Protein AF-A0A502ETG0-F1 (afdb_monomer_lite)

Foldseek 3Di:
DDDDDDDDDDDDDDDDDDDDDDDDDDDDDDDDDDDDDDPDDPDPVVVVVVVVVVVVVVVVVVVVVVVVVDPPPDPDPPPPVPPDQLLVVPVPCVVVVPPDDDVLLVVLVVLSCVLPVPVPPDDLLQSLLSLLVSLLSLQVVQQVVFFLDLVLDPSSVVSLSSNLSSLVNLLVSQVVCLVVVPQQHSANCLVVDDPVLNVLLSVLLVCLSVVVFLEAEAQKDWAQQPPVRDIDIDGRPSLSSSVSSLLSHLSNAPLSSVLSSLLRHHPVNFAGEYEYAADCDPVVRGDPVRNDFAWDDDDLQQAWAWDPDQLVCQCPPHVPSVVVSVVLPVLAAEDELVVVPALLVSLVCLQVVCVVPVRRQFYDYPRTTIGFGNAHHIYGYFHRVDGQSDPGQQQWFAAPVSTTGGRGRSLSVQLRSLQNSSRRSRHQQPDPVSQVPCCVSSVHDDPLSVLAPGSNQSNSQSPTNQSSCVRSVHGGGRGSDGSLNVLLVLLVLLLVLCVLVLVLFDPVLSVQLVVLSVVLNVCSVVSVNVSSLVSSLSSLVSCLVCVCVRCVQADPVLSVLLNVLSVLLSVQSSDRHPVSSVSNSVSSVVNSVSSVVRVVVVVPPPDPDPPPPPPPPDDDDDD

Sequence (623 aa):
MYASVNISGNFNASADATAPVQRASYSKSSSPLQDNRPKSIGKKNQIEDLRNHNVRQLISKNLQEKSKSLNVTDPNPIQAKSNQPVVQRWLDPALLSNKGGDKRIKDLLHKALNYNSHRKGKTRTMRLNELNILQVSIMKWLDEYSVPDQNVSQNALWVKELMNDVQAEHQNLVKTSIQNNDDLPPVANFNTLKAEEQKQVTTIWHQLVKGTGNVHITEEENYTNTETKLAGSRIHEGFRFEVLAQFARLLETETGRNIVSHVNKDTKGEKPVTIKPGFAHPSQGAPAAVFAAGPTISNNSEKLTPLPVPLNQMFKGQKDANKKRENYKKQFIELDLKEIADNKLKATAIYNARKNNPKAKGLKIGDKYFLFGSGIGVNVTITRDIRDAEDHHTSRSVDENRNEIPAPNFITLGHELGHATHMLDGVSLNNSKVSDHLFPQVGVHGAEELKWSNMEEYGNIHSVENSIRKEYGMKERFGHINQSTVQWELLNKIINAFLPLCDLQPEDDRTAVNDLLGQAGNLSNEMKIPEARVAIKGAATSFTTHIHTVFPQFLASERGAIKTQLDDFKTHVNSAHADVLAKAEANIAQSIILINQANARIQAIPQPAPQQQGGFFSRLWPF

pLDDT: mean 80.87, std 20.52, range [26.8, 98.69]

Structure (mmCIF, N/CA/C/O backbone):
data_AF-A0A502ETG0-F1
#
_entry.id   AF-A0A502ETG0-F1
#
loop_
_atom_site.group_PDB
_atom_site.id
_atom_site.type_symbol
_atom_site.label_atom_id
_atom_site.label_alt_id
_atom_site.label_comp_id
_atom_site.label_asym_id
_atom_site.label_entity_id
_atom_site.label_seq_id
_atom_site.pdbx_PDB_ins_code
_atom_site.Cartn_x
_atom_site.Cartn_y
_atom_site.Cartn_z
_atom_site.occupancy
_atom_site.B_iso_or_equiv
_atom_site.auth_seq_id
_atom_site.auth_comp_id
_atom_site.auth_asym_id
_atom_site.auth_atom_id
_atom_site.pdbx_PDB_model_num
ATOM 1 N N . MET A 1 1 ? -47.274 -11.195 41.004 1.00 36.16 1 MET A N 1
ATOM 2 C CA . MET A 1 1 ? -46.232 -11.178 42.058 1.00 36.16 1 MET A CA 1
ATOM 3 C C . MET A 1 1 ? -44.896 -11.097 41.329 1.00 36.16 1 MET A C 1
ATOM 5 O O . MET A 1 1 ? -44.607 -12.035 40.614 1.00 36.16 1 MET A O 1
ATOM 9 N N . TYR A 1 2 ? -44.102 -10.030 41.298 1.00 32.97 2 TYR A N 1
ATOM 10 C CA . TYR A 1 2 ? -43.956 -8.829 42.122 1.00 32.97 2 TYR A CA 1
ATOM 11 C C . TYR A 1 2 ? -44.032 -7.546 41.274 1.00 32.97 2 TYR A C 1
ATOM 13 O O . TYR A 1 2 ? -43.893 -7.584 40.056 1.00 32.97 2 TYR A O 1
ATOM 21 N N . ALA A 1 3 ? -44.319 -6.441 41.957 1.00 26.91 3 ALA A N 1
ATOM 22 C CA . ALA A 1 3 ? -44.722 -5.149 41.424 1.00 26.91 3 ALA A CA 1
ATOM 23 C C . ALA A 1 3 ? -43.568 -4.254 40.931 1.00 26.91 3 ALA A C 1
ATOM 25 O O . ALA A 1 3 ? -42.427 -4.346 41.373 1.00 26.91 3 ALA A O 1
ATOM 26 N N . SER A 1 4 ? -43.961 -3.350 40.038 1.00 26.86 4 SER A N 1
ATOM 27 C CA . SER A 1 4 ? -43.280 -2.174 39.496 1.00 26.86 4 SER A CA 1
ATOM 28 C C . SER A 1 4 ? -42.898 -1.116 40.538 1.00 26.86 4 SER A C 1
ATOM 30 O O . SER A 1 4 ? -43.701 -0.829 41.424 1.00 26.86 4 SER A O 1
ATOM 32 N N . VAL A 1 5 ? -41.779 -0.413 40.320 1.00 26.88 5 VAL A N 1
ATOM 33 C CA . VAL A 1 5 ? -41.571 0.965 40.805 1.00 26.88 5 VAL A CA 1
ATOM 34 C C . VAL A 1 5 ? -40.919 1.798 39.696 1.00 26.88 5 VAL A C 1
ATOM 36 O O . VAL A 1 5 ? -39.762 1.590 39.341 1.00 26.88 5 VAL A O 1
ATOM 39 N N . ASN A 1 6 ? -41.699 2.735 39.152 1.00 27.55 6 ASN A N 1
ATOM 40 C CA . ASN A 1 6 ? -41.258 3.861 38.330 1.00 27.55 6 ASN A CA 1
ATOM 41 C C . ASN A 1 6 ? -40.868 5.014 39.263 1.00 27.55 6 ASN A C 1
ATOM 43 O O . ASN A 1 6 ? -41.637 5.343 40.165 1.00 27.55 6 ASN A O 1
ATOM 47 N N . ILE A 1 7 ? -39.734 5.673 39.013 1.00 30.31 7 ILE A N 1
ATOM 48 C CA . ILE A 1 7 ? -39.422 6.981 39.606 1.00 30.31 7 ILE A CA 1
ATOM 49 C C . ILE A 1 7 ? -39.090 7.947 38.471 1.00 30.31 7 ILE A C 1
ATOM 51 O O . ILE A 1 7 ? -38.008 7.918 37.890 1.00 30.31 7 ILE A O 1
ATOM 55 N N . SER A 1 8 ? -40.065 8.796 38.161 1.00 27.70 8 SER A N 1
ATOM 56 C CA . SER A 1 8 ? -39.929 10.016 37.372 1.00 27.70 8 SER A CA 1
ATOM 57 C C . SER A 1 8 ? -39.504 11.165 38.289 1.00 27.70 8 SER A C 1
ATOM 59 O O . SER A 1 8 ? -40.192 11.441 39.272 1.00 27.70 8 SER A O 1
ATOM 61 N N . GLY A 1 9 ? -38.413 11.856 37.959 1.00 28.84 9 GLY A N 1
ATOM 62 C CA . GLY A 1 9 ? -37.976 13.075 38.641 1.00 28.84 9 GLY A CA 1
ATOM 63 C C . GLY A 1 9 ? -37.842 14.235 37.659 1.00 28.84 9 GLY A C 1
ATOM 64 O O . GLY A 1 9 ? -36.833 14.342 36.971 1.00 28.84 9 GLY A O 1
ATOM 65 N N . ASN A 1 10 ? -38.866 15.089 37.609 1.00 28.28 10 ASN A N 1
ATOM 66 C CA . ASN A 1 10 ? -38.819 16.427 37.020 1.00 28.28 10 ASN A CA 1
ATOM 67 C C . ASN A 1 10 ? -38.067 17.368 37.973 1.00 28.28 10 ASN A C 1
ATOM 69 O O . ASN A 1 10 ? -38.420 17.438 39.148 1.00 28.28 10 ASN A O 1
ATOM 73 N N . PHE A 1 11 ? -37.121 18.156 37.461 1.00 30.89 11 PHE A N 1
ATOM 74 C CA . PHE A 1 11 ? -36.654 19.375 38.125 1.00 30.89 11 PHE A CA 1
ATOM 75 C C . PHE A 1 11 ? -36.566 20.511 37.104 1.00 30.89 11 PHE A C 1
ATOM 77 O O . PHE A 1 11 ? -35.708 20.512 36.227 1.00 30.89 11 PHE A O 1
ATOM 84 N N . ASN A 1 12 ? -37.473 21.477 37.250 1.00 31.41 12 ASN A N 1
ATOM 85 C CA . ASN A 1 12 ? -37.362 22.830 36.718 1.00 31.41 12 ASN A CA 1
ATOM 86 C C . ASN A 1 12 ? -36.944 23.742 37.877 1.00 31.41 12 ASN A C 1
ATOM 88 O O . ASN A 1 12 ? -37.612 23.733 38.909 1.00 31.41 12 ASN A O 1
ATOM 92 N N . ALA A 1 13 ? -35.909 24.560 37.689 1.00 32.00 13 ALA A N 1
ATOM 93 C CA . ALA A 1 13 ? -35.757 25.839 38.384 1.00 32.00 13 ALA A CA 1
ATOM 94 C C . ALA A 1 13 ? -34.777 26.740 37.615 1.00 32.00 13 ALA A C 1
ATOM 96 O O . ALA A 1 13 ? -33.601 26.421 37.462 1.00 32.00 13 ALA A O 1
ATOM 97 N N . SER A 1 14 ? -35.297 27.868 37.138 1.00 31.47 14 SER A N 1
ATOM 98 C CA . SER A 1 14 ? -34.554 29.048 36.697 1.00 31.47 14 SER A CA 1
ATOM 99 C C . SER A 1 14 ? -34.015 29.835 37.897 1.00 31.47 14 SER A C 1
ATOM 101 O O . SER A 1 14 ? -34.727 29.918 38.896 1.00 31.47 14 SER A O 1
ATOM 103 N N . ALA A 1 15 ? -32.875 30.518 37.759 1.00 31.09 15 ALA A N 1
ATOM 104 C CA . ALA A 1 15 ? -32.732 31.936 38.130 1.00 31.09 15 ALA A CA 1
ATOM 105 C C . ALA A 1 15 ? -31.347 32.504 37.762 1.00 31.09 15 ALA A C 1
ATOM 107 O O . ALA A 1 15 ? -30.350 31.792 37.681 1.00 31.09 15 ALA A O 1
ATOM 108 N N . ASP A 1 16 ? -31.374 33.813 37.541 1.00 29.89 16 ASP A N 1
ATOM 109 C CA . ASP A 1 16 ? -30.406 34.736 36.963 1.00 29.89 16 ASP A CA 1
ATOM 110 C C . ASP A 1 16 ? -29.063 34.985 37.684 1.00 29.89 16 ASP A C 1
ATOM 112 O O . ASP A 1 16 ? -28.942 34.921 38.903 1.00 29.89 16 ASP A O 1
ATOM 116 N N . ALA A 1 17 ? -28.110 35.406 36.838 1.00 32.28 17 ALA A N 1
ATOM 117 C CA . ALA A 1 17 ? -27.132 36.502 36.954 1.00 32.28 17 ALA A CA 1
ATOM 118 C C . ALA A 1 17 ? -26.223 36.657 38.193 1.00 32.28 17 ALA A C 1
ATOM 120 O O . ALA A 1 17 ? -26.676 36.906 39.304 1.00 32.28 17 ALA A O 1
ATOM 121 N N . THR A 1 18 ? -24.904 36.758 37.946 1.00 31.00 18 THR A N 1
ATOM 122 C CA . THR A 1 18 ? -24.084 37.944 38.307 1.00 31.00 18 THR A CA 1
ATOM 123 C C . THR A 1 18 ? -22.635 37.884 37.775 1.00 31.00 18 THR A C 1
ATOM 125 O O . THR A 1 18 ? -21.890 36.954 38.047 1.00 31.00 18 THR A O 1
ATOM 128 N N . ALA A 1 19 ? -22.272 38.962 37.067 1.00 32.25 19 ALA A N 1
ATOM 129 C CA . ALA A 1 19 ? -20.988 39.683 36.978 1.00 32.25 19 ALA A CA 1
ATOM 130 C C . ALA A 1 19 ? -19.670 39.032 36.448 1.00 32.25 19 ALA A C 1
ATOM 132 O O . ALA A 1 19 ? -19.302 37.917 36.813 1.00 32.25 19 ALA A O 1
ATOM 133 N N . PRO A 1 20 ? -18.884 39.786 35.637 1.00 33.47 20 PRO A N 1
ATOM 134 C CA . PRO A 1 20 ? -17.637 39.330 35.019 1.00 33.47 20 PRO A CA 1
ATOM 135 C C . PRO A 1 20 ? -16.392 39.607 35.883 1.00 33.47 20 PRO A C 1
ATOM 137 O O . PRO A 1 20 ? -16.204 40.703 36.410 1.00 33.47 20 PRO A O 1
ATOM 140 N N . VAL A 1 21 ? -15.479 38.634 35.957 1.00 31.72 21 VAL A N 1
ATOM 141 C CA . VAL A 1 21 ? -14.156 38.799 36.582 1.00 31.72 21 VAL A CA 1
ATOM 142 C C . VAL A 1 21 ? -13.154 39.313 35.545 1.00 31.72 21 VAL A C 1
ATOM 144 O O . VAL A 1 21 ? -12.803 38.616 34.592 1.00 31.72 21 VAL A O 1
ATOM 147 N N . GLN A 1 22 ? -12.669 40.536 35.764 1.00 31.09 22 GLN A N 1
ATOM 148 C CA . GLN A 1 22 ? -11.510 41.117 35.088 1.00 31.09 22 GLN A CA 1
ATOM 149 C C . GLN A 1 22 ? -10.262 40.250 35.332 1.00 31.09 22 GLN A C 1
ATOM 151 O O . GLN A 1 22 ? -9.839 40.055 36.472 1.00 31.09 22 GLN A O 1
ATOM 156 N N . ARG A 1 23 ? -9.636 39.749 34.260 1.00 30.06 23 ARG A N 1
ATOM 157 C CA . ARG A 1 23 ? -8.290 39.162 34.320 1.00 30.06 23 ARG A CA 1
ATOM 158 C C . ARG A 1 23 ? -7.245 40.254 34.122 1.00 30.06 23 ARG A C 1
ATOM 160 O O . ARG A 1 23 ? -7.130 40.820 33.040 1.00 30.06 23 ARG A O 1
ATOM 167 N N . ALA A 1 24 ? -6.462 40.488 35.169 1.00 28.80 24 ALA A N 1
ATOM 168 C CA . ALA A 1 24 ? -5.245 41.280 35.130 1.00 28.80 24 ALA A CA 1
ATOM 169 C C . ALA A 1 24 ? -4.198 40.625 34.211 1.00 28.80 24 ALA A C 1
ATOM 171 O O . ALA A 1 24 ? -3.821 39.463 34.380 1.00 28.80 24 ALA A O 1
ATOM 172 N N . SER A 1 25 ? -3.726 41.392 33.235 1.00 28.89 25 SER A N 1
ATOM 173 C CA . SER A 1 25 ? -2.593 41.078 32.371 1.00 28.89 25 SER A CA 1
ATOM 174 C C . SER A 1 25 ? -1.279 41.249 33.139 1.00 28.89 25 SER A C 1
ATOM 176 O O . SER A 1 25 ? -0.878 42.370 33.445 1.00 28.89 25 SER A O 1
ATOM 178 N N . TYR A 1 26 ? -0.589 40.144 33.421 1.00 26.80 26 TYR A N 1
ATOM 179 C CA . TYR A 1 26 ? 0.812 40.160 33.845 1.00 26.80 26 TYR A CA 1
ATOM 180 C C . TYR A 1 26 ? 1.714 40.243 32.608 1.00 26.80 26 TYR A C 1
ATOM 182 O O . TYR A 1 26 ? 1.880 39.258 31.887 1.00 26.80 26 TYR A O 1
ATOM 190 N N . SER A 1 27 ? 2.315 41.409 32.373 1.00 28.02 27 SER A N 1
ATOM 191 C CA . SER A 1 27 ? 3.453 41.556 31.468 1.00 28.02 27 SER A CA 1
ATOM 192 C C . SER A 1 27 ? 4.722 41.085 32.188 1.00 28.02 27 SER A C 1
ATOM 194 O O . SER A 1 27 ? 5.083 41.584 33.253 1.00 28.02 27 SER A O 1
ATOM 196 N N . LYS A 1 28 ? 5.405 40.082 31.628 1.00 30.91 28 LYS A N 1
ATOM 197 C CA . LYS A 1 28 ? 6.785 39.751 31.998 1.00 30.91 28 LYS A CA 1
ATOM 198 C C . LYS A 1 28 ? 7.702 40.228 30.886 1.00 30.91 28 LYS A C 1
ATOM 200 O O . LYS A 1 28 ? 7.618 39.756 29.757 1.00 30.91 28 LYS A O 1
ATOM 205 N N . SER A 1 29 ? 8.560 41.173 31.246 1.00 29.28 29 SER A N 1
ATOM 206 C CA . SER A 1 29 ? 9.724 41.592 30.486 1.00 29.28 29 SER A CA 1
ATOM 207 C C . SER A 1 29 ? 10.708 40.427 30.358 1.00 29.28 29 SER A C 1
ATOM 209 O O . SER A 1 29 ? 11.094 39.800 31.345 1.00 29.28 29 SER A O 1
ATOM 211 N N . SER A 1 30 ? 11.121 40.133 29.130 1.00 29.66 30 SER A N 1
ATOM 212 C CA . SER A 1 30 ? 12.256 39.261 28.841 1.00 29.66 30 SER A CA 1
ATOM 213 C C . SER A 1 30 ? 13.344 40.093 28.175 1.00 29.66 30 SER A C 1
ATOM 215 O O . SER A 1 30 ? 13.161 40.581 27.060 1.00 29.66 30 SER A O 1
ATOM 217 N N . SER A 1 31 ? 14.463 40.263 28.876 1.00 28.84 31 SER A N 1
ATOM 218 C CA . SER A 1 31 ? 15.704 40.824 28.343 1.00 28.84 31 SER A CA 1
ATOM 219 C C . SER A 1 31 ? 16.272 39.933 27.224 1.00 28.84 31 SER A C 1
ATOM 221 O O . SER A 1 31 ? 16.176 38.707 27.330 1.00 28.84 31 SER A O 1
ATOM 223 N N . PRO A 1 32 ? 16.887 40.502 26.173 1.00 31.91 32 PRO A N 1
ATOM 224 C CA . PRO A 1 32 ? 17.461 39.722 25.084 1.00 31.91 32 PRO A CA 1
ATOM 225 C C . PRO A 1 32 ? 18.856 39.199 25.454 1.00 31.91 32 PRO A C 1
ATOM 227 O O . PRO A 1 32 ? 19.753 39.963 25.807 1.00 31.91 32 PRO A O 1
ATOM 230 N N . LEU A 1 33 ? 19.045 37.884 25.337 1.00 30.23 33 LEU A N 1
ATOM 231 C CA . LEU A 1 33 ? 20.363 37.252 25.294 1.00 30.23 33 LEU A CA 1
ATOM 232 C C . LEU A 1 33 ? 20.964 37.463 23.897 1.00 30.23 33 LEU A C 1
ATOM 234 O O . LEU A 1 33 ? 20.362 37.086 22.893 1.00 30.23 33 LEU A O 1
ATOM 238 N N . GLN A 1 34 ? 22.143 38.084 23.848 1.00 30.45 34 GLN A N 1
ATOM 239 C CA . GLN A 1 34 ? 22.963 38.239 22.646 1.00 30.45 34 GLN A CA 1
ATOM 240 C C . GLN A 1 34 ? 23.496 36.872 22.183 1.00 30.45 34 GLN A C 1
ATOM 242 O O . GLN A 1 34 ? 24.220 36.202 22.916 1.00 30.45 34 GLN A O 1
ATOM 247 N N . ASP A 1 35 ? 23.151 36.478 20.955 1.00 32.59 35 ASP A N 1
ATOM 248 C CA . ASP A 1 35 ? 23.700 35.308 20.263 1.00 32.59 35 ASP A CA 1
ATOM 249 C C . ASP A 1 35 ? 24.948 35.734 19.470 1.00 32.59 35 ASP A C 1
ATOM 251 O O . ASP A 1 35 ? 24.859 36.380 18.423 1.00 32.59 35 ASP A O 1
ATOM 255 N N . ASN A 1 36 ? 26.129 35.410 20.000 1.00 34.03 36 ASN A N 1
ATOM 256 C CA . ASN A 1 36 ? 27.419 35.626 19.344 1.00 34.03 36 ASN A CA 1
ATOM 257 C C . ASN A 1 36 ? 27.787 34.399 18.496 1.00 34.03 36 ASN A C 1
ATOM 259 O O . ASN A 1 36 ? 28.592 33.565 18.913 1.00 34.03 36 ASN A O 1
ATOM 263 N N . ARG A 1 37 ? 27.231 34.298 17.282 1.00 35.88 37 ARG A N 1
ATOM 264 C CA . ARG A 1 37 ? 27.718 33.368 16.246 1.00 35.88 37 ARG A CA 1
ATOM 265 C C . ARG A 1 37 ? 28.151 34.105 14.974 1.00 35.88 37 ARG A C 1
ATOM 267 O O . ARG A 1 37 ? 27.484 35.057 14.564 1.00 35.88 37 ARG A O 1
ATOM 274 N N . PRO A 1 38 ? 29.247 33.676 14.321 1.00 30.89 38 PRO A N 1
ATOM 275 C CA . PRO A 1 38 ? 29.798 34.371 13.163 1.00 30.89 38 PRO A CA 1
ATOM 276 C C . PRO A 1 38 ? 28.913 34.201 11.917 1.00 30.89 38 PRO A C 1
ATOM 278 O O . PRO A 1 38 ? 28.636 33.091 11.464 1.00 30.89 38 PRO A O 1
ATOM 281 N N . LYS A 1 39 ? 28.483 35.332 11.344 1.00 43.25 39 LYS A N 1
ATOM 282 C CA . LYS A 1 39 ? 27.780 35.430 10.056 1.00 43.25 39 LYS A CA 1
ATOM 283 C C . LYS A 1 39 ? 28.793 35.432 8.906 1.00 43.25 39 LYS A C 1
ATOM 285 O O . LYS A 1 39 ? 29.290 36.498 8.552 1.00 43.25 39 LYS A O 1
ATOM 290 N N . SER A 1 40 ? 29.069 34.290 8.274 1.00 40.84 40 SER A N 1
ATOM 291 C CA . SER A 1 40 ? 29.831 34.301 7.009 1.00 40.84 40 SER A CA 1
ATOM 292 C C . SER A 1 40 ? 29.614 33.110 6.064 1.00 40.84 40 SER A C 1
ATOM 294 O O . SER A 1 40 ? 30.532 32.747 5.343 1.00 40.84 40 SER A O 1
ATOM 296 N N . ILE A 1 41 ? 28.408 32.530 5.969 1.00 41.38 41 ILE A N 1
ATOM 297 C CA . ILE A 1 41 ? 28.057 31.585 4.878 1.00 41.38 41 ILE A CA 1
ATOM 298 C C . ILE A 1 41 ? 26.582 31.771 4.468 1.00 41.38 41 ILE A C 1
ATOM 300 O O . ILE A 1 41 ? 25.745 30.912 4.708 1.00 41.38 41 ILE A 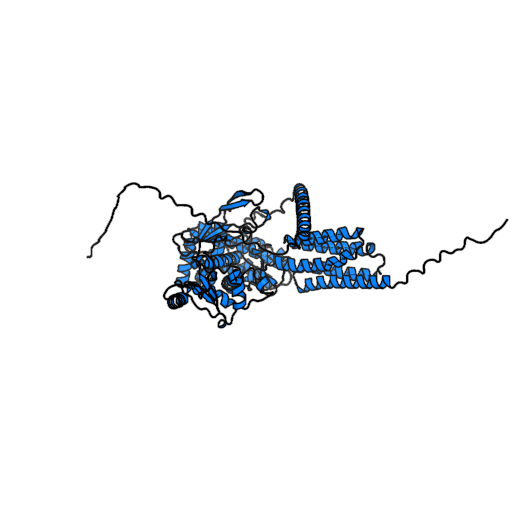O 1
ATOM 304 N N . GLY A 1 42 ? 26.220 32.938 3.919 1.00 38.56 42 GLY A N 1
ATOM 305 C CA . GLY A 1 42 ? 24.807 33.257 3.619 1.00 38.56 42 GLY A CA 1
ATOM 306 C C . GLY A 1 42 ? 24.505 33.894 2.261 1.00 38.56 42 GLY A C 1
ATOM 307 O O . GLY A 1 42 ? 23.338 34.006 1.908 1.00 38.56 42 GLY A O 1
ATOM 308 N N . LYS A 1 43 ? 25.512 34.312 1.480 1.00 41.84 43 LYS A N 1
ATOM 309 C CA . LYS A 1 43 ? 25.268 35.058 0.226 1.00 41.84 43 LYS A CA 1
ATOM 310 C C . LYS A 1 43 ? 25.309 34.219 -1.056 1.00 41.84 43 LYS A C 1
ATOM 312 O O . LYS A 1 43 ? 24.692 34.627 -2.030 1.00 41.84 43 LYS A O 1
ATOM 317 N N . LYS A 1 44 ? 25.977 33.057 -1.077 1.00 41.56 44 LYS A N 1
ATOM 318 C CA . LYS A 1 44 ? 26.010 32.191 -2.276 1.00 41.56 44 LYS A CA 1
ATOM 319 C C . LYS A 1 44 ? 24.694 31.429 -2.486 1.00 41.56 44 LYS A C 1
ATOM 321 O O . LYS A 1 44 ? 24.160 31.469 -3.586 1.00 41.56 44 LYS A O 1
ATOM 326 N N . ASN A 1 45 ? 24.108 30.874 -1.422 1.00 41.38 45 ASN A N 1
ATOM 327 C CA . ASN A 1 45 ? 22.874 30.082 -1.534 1.00 41.38 45 ASN A CA 1
ATOM 328 C C . ASN A 1 45 ? 21.647 30.932 -1.916 1.00 41.38 45 ASN A C 1
ATOM 330 O O . ASN A 1 45 ? 20.821 30.486 -2.697 1.00 41.38 45 ASN A O 1
ATOM 334 N N . GLN A 1 46 ? 21.567 32.195 -1.474 1.00 43.38 46 GLN A N 1
ATOM 335 C CA . GLN A 1 46 ? 20.453 33.082 -1.849 1.00 43.38 46 GLN A CA 1
ATOM 336 C C . GLN A 1 46 ? 20.428 33.437 -3.343 1.00 43.38 46 GLN A C 1
ATOM 338 O O . GLN A 1 46 ? 19.354 33.614 -3.913 1.00 43.38 46 GLN A O 1
ATOM 343 N N . ILE A 1 47 ? 21.595 33.543 -3.986 1.00 49.56 47 ILE A N 1
ATOM 344 C CA . ILE A 1 47 ? 21.684 33.850 -5.422 1.00 49.56 47 ILE A CA 1
ATOM 345 C C . ILE A 1 47 ? 21.289 32.623 -6.252 1.00 49.56 47 ILE A C 1
ATOM 347 O O . ILE A 1 47 ? 20.621 32.764 -7.274 1.00 49.56 47 ILE A O 1
ATOM 351 N N . GLU A 1 48 ? 21.647 31.425 -5.794 1.00 43.16 48 GLU A N 1
ATOM 352 C CA . GLU A 1 48 ? 21.293 30.163 -6.448 1.00 43.16 48 GLU A CA 1
ATOM 353 C C . GLU A 1 48 ? 19.796 29.843 -6.298 1.00 43.16 48 GLU A C 1
ATOM 355 O O . GLU A 1 48 ? 19.141 29.483 -7.277 1.00 43.16 48 GLU A O 1
ATOM 360 N N . ASP A 1 49 ? 19.210 30.128 -5.131 1.00 47.78 49 ASP A N 1
ATOM 361 C CA . ASP A 1 49 ? 17.767 30.010 -4.892 1.00 47.78 49 ASP A CA 1
ATOM 362 C C . ASP A 1 49 ? 16.946 30.997 -5.742 1.00 47.78 49 ASP A C 1
ATOM 364 O O . ASP A 1 49 ? 15.918 30.621 -6.311 1.00 47.78 49 ASP A O 1
ATOM 368 N N . LEU A 1 50 ? 17.414 32.241 -5.911 1.00 45.84 50 LEU A N 1
ATOM 369 C CA . LEU A 1 50 ? 16.772 33.234 -6.788 1.00 45.84 50 LEU A CA 1
ATOM 370 C C . LEU A 1 50 ? 16.866 32.848 -8.272 1.00 45.84 50 LEU A C 1
ATOM 372 O O . LEU A 1 50 ? 15.909 33.043 -9.026 1.00 45.84 50 LEU A O 1
ATOM 376 N N . ARG A 1 51 ? 17.992 32.264 -8.700 1.00 48.44 51 ARG A N 1
ATOM 377 C CA . ARG A 1 51 ? 18.179 31.791 -10.080 1.00 48.44 51 ARG A CA 1
ATOM 378 C C . ARG A 1 51 ? 17.269 30.596 -10.375 1.00 48.44 51 ARG A C 1
ATOM 380 O O . ARG A 1 51 ? 16.586 30.592 -11.397 1.00 48.44 51 ARG A O 1
ATOM 387 N N . ASN A 1 52 ? 17.170 29.655 -9.438 1.00 45.94 52 ASN A N 1
ATOM 388 C CA . ASN A 1 52 ? 16.278 28.499 -9.533 1.00 45.94 52 ASN A CA 1
ATOM 389 C C . ASN A 1 52 ? 14.794 28.896 -9.482 1.00 45.94 52 ASN A C 1
ATOM 391 O O . ASN A 1 52 ? 13.977 28.306 -10.190 1.00 45.94 52 ASN A O 1
ATOM 395 N N . HIS A 1 53 ? 14.430 29.923 -8.708 1.00 54.62 53 HIS A N 1
ATOM 396 C CA . HIS A 1 53 ? 13.062 30.446 -8.671 1.00 54.62 53 HIS A CA 1
ATOM 397 C C . HIS A 1 53 ? 12.642 31.074 -10.010 1.00 54.62 53 HIS A C 1
ATOM 399 O O . HIS A 1 53 ? 11.565 30.772 -10.525 1.00 54.62 53 HIS A O 1
ATOM 405 N N . ASN A 1 54 ? 13.512 31.886 -10.617 1.00 48.84 54 ASN A N 1
ATOM 406 C CA . ASN A 1 54 ? 13.220 32.551 -11.889 1.00 48.84 54 ASN A CA 1
ATOM 407 C C . ASN A 1 54 ? 13.165 31.568 -13.069 1.00 48.84 54 ASN A C 1
ATOM 409 O O . ASN A 1 54 ? 12.304 31.706 -13.936 1.00 48.84 54 ASN A O 1
ATOM 413 N N . VAL A 1 55 ? 14.015 30.535 -13.074 1.00 52.38 55 VAL A N 1
ATOM 414 C CA . VAL A 1 55 ? 13.957 29.455 -14.077 1.00 52.38 55 VAL A CA 1
ATOM 415 C C . VAL A 1 55 ? 12.651 28.661 -13.949 1.00 52.38 55 VAL A C 1
ATOM 417 O O . VAL A 1 55 ? 11.991 28.409 -14.955 1.00 52.38 55 VAL A O 1
ATOM 420 N N . ARG A 1 56 ? 12.203 28.349 -12.723 1.00 48.41 56 ARG A N 1
ATOM 421 C CA . ARG A 1 56 ? 10.908 27.678 -12.489 1.00 48.41 56 ARG A CA 1
ATOM 422 C C . ARG A 1 56 ? 9.714 28.520 -12.948 1.00 48.41 56 ARG A C 1
ATOM 424 O O . ARG A 1 56 ? 8.788 27.972 -13.541 1.00 48.41 56 ARG A O 1
ATOM 431 N N . GLN A 1 57 ? 9.737 29.836 -12.725 1.00 55.59 57 GLN A N 1
ATOM 432 C CA . GLN A 1 57 ? 8.683 30.744 -13.200 1.00 55.59 57 GLN A CA 1
ATOM 433 C C . GLN A 1 57 ? 8.631 30.820 -14.732 1.00 55.59 57 GLN A C 1
ATOM 435 O O . GLN A 1 57 ? 7.547 30.770 -15.313 1.00 55.59 57 GLN A O 1
ATOM 440 N N . LEU A 1 58 ? 9.791 30.882 -15.393 1.00 48.72 58 LEU A N 1
ATOM 441 C CA . LEU A 1 58 ? 9.874 30.949 -16.853 1.00 48.72 58 LEU A CA 1
ATOM 442 C C . LEU A 1 58 ? 9.401 29.643 -17.515 1.00 48.72 58 LEU A C 1
ATOM 444 O O . LEU A 1 58 ? 8.657 29.679 -18.493 1.00 48.72 58 LEU A O 1
ATOM 448 N N . ILE A 1 59 ? 9.767 28.492 -16.940 1.00 47.62 59 ILE A N 1
ATOM 449 C CA . ILE A 1 59 ? 9.311 27.171 -17.399 1.00 47.62 59 ILE A CA 1
ATOM 450 C C . ILE A 1 59 ? 7.798 27.019 -17.193 1.00 47.62 59 ILE A C 1
ATOM 452 O O . ILE A 1 59 ? 7.102 26.593 -18.112 1.00 47.62 59 ILE A O 1
ATOM 456 N N . SER A 1 60 ? 7.269 27.430 -16.035 1.00 47.19 60 SER A N 1
ATOM 457 C CA . SER A 1 60 ? 5.827 27.384 -15.746 1.00 47.19 60 SER A CA 1
ATOM 458 C C . SER A 1 60 ? 5.012 28.234 -16.730 1.00 47.19 60 SER A C 1
ATOM 460 O O . SER A 1 60 ? 4.004 27.775 -17.271 1.00 47.19 60 SER A O 1
ATOM 462 N N . LYS A 1 61 ? 5.494 29.440 -17.058 1.00 53.44 61 LYS A N 1
ATOM 463 C CA . LYS A 1 61 ? 4.841 30.327 -18.028 1.00 53.44 61 LYS A CA 1
ATOM 464 C C . LYS A 1 61 ? 4.857 29.749 -19.450 1.00 53.44 61 LYS A C 1
ATOM 466 O O . LYS A 1 61 ? 3.820 29.734 -20.109 1.00 53.44 61 LYS A O 1
ATOM 471 N N . ASN A 1 62 ? 5.986 29.181 -19.884 1.00 46.78 62 ASN A N 1
ATOM 472 C CA . ASN A 1 62 ? 6.086 28.518 -21.190 1.00 46.78 62 ASN A CA 1
ATOM 473 C C . ASN A 1 62 ? 5.206 27.258 -21.279 1.00 46.78 62 ASN A C 1
ATOM 475 O O . ASN A 1 62 ? 4.639 26.980 -22.333 1.00 46.78 62 ASN A O 1
ATOM 479 N N . LEU A 1 63 ? 5.033 26.510 -20.184 1.00 43.69 63 LEU A N 1
ATOM 480 C CA . LEU A 1 63 ? 4.126 25.357 -20.126 1.00 43.69 63 LEU A CA 1
ATOM 481 C C . LEU A 1 63 ? 2.645 25.772 -20.120 1.00 43.69 63 LEU A C 1
ATOM 483 O O . LEU A 1 63 ? 1.822 25.096 -20.739 1.00 43.69 63 LEU A O 1
ATOM 487 N N . GLN A 1 64 ? 2.288 26.898 -19.495 1.00 44.41 64 GLN A N 1
ATOM 488 C CA . GLN A 1 64 ? 0.934 27.464 -19.576 1.00 44.41 64 GLN A CA 1
ATOM 489 C C . GLN A 1 64 ? 0.589 27.972 -20.983 1.00 44.41 64 GLN A C 1
ATOM 491 O O . GLN A 1 64 ? -0.540 27.813 -21.443 1.00 44.41 64 GLN A O 1
ATOM 496 N N . GLU A 1 65 ? 1.552 28.548 -21.700 1.00 49.66 65 GLU A N 1
ATOM 497 C CA . GLU A 1 65 ? 1.345 28.982 -23.086 1.00 49.66 65 GLU A CA 1
ATOM 498 C C . GLU A 1 65 ? 1.275 27.787 -24.057 1.00 49.66 65 GLU A C 1
ATOM 500 O O . GLU A 1 65 ? 0.478 27.805 -24.995 1.00 49.66 65 GLU A O 1
ATOM 505 N N . LYS A 1 66 ? 2.010 26.697 -23.783 1.00 41.19 66 LYS A N 1
ATOM 506 C CA . LYS A 1 66 ? 1.981 25.456 -24.583 1.00 41.19 66 LYS A CA 1
ATOM 507 C C . LYS A 1 66 ? 0.769 24.557 -24.289 1.00 41.19 66 LYS A C 1
ATOM 509 O O . LYS A 1 66 ? 0.294 23.862 -25.178 1.00 41.19 66 LYS A O 1
ATOM 514 N N . SER A 1 67 ? 0.223 24.594 -23.072 1.00 38.00 67 SER A N 1
ATOM 515 C CA . SER A 1 67 ? -1.029 23.894 -22.722 1.00 38.00 67 SER A CA 1
ATOM 516 C C . SER A 1 67 ? -2.275 24.593 -23.270 1.00 38.00 67 SER A C 1
ATOM 518 O O . SER A 1 67 ? -3.257 23.925 -23.567 1.00 38.00 67 SER A O 1
ATOM 520 N N . LYS A 1 68 ? -2.225 25.910 -23.513 1.00 38.66 68 LYS A N 1
ATOM 521 C CA . LYS A 1 68 ? -3.288 26.628 -24.241 1.00 38.66 68 LYS A CA 1
ATOM 522 C C . LYS A 1 68 ? -3.334 26.308 -25.740 1.00 38.66 68 LYS A C 1
ATOM 524 O O . LYS A 1 68 ? -4.375 26.520 -26.355 1.00 38.66 68 LYS A O 1
ATOM 529 N N . SER A 1 69 ? -2.243 25.814 -26.332 1.00 33.25 69 SER A N 1
ATOM 530 C CA . SER A 1 69 ? -2.191 25.408 -27.748 1.00 33.25 69 SER A CA 1
ATOM 531 C C . SER A 1 69 ? -2.328 23.899 -27.969 1.00 33.25 69 SER A C 1
ATOM 533 O O . SER A 1 69 ? -2.591 23.464 -29.089 1.00 33.25 69 SER A O 1
ATOM 535 N N . LEU A 1 70 ? -2.228 23.100 -26.907 1.00 32.22 70 LEU A N 1
ATOM 536 C CA . LEU A 1 70 ? -2.535 21.677 -26.907 1.00 32.22 70 LEU A CA 1
ATOM 537 C C . LEU A 1 70 ? -3.952 21.471 -26.360 1.00 32.22 70 LEU A C 1
ATOM 539 O O . LEU A 1 70 ? -4.137 21.117 -25.199 1.00 32.22 70 LEU A O 1
ATOM 543 N N . ASN A 1 71 ? -4.956 21.629 -27.228 1.00 30.69 71 ASN A N 1
ATOM 544 C CA . ASN A 1 71 ? -6.209 20.885 -27.081 1.00 30.69 71 ASN A CA 1
ATOM 545 C C . ASN A 1 71 ? -5.870 19.396 -27.241 1.00 30.69 71 ASN A C 1
ATOM 547 O O . ASN A 1 71 ? -6.058 18.806 -28.305 1.00 30.69 71 ASN A O 1
ATOM 551 N N . VAL A 1 72 ? -5.300 18.805 -26.190 1.00 33.16 72 VAL A N 1
ATOM 552 C CA . VAL A 1 72 ? -5.264 17.361 -26.012 1.00 33.16 72 VAL A CA 1
ATOM 553 C C . VAL A 1 72 ? -6.721 16.969 -25.856 1.00 33.16 72 VAL A C 1
ATOM 555 O O . VAL A 1 72 ? -7.325 17.165 -24.806 1.00 33.16 72 VAL A O 1
ATOM 558 N N . THR A 1 73 ? -7.313 16.479 -26.941 1.00 30.27 73 THR A N 1
ATOM 559 C CA . THR A 1 73 ? -8.434 15.556 -26.838 1.00 30.27 73 THR A CA 1
ATOM 560 C C . THR A 1 73 ? -8.013 14.498 -25.835 1.00 30.27 73 THR A C 1
ATOM 562 O O . THR A 1 73 ? -7.084 13.736 -26.115 1.00 30.27 73 THR A O 1
ATOM 565 N N . ASP A 1 74 ? -8.642 14.537 -24.664 1.00 32.28 74 ASP A N 1
ATOM 566 C CA . ASP A 1 74 ? -8.612 13.495 -23.645 1.00 32.28 74 ASP A CA 1
ATOM 567 C C . ASP A 1 74 ? -8.509 12.140 -24.363 1.00 32.28 74 ASP A C 1
ATOM 569 O O . ASP A 1 74 ? -9.332 11.887 -25.257 1.00 32.28 74 ASP A O 1
ATOM 573 N N . PRO A 1 75 ? -7.487 11.301 -24.108 1.00 33.16 75 PRO A N 1
ATOM 574 C CA . PRO A 1 75 ? -7.457 9.977 -24.697 1.00 33.16 75 PRO A CA 1
ATOM 575 C C . PRO A 1 75 ? -8.708 9.274 -24.189 1.00 33.16 75 PRO A C 1
ATOM 577 O O . PRO A 1 75 ? -8.785 8.937 -23.013 1.00 33.16 75 PRO A O 1
ATOM 580 N N . ASN A 1 76 ? -9.703 9.171 -25.080 1.00 29.53 76 ASN A N 1
ATOM 581 C CA . ASN A 1 76 ? -11.023 8.590 -24.869 1.00 29.53 76 ASN A CA 1
ATOM 582 C C . ASN A 1 76 ? -11.029 7.671 -23.645 1.00 29.53 76 ASN A C 1
ATOM 584 O O . ASN A 1 76 ? -10.391 6.611 -23.714 1.00 29.53 76 ASN A O 1
ATOM 588 N N . PRO A 1 77 ? -11.756 7.985 -22.556 1.00 35.59 77 PRO A N 1
ATOM 589 C CA . PRO A 1 77 ? -12.050 6.935 -21.611 1.00 35.59 77 PRO A CA 1
ATOM 590 C C . PRO A 1 77 ? -12.759 5.871 -22.441 1.00 35.59 77 PRO A C 1
ATOM 592 O O . PRO A 1 77 ? -13.736 6.163 -23.137 1.00 35.59 77 PRO A O 1
ATOM 595 N N . ILE A 1 78 ? -12.240 4.645 -22.437 1.00 37.09 78 ILE A N 1
ATOM 596 C CA . ILE A 1 78 ? -12.932 3.485 -22.992 1.00 37.09 78 ILE A CA 1
ATOM 597 C C . ILE A 1 78 ? -14.153 3.241 -22.086 1.00 37.09 78 ILE A C 1
ATOM 599 O O . ILE A 1 78 ? -14.250 2.264 -21.351 1.00 37.09 78 ILE A O 1
ATOM 603 N N . GLN A 1 79 ? -15.114 4.161 -22.111 1.00 38.56 79 GLN A N 1
ATOM 604 C CA . GLN A 1 79 ? -16.490 3.958 -21.715 1.00 38.56 79 GLN A CA 1
ATOM 605 C C . GLN A 1 79 ? -17.177 3.289 -22.901 1.00 38.56 79 GLN A C 1
ATOM 607 O O . GLN A 1 79 ? -18.074 3.833 -23.546 1.00 38.56 79 GLN A O 1
ATOM 612 N N . ALA A 1 80 ? -16.736 2.071 -23.212 1.00 36.31 80 ALA A N 1
ATOM 613 C CA . ALA A 1 80 ? -17.562 1.186 -24.001 1.00 36.31 80 ALA A CA 1
ATOM 614 C C . ALA A 1 80 ? -18.813 0.899 -23.161 1.00 36.31 80 ALA A C 1
ATOM 616 O O . ALA A 1 80 ? -18.740 0.207 -22.144 1.00 36.31 80 ALA A O 1
ATOM 617 N N . LYS A 1 81 ? -19.952 1.453 -23.595 1.00 34.94 81 LYS A N 1
ATOM 618 C CA . LYS A 1 81 ? -21.322 1.155 -23.142 1.00 34.94 81 LYS A CA 1
ATOM 619 C C . LYS A 1 81 ? -21.706 -0.297 -23.464 1.00 34.94 81 LYS A C 1
ATOM 621 O O . LYS A 1 81 ? -22.692 -0.570 -24.142 1.00 34.94 81 LYS A O 1
ATOM 626 N N . SER A 1 82 ? -20.888 -1.247 -23.039 1.00 39.91 82 SER A N 1
ATOM 627 C CA . SER A 1 82 ? -21.196 -2.659 -23.132 1.00 39.91 82 SER A CA 1
ATOM 628 C C . SER A 1 82 ? -22.131 -2.996 -21.978 1.00 39.91 82 SER A C 1
ATOM 630 O O . SER A 1 82 ? -21.700 -3.076 -20.833 1.00 39.91 82 SER A O 1
ATOM 632 N N . ASN A 1 83 ? -23.404 -3.251 -22.286 1.00 46.19 83 ASN A N 1
ATOM 633 C CA . ASN A 1 83 ? -24.347 -3.888 -21.357 1.00 46.19 83 ASN A CA 1
ATOM 634 C C . ASN A 1 83 ? -23.929 -5.326 -20.982 1.00 46.19 83 ASN A C 1
ATOM 636 O O . ASN A 1 83 ? -24.646 -5.997 -20.238 1.00 46.19 83 ASN A O 1
ATOM 640 N N . GLN A 1 84 ? -22.810 -5.839 -21.510 1.00 50.19 84 GLN A N 1
ATOM 641 C CA . GLN A 1 84 ? -22.286 -7.126 -21.081 1.00 50.19 84 GLN A CA 1
ATOM 642 C C . GLN A 1 84 ? -21.595 -7.000 -19.716 1.00 50.19 84 GLN A C 1
ATOM 644 O O . GLN A 1 84 ? -20.839 -6.048 -19.507 1.00 50.19 84 GLN A O 1
ATOM 649 N N . PRO A 1 85 ? -21.820 -7.962 -18.803 1.00 58.94 85 PRO A N 1
ATOM 650 C CA . PRO A 1 85 ? -20.995 -8.188 -17.628 1.00 58.94 85 PRO A CA 1
ATOM 651 C C . PRO A 1 85 ? -19.515 -7.919 -17.869 1.00 58.94 85 PRO A C 1
ATOM 653 O O . PRO A 1 85 ? -18.956 -8.353 -18.873 1.00 58.94 85 PRO A O 1
ATOM 656 N N . VAL A 1 86 ? -18.876 -7.243 -16.920 1.00 61.97 86 VAL A N 1
ATOM 657 C CA . VAL A 1 86 ? -17.507 -6.739 -17.051 1.00 61.97 86 VAL A CA 1
ATOM 658 C C . VAL A 1 86 ? -16.516 -7.856 -17.440 1.00 61.97 86 VAL A C 1
ATOM 660 O O . VAL A 1 86 ? -15.768 -7.699 -18.400 1.00 61.97 86 VAL A O 1
ATOM 663 N N . VAL A 1 87 ? -16.638 -9.045 -16.835 1.00 61.47 87 VAL A N 1
ATOM 664 C CA . VAL A 1 87 ? -15.793 -10.225 -17.121 1.00 61.47 87 VAL A CA 1
ATOM 665 C C . VAL A 1 87 ? -16.060 -10.854 -18.506 1.00 61.47 87 VAL A C 1
ATOM 667 O O . VAL A 1 87 ? -15.261 -11.644 -19.003 1.00 61.47 87 VAL A O 1
ATOM 670 N N . GLN A 1 88 ? -17.174 -10.532 -19.167 1.00 60.66 88 GLN A N 1
ATOM 671 C CA . GLN A 1 88 ? -17.557 -11.135 -20.449 1.00 60.66 88 GLN A CA 1
ATOM 672 C C . GLN A 1 88 ? -16.706 -10.625 -21.622 1.00 60.66 88 GLN A C 1
ATOM 674 O O . GLN A 1 88 ? -16.541 -11.347 -22.605 1.00 60.66 88 GLN A O 1
ATOM 679 N N . ARG A 1 89 ? -16.083 -9.443 -21.485 1.00 65.50 89 ARG A N 1
ATOM 680 C CA . ARG A 1 89 ? -15.125 -8.895 -22.464 1.00 65.50 89 ARG A CA 1
ATOM 681 C C . ARG A 1 89 ? -13.921 -9.813 -22.710 1.00 65.50 89 ARG A C 1
ATOM 683 O O . ARG A 1 89 ? -13.360 -9.801 -23.798 1.00 65.50 89 ARG A O 1
ATOM 690 N N . TRP A 1 90 ? -13.569 -10.654 -21.739 1.00 64.19 90 TRP A N 1
ATOM 691 C CA . TRP A 1 90 ? -12.409 -11.553 -21.807 1.00 64.19 90 TRP A CA 1
ATOM 692 C C . TRP A 1 90 ? -12.695 -12.914 -22.431 1.00 64.19 90 TRP A C 1
ATOM 694 O O . TRP A 1 90 ? -11.794 -13.746 -22.521 1.00 64.19 90 TRP A O 1
ATOM 704 N N . LEU A 1 91 ? -13.938 -13.156 -22.851 1.00 60.78 91 LEU A N 1
ATOM 705 C CA . LEU A 1 91 ? -14.324 -14.393 -23.521 1.00 60.78 91 LEU A CA 1
ATOM 706 C C . LEU A 1 91 ? -13.971 -14.410 -25.012 1.00 60.78 91 LEU A C 1
ATOM 708 O O . LEU A 1 91 ? -14.291 -15.398 -25.666 1.00 60.78 91 LEU A O 1
ATOM 712 N N . ASP A 1 92 ? -13.339 -13.360 -25.549 1.00 65.75 92 ASP A N 1
ATOM 713 C CA . ASP A 1 92 ? -12.906 -13.324 -26.946 1.00 65.75 92 ASP A CA 1
ATOM 714 C C . ASP A 1 92 ? -11.768 -14.338 -27.188 1.00 65.75 92 ASP A C 1
ATOM 716 O O . ASP A 1 92 ? -10.639 -14.124 -26.729 1.00 65.75 92 ASP A O 1
ATOM 720 N N . PRO A 1 93 ? -12.015 -15.433 -27.934 1.00 57.97 93 PRO A N 1
ATOM 721 C CA . PRO A 1 93 ? -10.997 -16.434 -28.229 1.00 57.97 93 PRO A CA 1
ATOM 722 C C . PRO A 1 93 ? -9.805 -15.880 -29.019 1.00 57.97 93 PRO A C 1
ATOM 724 O O . PRO A 1 93 ? -8.720 -16.459 -28.957 1.00 57.97 93 PRO A O 1
ATOM 727 N N . ALA A 1 94 ? -9.957 -14.746 -29.714 1.00 62.91 94 ALA A N 1
ATOM 728 C CA . ALA A 1 94 ? -8.866 -14.087 -30.429 1.00 62.91 94 ALA A CA 1
ATOM 729 C C . ALA A 1 94 ? -7.826 -13.469 -29.476 1.00 62.91 94 ALA A C 1
ATOM 731 O O . ALA A 1 94 ? -6.631 -13.449 -29.785 1.00 62.91 94 ALA A O 1
ATOM 732 N N . LEU A 1 95 ? -8.243 -13.041 -28.275 1.00 57.88 95 LEU A N 1
ATOM 733 C CA . LEU A 1 95 ? -7.320 -12.620 -27.213 1.00 57.88 95 LEU A CA 1
ATOM 734 C C . LEU A 1 95 ? -6.536 -13.807 -26.627 1.00 57.88 95 LEU A C 1
ATOM 736 O O . LEU A 1 95 ? -5.519 -13.596 -25.967 1.00 57.88 95 LEU A O 1
ATOM 740 N N . LEU A 1 96 ? -6.985 -15.043 -26.883 1.00 56.44 96 LEU A N 1
ATOM 741 C CA . LEU A 1 96 ? -6.426 -16.286 -26.345 1.00 56.44 96 LEU A CA 1
ATOM 742 C C . LEU A 1 96 ? -5.479 -16.997 -27.311 1.00 56.44 96 LEU A C 1
ATOM 744 O O . LEU A 1 96 ? -4.519 -17.626 -26.869 1.00 56.44 96 LEU A O 1
ATOM 748 N N . SER A 1 97 ? -5.719 -16.898 -28.619 1.00 60.84 97 SER A N 1
ATOM 749 C CA . SER A 1 97 ? -4.888 -17.554 -29.635 1.00 60.84 97 SER A CA 1
ATOM 750 C C . SER A 1 97 ? -3.501 -16.917 -29.790 1.00 60.84 97 SER A C 1
ATOM 752 O O . SER A 1 97 ? -2.579 -17.592 -30.237 1.00 60.84 97 SER A O 1
ATOM 754 N N . ASN A 1 98 ? -3.334 -15.652 -29.381 1.00 58.38 98 ASN A N 1
ATOM 755 C CA . ASN A 1 98 ? -2.098 -14.878 -29.568 1.00 58.38 98 ASN A CA 1
ATOM 756 C C . ASN A 1 98 ? -1.251 -14.669 -28.296 1.00 58.38 98 ASN A C 1
ATOM 758 O O . ASN A 1 98 ? -0.131 -14.168 -28.392 1.00 58.38 98 ASN A O 1
ATOM 762 N N . LYS A 1 99 ? -1.733 -15.043 -27.102 1.00 60.28 99 LYS A N 1
ATOM 763 C CA . LYS A 1 99 ? -1.010 -14.811 -25.835 1.00 60.28 99 LYS A CA 1
ATOM 764 C C . LYS A 1 99 ? -0.206 -16.045 -25.434 1.00 60.28 99 LYS A C 1
ATOM 766 O O . LYS A 1 99 ? -0.666 -16.927 -24.714 1.00 60.28 99 LYS A O 1
ATOM 771 N N . GLY A 1 100 ? 0.997 -16.123 -25.998 1.00 54.53 100 GLY A N 1
ATOM 772 C CA . GLY A 1 100 ? 1.902 -17.262 -25.922 1.00 54.53 100 GLY A CA 1
ATOM 773 C C . GLY A 1 100 ? 2.227 -17.783 -24.514 1.00 54.53 100 GLY A C 1
ATOM 774 O O . GLY A 1 100 ? 2.424 -17.036 -23.558 1.00 54.53 100 GLY A O 1
ATOM 775 N N . GLY A 1 101 ? 2.366 -19.108 -24.438 1.00 65.19 101 GLY A N 1
ATOM 776 C CA . GLY A 1 101 ? 3.302 -19.814 -23.555 1.00 65.19 101 GLY A CA 1
ATOM 777 C C . GLY A 1 101 ? 2.955 -19.973 -22.071 1.00 65.19 101 GLY A C 1
ATOM 778 O O . GLY A 1 101 ? 3.191 -21.057 -21.535 1.00 65.19 101 GLY A O 1
ATOM 779 N N . ASP A 1 102 ? 2.412 -18.960 -21.389 1.00 82.06 102 ASP A N 1
ATOM 780 C CA . ASP A 1 102 ? 2.235 -19.037 -19.930 1.00 82.06 102 ASP A CA 1
ATOM 781 C C . ASP A 1 102 ? 1.012 -19.892 -19.562 1.00 82.06 102 ASP A C 1
ATOM 783 O O . ASP A 1 102 ? -0.143 -19.468 -19.643 1.00 82.06 102 ASP A O 1
ATOM 787 N N . LYS A 1 103 ? 1.269 -21.132 -19.130 1.00 84.38 103 LYS A N 1
ATOM 788 C CA . LYS A 1 103 ? 0.232 -22.079 -18.695 1.00 84.38 103 LYS A CA 1
ATOM 789 C C . LYS A 1 103 ? -0.637 -21.522 -17.562 1.00 84.38 103 LYS A C 1
ATOM 791 O O . LYS A 1 103 ? -1.791 -21.928 -17.457 1.00 84.38 103 LYS A O 1
ATOM 796 N N . ARG A 1 104 ? -0.128 -20.594 -16.747 1.00 88.62 104 ARG A N 1
ATOM 797 C CA . ARG A 1 104 ? -0.875 -20.010 -15.626 1.00 88.62 104 ARG A CA 1
ATOM 798 C C . ARG A 1 104 ? -1.973 -19.054 -16.101 1.00 88.62 104 ARG A C 1
ATOM 800 O O . ARG A 1 104 ? -3.037 -19.014 -15.495 1.00 88.62 104 ARG A O 1
ATOM 807 N N . ILE A 1 105 ? -1.779 -18.372 -17.237 1.00 88.31 105 ILE A N 1
ATOM 808 C CA . ILE A 1 105 ? -2.826 -17.542 -17.866 1.00 88.31 105 ILE A CA 1
ATOM 809 C C . ILE A 1 105 ? -4.027 -18.406 -18.270 1.00 88.31 105 ILE A C 1
ATOM 811 O O . ILE A 1 105 ? -5.173 -17.990 -18.110 1.00 88.31 105 ILE A O 1
ATOM 815 N N . LYS A 1 106 ? -3.784 -19.641 -18.733 1.00 85.25 106 LYS A N 1
ATOM 816 C CA . LYS A 1 106 ? -4.862 -20.583 -19.073 1.00 85.25 106 LYS A CA 1
ATOM 817 C C . LYS A 1 106 ? -5.708 -20.966 -17.857 1.00 85.25 106 LYS A C 1
ATOM 819 O O . LYS A 1 106 ? -6.916 -21.120 -18.002 1.00 85.25 106 LYS A O 1
ATOM 824 N N . ASP A 1 107 ? -5.102 -21.101 -16.676 1.00 89.88 107 ASP A N 1
ATOM 825 C CA . ASP A 1 107 ? -5.845 -21.368 -15.437 1.00 89.88 107 ASP A CA 1
ATOM 826 C C . ASP A 1 107 ? -6.709 -20.164 -15.029 1.00 89.88 107 ASP A C 1
ATOM 828 O O . ASP A 1 107 ? -7.898 -20.337 -14.762 1.00 89.88 107 ASP A O 1
ATOM 832 N N . LEU A 1 108 ? -6.168 -18.938 -15.076 1.00 91.44 108 LEU A N 1
ATOM 833 C CA . LEU A 1 108 ? -6.951 -17.716 -14.823 1.00 91.44 108 LEU A CA 1
ATOM 834 C C . LEU A 1 108 ? -8.145 -17.601 -15.769 1.00 91.44 108 LEU A C 1
ATOM 836 O O . LEU A 1 108 ? -9.270 -17.341 -15.339 1.00 91.44 108 LEU A O 1
ATOM 840 N N . LEU A 1 109 ? -7.911 -17.864 -17.052 1.00 85.94 109 LEU A N 1
ATOM 841 C CA . LEU A 1 109 ? -8.963 -17.893 -18.051 1.00 85.94 109 LEU A CA 1
ATOM 842 C C . LEU A 1 109 ? -10.025 -18.944 -17.721 1.00 85.94 109 LEU A C 1
ATOM 844 O O . LEU A 1 109 ? -11.214 -18.648 -17.791 1.00 85.94 109 LEU A O 1
ATOM 848 N N . HIS A 1 110 ? -9.620 -20.168 -17.380 1.00 86.88 110 HIS A N 1
ATOM 849 C CA . HIS A 1 110 ? -10.564 -21.228 -17.045 1.00 86.88 110 HIS A CA 1
ATOM 850 C C . HIS A 1 110 ? -11.440 -20.830 -15.850 1.00 86.88 110 HIS A C 1
ATOM 852 O O . HIS A 1 110 ? -12.654 -21.017 -15.886 1.00 86.88 110 HIS A O 1
ATOM 858 N N . LYS A 1 111 ? -10.860 -20.194 -14.826 1.00 91.06 111 LYS A N 1
ATOM 859 C CA . LYS A 1 111 ? -11.620 -19.654 -13.690 1.00 91.06 111 LYS A CA 1
ATOM 860 C C . LYS A 1 111 ? -12.583 -18.538 -14.111 1.00 91.06 111 LYS A C 1
ATOM 862 O O . LYS A 1 111 ? -13.737 -18.562 -13.691 1.00 91.06 111 LYS A O 1
ATOM 867 N N . ALA A 1 112 ? -12.165 -17.617 -14.983 1.00 89.31 112 ALA A N 1
ATOM 868 C CA . ALA A 1 112 ? -13.034 -16.563 -15.520 1.00 89.31 112 ALA A CA 1
ATOM 869 C C . ALA A 1 112 ? -14.188 -17.123 -16.379 1.00 89.31 112 ALA A C 1
ATOM 871 O O . ALA A 1 112 ? -15.339 -16.698 -16.247 1.00 89.31 112 ALA A O 1
ATOM 872 N N . LEU A 1 113 ? -13.913 -18.132 -17.211 1.00 84.56 113 LEU A N 1
ATOM 873 C CA . LEU A 1 113 ? -14.914 -18.878 -17.981 1.00 84.56 113 LEU A CA 1
ATOM 874 C C . LEU A 1 113 ? -15.906 -19.604 -17.067 1.00 84.56 113 LEU A C 1
ATOM 876 O O . LEU A 1 113 ? -17.116 -19.554 -17.298 1.00 84.56 113 LEU A O 1
ATOM 880 N N . ASN A 1 114 ? -15.414 -20.255 -16.013 1.00 85.06 114 ASN A N 1
ATOM 881 C CA . ASN A 1 114 ? -16.250 -20.953 -15.039 1.00 85.06 114 ASN A CA 1
ATOM 882 C C . ASN A 1 114 ? -17.142 -19.979 -14.265 1.00 85.06 114 ASN A C 1
ATOM 884 O O . ASN A 1 114 ? -18.325 -20.260 -14.079 1.00 85.06 114 ASN A O 1
ATOM 888 N N . TYR A 1 115 ? -16.620 -18.817 -13.875 1.00 88.81 115 TYR A N 1
ATOM 889 C CA . TYR A 1 115 ? -17.420 -17.760 -13.261 1.00 88.81 115 TYR A CA 1
ATOM 890 C C . TYR A 1 115 ? -18.568 -17.310 -14.186 1.00 88.81 115 TYR A C 1
ATOM 892 O O . TYR A 1 115 ? -19.729 -17.241 -13.776 1.00 88.81 115 TYR A O 1
ATOM 900 N N . ASN A 1 116 ? -18.265 -17.067 -15.467 1.00 83.50 116 ASN A N 1
ATOM 901 C CA . ASN A 1 116 ? -19.237 -16.567 -16.442 1.00 83.50 116 ASN A CA 1
ATOM 902 C C . ASN A 1 116 ? -20.298 -17.604 -16.846 1.00 83.50 116 ASN A C 1
ATOM 904 O O . ASN A 1 116 ? -21.493 -17.299 -16.833 1.00 83.50 116 ASN A O 1
ATOM 908 N N . SER A 1 117 ? -19.878 -18.821 -17.206 1.00 79.00 117 SER A N 1
ATOM 909 C CA . SER A 1 117 ? -20.757 -19.890 -17.723 1.00 79.00 117 SER A CA 1
ATOM 910 C C . SER A 1 117 ? -21.884 -20.257 -16.761 1.00 79.00 117 SER A C 1
ATOM 912 O O . SER A 1 117 ? -22.985 -20.603 -17.183 1.00 79.00 117 SER A O 1
ATOM 914 N N . HIS A 1 118 ? -21.642 -20.099 -15.467 1.00 69.81 118 HIS A N 1
ATOM 915 C CA . HIS A 1 118 ? -22.586 -20.472 -14.430 1.00 69.81 118 HIS A CA 1
ATOM 916 C C . HIS A 1 118 ? -23.267 -19.276 -13.754 1.00 69.81 118 HIS A C 1
ATOM 918 O O . HIS A 1 118 ? -23.920 -19.433 -12.724 1.00 69.81 118 HIS A O 1
ATOM 924 N N . ARG A 1 119 ? -23.124 -18.060 -14.292 1.00 80.31 119 ARG A N 1
ATOM 925 C CA . ARG A 1 119 ? -23.726 -16.865 -13.684 1.00 80.31 119 ARG A CA 1
ATOM 926 C C . ARG A 1 119 ? -25.251 -16.979 -13.580 1.00 80.31 119 ARG A C 1
ATOM 928 O O . ARG A 1 119 ? -25.839 -16.499 -12.612 1.00 80.31 119 ARG A O 1
ATOM 935 N N . LYS A 1 120 ? -25.898 -17.611 -14.566 1.00 80.44 120 LYS A N 1
ATOM 936 C CA . LYS A 1 120 ? -27.341 -17.895 -14.543 1.00 80.44 120 LYS A CA 1
ATOM 937 C C . LYS A 1 120 ? -27.621 -19.053 -13.579 1.00 80.44 120 LYS A C 1
ATOM 939 O O . LYS A 1 120 ? -27.079 -20.135 -13.750 1.00 80.44 120 LYS A O 1
ATOM 944 N N . GLY A 1 121 ? -28.479 -18.818 -12.586 1.00 83.06 121 GLY A N 1
ATOM 945 C CA . GLY A 1 121 ? -28.901 -19.831 -11.608 1.00 83.06 121 GLY A CA 1
ATOM 946 C C . GLY A 1 121 ? -28.058 -19.905 -10.330 1.00 83.06 121 GLY A C 1
ATOM 947 O O . GLY A 1 121 ? -28.481 -20.551 -9.376 1.00 83.06 121 GLY A O 1
ATOM 948 N N . LYS A 1 122 ? -26.910 -19.216 -10.256 1.00 86.62 122 LYS A N 1
ATOM 949 C CA . LYS A 1 122 ? -26.133 -19.102 -9.013 1.00 86.62 122 LYS A CA 1
ATOM 950 C C . LYS A 1 122 ? -26.694 -18.028 -8.091 1.00 86.62 122 LYS A C 1
ATOM 952 O O . LYS A 1 122 ? -27.070 -16.939 -8.530 1.00 86.62 122 LYS A O 1
ATOM 957 N N . THR A 1 123 ? -26.672 -18.312 -6.791 1.00 91.69 123 THR A N 1
ATOM 958 C CA . THR A 1 123 ? -26.935 -17.294 -5.772 1.00 91.69 123 THR A CA 1
ATOM 959 C C . THR A 1 123 ? -25.821 -16.245 -5.780 1.00 91.69 123 THR A C 1
ATOM 961 O O . THR A 1 123 ? -24.698 -16.494 -6.231 1.00 91.69 123 THR A O 1
ATOM 964 N N . ARG A 1 124 ? -26.106 -15.050 -5.258 1.00 91.75 124 ARG A N 1
ATOM 965 C CA . ARG A 1 124 ? -25.094 -13.992 -5.112 1.00 91.75 124 ARG A CA 1
ATOM 966 C C . ARG A 1 124 ? -23.907 -14.444 -4.259 1.00 91.75 124 ARG A C 1
ATOM 968 O O . ARG A 1 124 ? -22.779 -14.158 -4.636 1.00 91.75 124 ARG A O 1
ATOM 975 N N . THR A 1 125 ? -24.145 -15.204 -3.191 1.00 92.31 125 THR A N 1
ATOM 976 C CA . THR A 1 125 ? -23.079 -15.789 -2.363 1.00 92.31 125 THR A CA 1
ATOM 977 C C . THR A 1 125 ? -22.168 -16.702 -3.181 1.00 92.31 125 THR A C 1
ATOM 979 O O . THR A 1 125 ? -20.961 -16.515 -3.164 1.00 92.31 125 THR A O 1
ATOM 982 N N . MET A 1 126 ? -22.717 -17.627 -3.979 1.00 92.69 126 MET A N 1
ATOM 983 C CA . MET A 1 126 ? -21.889 -18.484 -4.844 1.00 92.69 126 MET A CA 1
ATOM 984 C C . MET A 1 126 ? -21.049 -17.663 -5.828 1.00 92.69 126 MET A C 1
ATOM 986 O O . MET A 1 126 ? -19.877 -17.964 -6.041 1.00 92.69 126 MET A O 1
ATOM 990 N N . ARG A 1 127 ? -21.631 -16.599 -6.399 1.00 93.44 127 ARG A N 1
ATOM 991 C CA . ARG A 1 127 ? -20.908 -15.691 -7.298 1.00 93.44 127 ARG A CA 1
ATOM 992 C C . ARG A 1 127 ? -19.778 -14.956 -6.579 1.00 93.44 127 ARG A C 1
ATOM 994 O O . ARG A 1 127 ? -18.693 -14.879 -7.134 1.00 93.44 127 ARG A O 1
ATOM 1001 N N . LEU A 1 128 ? -19.998 -14.443 -5.370 1.00 94.94 128 LEU A N 1
ATOM 1002 C CA . LEU A 1 128 ? -18.944 -13.794 -4.581 1.00 94.94 128 LEU A CA 1
ATOM 1003 C C . LEU A 1 128 ? -17.794 -14.762 -4.279 1.00 94.94 128 LEU A C 1
ATOM 1005 O O . LEU A 1 128 ? -16.640 -14.416 -4.512 1.00 94.94 128 LEU A O 1
ATOM 1009 N N . ASN A 1 129 ? -18.105 -15.992 -3.862 1.00 95.50 129 ASN A N 1
ATOM 1010 C CA . ASN A 1 129 ? -17.102 -17.019 -3.566 1.00 95.50 129 ASN A CA 1
ATOM 1011 C C . ASN A 1 129 ? -16.224 -17.331 -4.789 1.00 95.50 129 ASN A C 1
ATOM 1013 O O . ASN A 1 129 ? -15.001 -17.384 -4.690 1.00 95.50 129 ASN A O 1
ATOM 1017 N N . GLU A 1 130 ? -16.829 -17.501 -5.964 1.00 94.31 130 GLU A N 1
ATOM 1018 C CA . GLU A 1 130 ? -16.089 -17.783 -7.201 1.00 94.31 130 GLU A CA 1
ATOM 1019 C C . GLU A 1 130 ? -15.298 -16.587 -7.717 1.00 94.31 130 GLU A C 1
ATOM 1021 O O . GLU A 1 130 ? -14.181 -16.752 -8.211 1.00 94.31 130 GLU A O 1
ATOM 1026 N N . LEU A 1 131 ? -15.860 -15.385 -7.579 1.00 94.81 131 LEU A N 1
ATOM 1027 C CA . LEU A 1 131 ? -15.171 -14.153 -7.929 1.00 94.81 131 LEU A CA 1
ATOM 1028 C C . LEU A 1 131 ? -13.933 -13.951 -7.047 1.00 94.81 131 LEU A C 1
ATOM 1030 O O . LEU A 1 131 ? -12.886 -13.567 -7.559 1.00 94.81 131 LEU A O 1
ATOM 1034 N N . ASN A 1 132 ? -14.019 -14.285 -5.756 1.00 96.25 132 ASN A N 1
ATOM 1035 C CA . ASN A 1 132 ? -12.876 -14.245 -4.850 1.00 96.25 132 ASN A CA 1
ATOM 1036 C C . ASN A 1 132 ? -11.802 -15.280 -5.215 1.00 96.25 132 ASN A C 1
ATOM 1038 O O . ASN A 1 132 ? -10.622 -14.948 -5.267 1.00 96.25 132 ASN A O 1
ATOM 1042 N N . ILE A 1 133 ? -12.187 -16.514 -5.565 1.00 95.88 133 ILE A N 1
ATOM 1043 C CA . ILE A 1 133 ? -11.234 -17.528 -6.056 1.00 95.88 133 ILE A CA 1
ATOM 1044 C C . ILE A 1 133 ? -10.462 -17.002 -7.278 1.00 95.88 133 ILE A C 1
ATOM 1046 O O . ILE A 1 133 ? -9.242 -17.181 -7.374 1.00 95.88 133 ILE A O 1
ATOM 1050 N N . LEU A 1 134 ? -11.156 -16.340 -8.208 1.00 95.50 134 LEU A N 1
ATOM 1051 C CA . LEU A 1 134 ? -10.528 -15.699 -9.360 1.00 95.50 134 LEU A CA 1
ATOM 1052 C C . LEU A 1 134 ? -9.615 -14.535 -8.933 1.00 95.50 134 LEU A C 1
ATOM 1054 O O . LEU A 1 134 ? -8.472 -14.489 -9.381 1.00 95.50 134 LEU A O 1
ATOM 1058 N N . GLN A 1 135 ? -10.070 -13.655 -8.034 1.00 96.69 135 GLN A N 1
ATOM 1059 C CA . GLN A 1 135 ? -9.288 -12.533 -7.495 1.00 96.69 135 GLN A CA 1
ATOM 1060 C C . GLN A 1 135 ? -7.974 -13.005 -6.852 1.00 96.69 135 GLN A C 1
ATOM 1062 O O . GLN A 1 135 ? -6.906 -12.514 -7.208 1.00 96.69 135 GLN A O 1
ATOM 1067 N N . VAL A 1 136 ? -8.034 -13.992 -5.953 1.00 97.06 136 VAL A N 1
ATOM 1068 C CA . VAL A 1 136 ? -6.860 -14.596 -5.297 1.00 97.06 136 VAL A CA 1
ATOM 1069 C C . VAL A 1 136 ? -5.896 -15.174 -6.328 1.00 97.06 136 VAL A C 1
ATOM 1071 O O . VAL A 1 136 ? -4.687 -14.968 -6.241 1.00 97.06 136 VAL A O 1
ATOM 1074 N N . SER A 1 137 ? -6.421 -15.861 -7.345 1.00 96.81 137 SER A N 1
ATOM 1075 C CA . SER A 1 137 ? -5.593 -16.451 -8.402 1.00 96.81 137 SER A CA 1
ATOM 1076 C C . SER A 1 137 ? -4.882 -15.381 -9.236 1.00 96.81 137 SER A C 1
ATOM 1078 O O . SER A 1 137 ? -3.710 -15.546 -9.568 1.00 96.81 137 SER A O 1
ATOM 1080 N N . ILE A 1 138 ? -5.568 -14.276 -9.545 1.00 96.38 138 ILE A N 1
ATOM 1081 C CA . ILE A 1 138 ? -5.001 -13.122 -10.254 1.00 96.38 138 ILE A CA 1
ATOM 1082 C C . ILE A 1 138 ? -3.878 -12.481 -9.434 1.00 96.38 138 ILE A C 1
ATOM 1084 O O . ILE A 1 138 ? -2.784 -12.283 -9.959 1.00 96.38 138 ILE A O 1
ATOM 1088 N N . MET A 1 139 ? -4.119 -12.204 -8.147 1.00 96.81 139 MET A N 1
ATOM 1089 C CA . MET A 1 139 ? -3.112 -11.608 -7.260 1.00 96.81 139 MET A CA 1
ATOM 1090 C C . MET A 1 139 ? -1.876 -12.499 -7.143 1.00 96.81 139 MET A C 1
ATOM 1092 O O . MET A 1 139 ? -0.761 -12.022 -7.331 1.00 96.81 139 MET A O 1
ATOM 1096 N N . LYS A 1 140 ? -2.075 -13.809 -6.949 1.00 96.44 140 LYS A N 1
ATOM 1097 C CA . LYS A 1 140 ? -0.984 -14.786 -6.925 1.00 96.44 140 LYS A CA 1
ATOM 1098 C C . LYS A 1 140 ? -0.186 -14.793 -8.231 1.00 96.44 140 LYS A C 1
ATOM 1100 O O . LYS A 1 140 ? 1.040 -14.833 -8.195 1.00 96.44 140 LYS A O 1
ATOM 1105 N N . TRP A 1 141 ? -0.857 -14.738 -9.383 1.00 96.31 141 TRP A N 1
ATOM 1106 C CA . TRP A 1 141 ? -0.166 -14.671 -10.672 1.00 96.31 141 TRP A CA 1
ATOM 1107 C C . TRP A 1 141 ? 0.699 -13.411 -10.784 1.00 96.31 141 TRP A C 1
ATOM 1109 O O . TRP A 1 141 ? 1.853 -13.511 -11.199 1.00 96.31 141 TRP A O 1
ATOM 1119 N N . LEU A 1 142 ? 0.160 -12.247 -10.397 1.00 96.25 142 LEU A N 1
ATOM 1120 C CA . LEU A 1 142 ? 0.883 -10.972 -10.436 1.00 96.25 142 LEU A CA 1
ATOM 1121 C C . LEU A 1 142 ? 2.083 -10.986 -9.484 1.00 96.25 142 LEU A C 1
ATOM 1123 O O . LEU A 1 142 ? 3.162 -10.563 -9.877 1.00 96.25 142 LEU A O 1
ATOM 1127 N N . ASP A 1 143 ? 1.940 -11.538 -8.280 1.00 95.19 143 ASP A N 1
ATOM 1128 C CA . ASP A 1 143 ? 3.050 -11.687 -7.334 1.00 95.19 143 ASP A CA 1
ATOM 1129 C C . ASP A 1 143 ? 4.158 -12.609 -7.859 1.00 95.19 143 ASP A C 1
ATOM 1131 O O . ASP A 1 143 ? 5.350 -12.325 -7.709 1.00 95.19 143 ASP A O 1
ATOM 1135 N N . GLU A 1 144 ? 3.786 -13.728 -8.483 1.00 94.25 144 GLU A N 1
ATOM 1136 C CA . GLU A 1 144 ? 4.744 -14.647 -9.096 1.00 94.25 144 GLU A CA 1
ATOM 1137 C C . GLU A 1 144 ? 5.407 -14.045 -10.346 1.00 94.25 144 GLU A C 1
ATOM 1139 O O . GLU A 1 144 ? 6.529 -14.431 -10.687 1.00 94.25 144 GLU A O 1
ATOM 1144 N N . TYR A 1 145 ? 4.754 -13.096 -11.026 1.00 93.88 145 TYR A N 1
ATOM 1145 C CA . TYR A 1 145 ? 5.317 -12.335 -12.142 1.00 93.88 145 TYR A CA 1
ATOM 1146 C C . TYR A 1 145 ? 6.323 -11.286 -11.634 1.00 93.88 145 TYR A C 1
ATOM 1148 O O . TYR A 1 145 ? 6.090 -10.079 -11.631 1.00 93.88 145 TYR A O 1
ATOM 1156 N N . SER A 1 146 ? 7.464 -11.797 -11.168 1.00 91.44 146 SER A N 1
ATOM 1157 C CA . SER A 1 146 ? 8.480 -11.071 -10.402 1.00 91.44 146 SER A CA 1
ATOM 1158 C C . SER A 1 146 ? 9.315 -10.149 -11.293 1.00 91.44 146 SER A C 1
ATOM 1160 O O . SER A 1 146 ? 10.411 -10.510 -11.726 1.00 91.44 146 SER A O 1
ATOM 1162 N N . VAL A 1 147 ? 8.774 -8.966 -11.586 1.00 90.50 147 VAL A N 1
ATOM 1163 C CA . VAL A 1 147 ? 9.462 -7.903 -12.322 1.00 90.50 147 VAL A CA 1
ATOM 1164 C C . VAL A 1 147 ? 9.245 -6.532 -11.669 1.00 90.50 147 VAL A C 1
ATOM 1166 O O . VAL A 1 147 ? 8.159 -6.276 -11.155 1.00 90.50 147 VAL A O 1
ATOM 1169 N N . PRO A 1 148 ? 10.231 -5.619 -11.715 1.00 90.12 148 PRO A N 1
ATOM 1170 C CA . PRO A 1 148 ? 10.079 -4.232 -11.262 1.00 90.12 148 PRO A CA 1
ATOM 1171 C C . PRO A 1 148 ? 8.988 -3.401 -11.954 1.00 90.12 148 PRO A C 1
ATOM 1173 O O . PRO A 1 148 ? 8.563 -2.388 -11.405 1.00 90.12 148 PRO A O 1
ATOM 1176 N N . ASP A 1 149 ? 8.582 -3.742 -13.180 1.00 91.12 149 ASP A N 1
ATOM 1177 C CA . ASP A 1 149 ? 7.517 -3.033 -13.902 1.00 91.12 149 ASP A CA 1
ATOM 1178 C C . ASP A 1 149 ? 6.674 -3.991 -14.735 1.00 91.12 149 ASP A C 1
ATOM 1180 O O . ASP A 1 149 ? 7.058 -4.415 -15.821 1.00 91.12 149 ASP A O 1
ATOM 1184 N N . GLN A 1 150 ? 5.495 -4.328 -14.240 1.00 92.38 150 GLN A N 1
ATOM 1185 C CA . GLN A 1 150 ? 4.578 -5.226 -14.922 1.00 92.38 150 GLN A CA 1
ATOM 1186 C C . GLN A 1 150 ? 3.921 -4.573 -16.149 1.00 92.38 150 GLN A C 1
ATOM 1188 O O . GLN A 1 150 ? 3.445 -5.295 -17.024 1.00 92.38 150 GLN A O 1
ATOM 1193 N N . ASN A 1 151 ? 3.927 -3.239 -16.283 1.00 90.25 151 ASN A N 1
ATOM 1194 C CA . ASN A 1 151 ? 3.244 -2.553 -17.393 1.00 90.25 151 ASN A CA 1
ATOM 1195 C C . ASN A 1 151 ? 3.940 -2.722 -18.745 1.00 90.25 151 ASN A C 1
ATOM 1197 O O . ASN A 1 151 ? 3.352 -2.434 -19.783 1.00 90.25 151 ASN A O 1
ATOM 1201 N N . VAL A 1 152 ? 5.167 -3.235 -18.772 1.00 84.25 152 VAL A N 1
ATOM 1202 C CA . VAL A 1 152 ? 5.871 -3.495 -20.036 1.00 84.25 152 VAL A CA 1
ATOM 1203 C C . VAL A 1 152 ? 5.550 -4.878 -20.624 1.00 84.25 152 VAL A C 1
ATOM 1205 O O . VAL A 1 152 ? 6.002 -5.212 -21.718 1.00 84.25 152 VAL A O 1
ATOM 1208 N N . SER A 1 153 ? 4.762 -5.694 -19.914 1.00 87.12 153 SER A N 1
ATOM 1209 C CA . SER A 1 153 ? 4.339 -7.025 -20.352 1.00 87.12 153 SER A CA 1
ATOM 1210 C C . SER A 1 153 ? 2.873 -7.035 -20.760 1.00 87.12 153 SER A C 1
ATOM 1212 O O . SER A 1 153 ? 1.988 -6.809 -19.943 1.00 87.12 153 SER A O 1
ATOM 1214 N N . GLN A 1 154 ? 2.597 -7.406 -22.012 1.00 86.00 154 GLN A N 1
ATOM 1215 C CA . GLN A 1 154 ? 1.226 -7.546 -22.528 1.00 86.00 154 GLN A CA 1
ATOM 1216 C C . GLN A 1 154 ? 0.401 -8.596 -21.767 1.00 86.00 154 GLN A C 1
ATOM 1218 O O . GLN A 1 154 ? -0.818 -8.474 -21.640 1.00 86.00 154 GLN A O 1
ATOM 1223 N N . ASN A 1 155 ? 1.065 -9.628 -21.242 1.00 87.31 155 ASN A N 1
ATOM 1224 C CA . ASN A 1 155 ? 0.425 -10.633 -20.402 1.00 87.31 155 ASN A CA 1
ATOM 1225 C C . ASN A 1 155 ? 0.045 -10.050 -19.040 1.00 87.31 155 ASN A C 1
ATOM 1227 O O . ASN A 1 155 ? -1.075 -10.262 -18.588 1.00 87.31 155 ASN A O 1
ATOM 1231 N N . ALA A 1 156 ? 0.942 -9.297 -18.401 1.00 91.19 156 ALA A N 1
ATOM 1232 C CA . ALA A 1 156 ? 0.638 -8.706 -17.106 1.00 91.19 156 ALA A CA 1
ATOM 1233 C C . ALA A 1 156 ? -0.389 -7.574 -17.218 1.00 91.19 156 ALA A C 1
ATOM 1235 O O . ALA A 1 156 ? -1.315 -7.547 -16.417 1.00 91.19 156 ALA A O 1
ATOM 1236 N N . LEU A 1 157 ? -0.311 -6.726 -18.252 1.00 90.62 157 LEU A N 1
ATOM 1237 C CA . LEU A 1 157 ? -1.349 -5.733 -18.558 1.00 90.62 157 LEU A CA 1
ATOM 1238 C C . LEU A 1 157 ? -2.731 -6.385 -18.666 1.00 90.62 157 LEU A C 1
ATOM 1240 O O . LEU A 1 157 ? -3.671 -5.939 -18.022 1.00 90.62 157 LEU A O 1
ATOM 1244 N N . TRP A 1 158 ? -2.835 -7.506 -19.379 1.00 89.38 158 TRP A N 1
ATOM 1245 C CA . TRP A 1 158 ? -4.084 -8.261 -19.467 1.00 89.38 158 TRP A CA 1
ATOM 1246 C C . TRP A 1 158 ? -4.581 -8.782 -18.116 1.00 89.38 158 TRP A C 1
ATOM 1248 O O . TRP A 1 158 ? -5.766 -8.671 -17.808 1.00 89.38 158 TRP A O 1
ATOM 1258 N N . VAL A 1 159 ? -3.690 -9.347 -17.294 1.00 92.50 159 VAL A N 1
ATOM 1259 C CA . VAL A 1 159 ? -4.064 -9.828 -15.956 1.00 92.50 159 VAL A CA 1
ATOM 1260 C C . VAL A 1 159 ? -4.517 -8.667 -15.061 1.00 92.50 159 VAL A C 1
ATOM 1262 O O . VAL A 1 159 ? -5.476 -8.819 -14.307 1.00 92.50 159 VAL A O 1
ATOM 1265 N N . LYS A 1 160 ? -3.884 -7.495 -15.169 1.00 93.81 160 LYS A N 1
ATOM 1266 C CA . LYS A 1 160 ? -4.283 -6.273 -14.457 1.00 93.81 160 LYS A CA 1
ATOM 1267 C C . LYS A 1 160 ? -5.647 -5.756 -14.908 1.00 93.81 160 LYS A C 1
ATOM 1269 O O . LYS A 1 160 ? -6.482 -5.412 -14.075 1.00 93.81 160 LYS A O 1
ATOM 1274 N N . GLU A 1 161 ? -5.914 -5.750 -16.209 1.00 91.75 161 GLU A N 1
ATOM 1275 C CA . GLU A 1 161 ? -7.236 -5.404 -16.733 1.00 91.75 161 GLU A CA 1
ATOM 1276 C C . GLU A 1 161 ? -8.308 -6.380 -16.221 1.00 91.75 161 GLU A C 1
ATOM 1278 O O . GLU A 1 161 ? -9.366 -5.944 -15.767 1.00 91.75 161 GLU A O 1
ATOM 1283 N N . LEU A 1 162 ? -8.011 -7.686 -16.185 1.00 92.25 162 LEU A N 1
ATOM 1284 C CA . LEU A 1 162 ? -8.893 -8.686 -15.581 1.00 92.25 162 LEU A CA 1
ATOM 1285 C C . LEU A 1 162 ? -9.111 -8.434 -14.075 1.00 92.25 162 LEU A C 1
ATOM 1287 O O . LEU A 1 162 ? -10.229 -8.596 -13.590 1.00 92.25 162 LEU A O 1
ATOM 1291 N N . MET A 1 163 ? -8.082 -8.008 -13.334 1.00 95.06 163 MET A N 1
ATOM 1292 C CA . MET A 1 163 ? -8.190 -7.641 -11.914 1.00 95.06 163 MET A CA 1
ATOM 1293 C C . MET A 1 163 ? -9.155 -6.469 -11.696 1.00 95.06 163 MET A C 1
ATOM 1295 O O . MET A 1 163 ? -10.039 -6.539 -10.842 1.00 95.06 163 MET A O 1
ATOM 1299 N N . ASN A 1 164 ? -9.019 -5.420 -12.507 1.00 94.19 164 ASN A N 1
ATOM 1300 C CA . ASN A 1 164 ? -9.896 -4.248 -12.491 1.00 94.19 164 ASN A CA 1
ATOM 1301 C C . ASN A 1 164 ? -11.352 -4.624 -12.815 1.00 94.19 164 ASN A C 1
ATOM 1303 O O . ASN A 1 164 ? -12.303 -4.081 -12.252 1.00 94.19 164 ASN A O 1
ATOM 1307 N N . ASP A 1 165 ? -11.530 -5.598 -13.697 1.00 92.56 165 ASP A N 1
ATOM 1308 C CA . ASP A 1 165 ? -12.837 -6.099 -14.090 1.00 92.56 165 ASP A CA 1
ATOM 1309 C C . ASP A 1 165 ? -13.500 -6.960 -13.000 1.00 92.56 165 ASP A C 1
ATOM 1311 O O . ASP A 1 165 ? -14.707 -6.848 -12.750 1.00 92.56 165 ASP A O 1
ATOM 1315 N N . VAL A 1 166 ? -12.704 -7.765 -12.293 1.00 94.31 166 VAL A N 1
ATOM 1316 C CA . VAL A 1 166 ? -13.120 -8.499 -11.088 1.00 94.31 166 VAL A CA 1
ATOM 1317 C C . VAL A 1 166 ? -13.529 -7.538 -9.969 1.00 94.31 166 VAL A C 1
ATOM 1319 O O . VAL A 1 166 ? -14.578 -7.737 -9.353 1.00 94.31 166 VAL A O 1
ATOM 1322 N N . GLN A 1 167 ? -12.763 -6.465 -9.750 1.00 95.00 167 GLN A N 1
ATOM 1323 C CA . GLN A 1 167 ? -13.096 -5.402 -8.796 1.00 95.00 167 GLN A CA 1
ATOM 1324 C C . GLN A 1 167 ? -14.469 -4.782 -9.105 1.00 95.00 167 GLN A C 1
ATOM 1326 O O . GLN A 1 167 ? -15.320 -4.690 -8.217 1.00 95.00 167 GLN A O 1
ATOM 1331 N N . ALA A 1 168 ? -14.716 -4.401 -10.361 1.00 94.00 168 ALA A N 1
ATOM 1332 C CA . ALA A 1 168 ? -15.976 -3.783 -10.772 1.00 94.00 168 ALA A CA 1
ATOM 1333 C C . ALA A 1 168 ? -17.182 -4.732 -10.619 1.00 94.00 168 ALA A C 1
ATOM 1335 O O . ALA A 1 168 ? -18.251 -4.327 -10.156 1.00 94.00 168 ALA A O 1
ATOM 1336 N N . GLU A 1 169 ? -17.036 -6.016 -10.963 1.00 94.25 169 GLU A N 1
ATOM 1337 C CA . GLU A 1 169 ? -18.093 -7.012 -10.737 1.00 94.25 169 GLU A CA 1
ATOM 1338 C C . GLU A 1 169 ? -18.367 -7.217 -9.236 1.00 94.25 169 GLU A C 1
ATOM 1340 O O . GLU A 1 169 ? -19.530 -7.298 -8.836 1.00 94.25 169 GLU A O 1
ATOM 1345 N N . HIS A 1 170 ? -17.330 -7.222 -8.392 1.00 95.69 170 HIS A N 1
ATOM 1346 C CA . HIS A 1 170 ? -17.485 -7.315 -6.939 1.00 95.69 170 HIS A CA 1
ATOM 1347 C C . HIS A 1 170 ? -18.260 -6.111 -6.382 1.00 95.69 170 HIS A C 1
ATOM 1349 O O . HIS A 1 170 ? -19.239 -6.280 -5.651 1.00 95.69 170 HIS A O 1
ATOM 1355 N N . GLN A 1 171 ? -17.882 -4.892 -6.780 1.00 95.69 171 GLN A N 1
ATOM 1356 C CA . GLN A 1 171 ? -18.595 -3.662 -6.415 1.00 95.69 171 GLN A CA 1
ATOM 1357 C C . GLN A 1 171 ? -20.076 -3.720 -6.819 1.00 95.69 171 GLN A C 1
ATOM 1359 O O . GLN A 1 171 ? -20.949 -3.382 -6.019 1.00 95.69 171 GLN A O 1
ATOM 1364 N N . ASN A 1 172 ? -20.382 -4.221 -8.020 1.00 95.00 172 ASN A N 1
ATOM 1365 C CA . ASN A 1 172 ? -21.760 -4.384 -8.488 1.00 95.00 172 ASN A CA 1
ATOM 1366 C C . ASN A 1 172 ? -22.562 -5.387 -7.643 1.00 95.00 172 ASN A C 1
ATOM 1368 O O . ASN A 1 172 ? -23.729 -5.135 -7.325 1.00 95.00 172 ASN A O 1
ATOM 1372 N N . LEU A 1 173 ? -21.956 -6.515 -7.255 1.00 95.19 173 LEU A N 1
ATOM 1373 C CA . LEU A 1 173 ? -22.589 -7.507 -6.378 1.00 95.19 173 LEU A CA 1
ATOM 1374 C C . LEU A 1 173 ? -22.893 -6.934 -4.990 1.00 95.19 173 LEU A C 1
ATOM 1376 O O . LEU A 1 173 ? -23.988 -7.156 -4.467 1.00 95.19 173 LEU A O 1
ATOM 1380 N N . VAL A 1 174 ? -21.964 -6.164 -4.420 1.00 96.88 174 VAL A N 1
ATOM 1381 C CA . VAL A 1 174 ? -22.145 -5.488 -3.128 1.00 96.88 174 VAL A CA 1
ATOM 1382 C C . VAL A 1 174 ? -23.218 -4.403 -3.218 1.00 96.88 174 VAL A C 1
ATOM 1384 O O . VAL A 1 174 ? -24.120 -4.362 -2.383 1.00 96.88 174 VAL A O 1
ATOM 1387 N N . LYS A 1 175 ? -23.194 -3.571 -4.265 1.00 96.69 175 LYS A N 1
ATOM 1388 C CA . LYS A 1 175 ? -24.224 -2.553 -4.514 1.00 96.69 175 LYS A CA 1
ATOM 1389 C C . LYS A 1 175 ? -25.615 -3.177 -4.609 1.00 96.69 175 LYS A C 1
ATOM 1391 O O . LYS A 1 175 ? -26.527 -2.730 -3.920 1.00 96.69 175 LYS A O 1
ATOM 1396 N N . THR A 1 176 ? -25.752 -4.253 -5.386 1.00 95.81 176 THR A N 1
ATOM 1397 C CA . THR A 1 176 ? -27.013 -5.003 -5.505 1.00 95.81 176 THR A CA 1
ATOM 1398 C C . THR A 1 176 ? -27.455 -5.547 -4.145 1.00 95.81 176 THR A C 1
ATOM 1400 O O . THR A 1 176 ? -28.629 -5.460 -3.801 1.00 95.81 176 THR A O 1
ATOM 1403 N N . SER A 1 177 ? -26.508 -6.056 -3.346 1.00 96.94 177 SER A N 1
ATOM 1404 C CA . SER A 1 177 ? -26.782 -6.563 -1.998 1.00 96.94 177 SER A CA 1
ATOM 1405 C C . SER A 1 177 ? -27.398 -5.511 -1.075 1.00 96.94 177 SER A C 1
ATOM 1407 O O . SER A 1 177 ? -28.305 -5.794 -0.296 1.00 96.94 177 SER A O 1
ATOM 1409 N N . ILE A 1 178 ? -26.862 -4.293 -1.131 1.00 97.12 178 ILE A N 1
ATOM 1410 C CA . ILE A 1 178 ? -27.308 -3.180 -0.291 1.00 97.12 178 ILE A CA 1
ATOM 1411 C C . ILE A 1 178 ? -28.670 -2.676 -0.770 1.00 97.12 178 ILE A C 1
ATOM 1413 O O . ILE A 1 178 ? -29.561 -2.457 0.043 1.00 97.12 178 ILE A O 1
ATOM 1417 N N . GLN A 1 179 ? -28.849 -2.529 -2.086 1.00 96.69 179 GLN A N 1
ATOM 1418 C CA . GLN A 1 179 ? -30.105 -2.065 -2.682 1.00 96.69 179 GLN A CA 1
ATOM 1419 C C . GLN A 1 179 ? -31.275 -3.016 -2.402 1.00 96.69 179 GLN A C 1
ATOM 1421 O O . GLN A 1 179 ? -32.395 -2.557 -2.202 1.00 96.69 179 GLN A O 1
ATOM 1426 N N . ASN A 1 180 ? -31.008 -4.320 -2.332 1.00 97.00 180 ASN A N 1
ATOM 1427 C CA . ASN A 1 180 ? -32.006 -5.330 -1.984 1.00 97.00 180 ASN A CA 1
ATOM 1428 C C . ASN A 1 180 ? -32.212 -5.495 -0.468 1.00 97.00 180 ASN A C 1
ATOM 1430 O O . ASN A 1 180 ? -33.055 -6.293 -0.067 1.00 97.00 180 ASN A O 1
ATOM 1434 N N . ASN A 1 181 ? -31.460 -4.765 0.367 1.00 96.06 181 ASN A N 1
ATOM 1435 C CA . ASN A 1 181 ? -31.460 -4.891 1.826 1.00 96.06 181 ASN A CA 1
ATOM 1436 C C . ASN A 1 181 ? -31.304 -6.350 2.291 1.00 96.06 181 ASN A C 1
ATOM 1438 O O . ASN A 1 181 ? -32.070 -6.850 3.112 1.00 96.06 181 ASN A O 1
ATOM 1442 N N . ASP A 1 182 ? -30.324 -7.051 1.723 1.00 95.38 182 ASP A N 1
ATOM 1443 C CA . ASP A 1 182 ? -30.078 -8.442 2.078 1.00 95.38 182 ASP A CA 1
ATOM 1444 C C . ASP A 1 182 ? -29.554 -8.590 3.511 1.00 95.38 182 ASP A C 1
ATOM 1446 O O . ASP A 1 182 ? -28.653 -7.865 3.938 1.00 95.38 182 ASP A O 1
ATOM 1450 N N . ASP A 1 183 ? -30.071 -9.590 4.228 1.00 93.50 183 ASP A N 1
ATOM 1451 C CA . ASP A 1 183 ? -29.658 -9.870 5.607 1.00 93.50 183 ASP A CA 1
ATOM 1452 C C . ASP A 1 183 ? -28.218 -10.390 5.691 1.00 93.50 183 ASP A C 1
ATOM 1454 O O . ASP A 1 183 ? -27.488 -10.066 6.632 1.00 93.50 183 ASP A O 1
ATOM 1458 N N . LEU A 1 184 ? -27.808 -11.191 4.701 1.00 96.12 184 LEU A N 1
ATOM 1459 C CA . LEU A 1 184 ? -26.478 -11.789 4.644 1.00 96.12 184 LEU A CA 1
ATOM 1460 C C . LEU A 1 184 ? -25.455 -10.799 4.067 1.00 96.12 184 LEU A C 1
ATOM 1462 O O . LEU A 1 184 ? -25.671 -10.272 2.968 1.00 96.12 184 LEU A O 1
ATOM 1466 N N . PRO A 1 185 ? -24.316 -10.582 4.751 1.00 97.19 185 PRO A N 1
ATOM 1467 C CA . PRO A 1 185 ? -23.267 -9.710 4.248 1.00 97.19 185 PRO A CA 1
ATOM 1468 C C . PRO A 1 185 ? -22.634 -10.303 2.972 1.00 97.19 185 PRO A C 1
ATOM 1470 O O . PRO A 1 185 ? -22.434 -11.520 2.890 1.00 97.19 185 PRO A O 1
ATOM 1473 N N . PRO A 1 186 ? -22.295 -9.478 1.964 1.00 97.62 186 PRO A N 1
ATOM 1474 C CA . PRO A 1 186 ? -21.724 -9.928 0.698 1.00 97.62 186 PRO A CA 1
ATOM 1475 C C . PRO A 1 186 ? -20.220 -10.240 0.833 1.00 97.62 186 PRO A C 1
ATOM 1477 O O . PRO A 1 186 ? -19.395 -9.594 0.200 1.00 97.62 186 PRO A O 1
ATOM 1480 N N . VAL A 1 187 ? -19.873 -11.235 1.656 1.00 98.12 187 VAL A N 1
ATOM 1481 C CA . VAL A 1 187 ? -18.493 -11.655 1.976 1.00 98.12 187 VAL A CA 1
ATOM 1482 C C . VAL A 1 187 ? -18.254 -13.078 1.442 1.00 98.12 187 VAL A C 1
ATOM 1484 O O . VAL A 1 187 ? -18.997 -14.001 1.784 1.00 98.12 187 VAL A O 1
ATOM 1487 N N . ALA A 1 188 ? -17.227 -13.275 0.606 1.00 95.69 188 ALA A N 1
ATOM 1488 C CA . ALA A 1 188 ? -17.005 -14.488 -0.201 1.00 95.69 188 ALA A CA 1
ATOM 1489 C C . ALA A 1 188 ? -16.648 -15.780 0.574 1.00 95.69 188 ALA A C 1
ATOM 1491 O O . ALA A 1 188 ? -16.514 -16.858 -0.001 1.00 95.69 188 ALA A O 1
ATOM 1492 N N . ASN A 1 189 ? -16.466 -15.707 1.887 1.00 96.31 189 ASN A N 1
ATOM 1493 C CA . ASN A 1 189 ? -16.227 -16.861 2.756 1.00 96.31 189 ASN A CA 1
ATOM 1494 C C . ASN A 1 189 ? -17.141 -16.852 3.991 1.00 96.31 189 ASN A C 1
ATOM 1496 O O . ASN A 1 189 ? -16.900 -17.580 4.949 1.00 96.31 189 ASN A O 1
ATOM 1500 N N . PHE A 1 190 ? -18.221 -16.063 3.976 1.00 97.88 190 PHE A N 1
ATOM 1501 C CA . PHE A 1 190 ? -19.092 -15.891 5.140 1.00 97.88 190 PHE A CA 1
ATOM 1502 C C . PHE A 1 190 ? -19.595 -17.224 5.712 1.00 97.88 190 PHE A C 1
ATOM 1504 O O . PHE A 1 190 ? -19.503 -17.470 6.911 1.00 97.88 190 PHE A O 1
ATOM 1511 N N . ASN A 1 191 ? -20.044 -18.131 4.839 1.00 97.19 191 ASN A N 1
ATOM 1512 C CA . ASN A 1 191 ? -20.591 -19.429 5.242 1.00 97.19 191 ASN A CA 1
ATOM 1513 C C . ASN A 1 191 ? -19.539 -20.402 5.802 1.00 97.19 191 ASN A C 1
ATOM 1515 O O . ASN A 1 191 ? -19.918 -21.426 6.364 1.00 97.19 191 ASN A O 1
ATOM 1519 N N . THR A 1 192 ? -18.241 -20.124 5.638 1.00 96.94 192 THR A N 1
ATOM 1520 C CA . THR A 1 192 ? -17.162 -20.952 6.203 1.00 96.94 192 THR A CA 1
ATOM 1521 C C . THR A 1 192 ? -16.690 -20.449 7.565 1.00 96.94 192 THR A C 1
ATOM 1523 O O . THR A 1 192 ? -15.913 -21.134 8.226 1.00 96.94 192 THR A O 1
ATOM 1526 N N . LEU A 1 193 ? -17.127 -19.256 7.984 1.00 97.81 193 LEU A N 1
ATOM 1527 C CA . LEU A 1 193 ? -16.823 -18.700 9.300 1.00 97.81 193 LEU A CA 1
ATOM 1528 C C . LEU A 1 193 ? -17.581 -19.450 10.400 1.00 97.81 193 LEU A C 1
ATOM 1530 O O . LEU A 1 193 ? -18.657 -20.005 10.162 1.00 97.81 193 LEU A O 1
ATOM 1534 N N . LYS A 1 194 ? -17.056 -19.409 11.629 1.00 98.12 194 LYS A N 1
ATOM 1535 C CA . LYS A 1 194 ? -17.778 -19.907 12.813 1.00 98.12 194 LYS A CA 1
ATOM 1536 C C . LYS A 1 194 ? -19.023 -19.052 13.075 1.00 98.12 194 LYS A C 1
ATOM 1538 O O . LYS A 1 194 ? -19.052 -17.881 12.707 1.00 98.12 194 LYS A O 1
ATOM 1543 N N . ALA A 1 195 ? -20.038 -19.596 13.747 1.00 98.19 195 ALA A N 1
ATOM 1544 C CA . ALA A 1 195 ? -21.312 -18.898 13.975 1.00 98.19 195 ALA A CA 1
ATOM 1545 C C . ALA A 1 195 ? -21.143 -17.541 14.696 1.00 98.19 195 ALA A C 1
ATOM 1547 O O . ALA A 1 195 ? -21.820 -16.559 14.391 1.00 98.19 195 ALA A O 1
ATOM 1548 N N . GLU A 1 196 ? -20.198 -17.466 15.624 1.00 97.94 196 GLU A N 1
ATOM 1549 C CA . GLU A 1 196 ? -19.844 -16.285 16.405 1.00 97.94 196 GLU A CA 1
ATOM 1550 C C . GLU A 1 196 ? -19.213 -15.210 15.517 1.00 97.94 196 GLU A C 1
ATOM 1552 O O . GLU A 1 196 ? -19.579 -14.037 15.604 1.00 97.94 196 GLU A O 1
ATOM 1557 N N . GLU A 1 197 ? -18.319 -15.621 14.615 1.00 97.94 197 GLU A N 1
ATOM 1558 C CA . GLU A 1 197 ? -17.709 -14.738 13.621 1.00 97.94 197 GLU A CA 1
ATOM 1559 C C . GLU A 1 197 ? -18.745 -14.275 12.594 1.00 97.94 197 GLU A C 1
ATOM 1561 O O . GLU A 1 197 ? -18.787 -13.092 12.271 1.00 97.94 197 GLU A O 1
ATOM 1566 N N . GLN A 1 198 ? -19.634 -15.163 12.133 1.00 98.50 198 GLN A N 1
ATOM 1567 C CA . GLN A 1 198 ? -20.746 -14.796 11.252 1.00 98.50 198 GLN A CA 1
ATOM 1568 C C . GLN A 1 198 ? -21.615 -13.712 11.895 1.00 98.50 198 GLN A C 1
ATOM 1570 O O . GLN A 1 198 ? -21.884 -12.684 11.278 1.00 98.50 198 GLN A O 1
ATOM 1575 N N . LYS A 1 199 ? -21.996 -13.885 13.167 1.00 98.31 199 LYS A N 1
ATOM 1576 C CA . LYS A 1 199 ? -22.774 -12.887 13.913 1.00 98.31 199 LYS A CA 1
ATOM 1577 C C . LYS A 1 199 ? -22.033 -11.552 14.034 1.00 98.31 199 LYS A C 1
ATOM 1579 O O . LYS A 1 199 ? -22.649 -10.494 13.864 1.00 98.31 199 LYS A O 1
ATOM 1584 N N . GLN A 1 200 ? -20.733 -11.586 14.327 1.00 98.00 200 GLN A N 1
ATOM 1585 C CA . GLN A 1 200 ? -19.902 -10.385 14.414 1.00 98.00 200 GLN A CA 1
ATOM 1586 C C . GLN A 1 200 ? -19.833 -9.660 13.063 1.00 98.00 200 GLN A C 1
ATOM 1588 O O . GLN A 1 200 ? -20.094 -8.459 13.010 1.00 98.00 200 GLN A O 1
ATOM 1593 N N . VAL A 1 201 ? -19.551 -10.379 11.974 1.00 98.38 201 VAL A N 1
ATOM 1594 C CA . VAL A 1 201 ? -19.470 -9.825 10.615 1.00 98.38 201 VAL A CA 1
ATOM 1595 C C . VAL A 1 201 ? -20.811 -9.243 10.177 1.00 98.38 201 VAL A C 1
ATOM 1597 O O . VAL A 1 201 ? -20.835 -8.121 9.680 1.00 98.38 201 VAL A O 1
ATOM 1600 N N . THR A 1 202 ? -21.930 -9.931 10.422 1.00 98.50 202 THR A N 1
ATOM 1601 C CA . THR A 1 202 ? -23.274 -9.400 10.135 1.00 98.50 202 THR A CA 1
ATOM 1602 C C . THR A 1 202 ? -23.537 -8.104 10.899 1.00 98.50 202 THR A C 1
ATOM 1604 O O . THR A 1 202 ? -24.006 -7.128 10.316 1.00 98.50 202 THR A O 1
ATOM 1607 N N . THR A 1 203 ? -23.179 -8.056 12.187 1.00 98.12 203 THR A N 1
ATOM 1608 C CA . THR A 1 203 ? -23.354 -6.852 13.017 1.00 98.12 203 THR A CA 1
ATOM 1609 C C . THR A 1 203 ? -22.535 -5.682 12.474 1.00 98.12 203 THR A C 1
ATOM 1611 O O . THR A 1 203 ? -23.074 -4.591 12.282 1.00 98.12 203 THR A O 1
ATOM 1614 N N . ILE A 1 204 ? -21.249 -5.910 12.186 1.00 98.06 204 ILE A N 1
ATOM 1615 C CA . ILE A 1 204 ? -20.352 -4.901 11.611 1.00 98.06 204 ILE A CA 1
ATOM 1616 C C . ILE A 1 204 ? -20.893 -4.417 10.264 1.00 98.06 204 ILE A C 1
ATOM 1618 O O . ILE A 1 204 ? -21.010 -3.214 10.045 1.00 98.06 204 ILE A O 1
ATOM 1622 N N . TRP A 1 205 ? -21.268 -5.338 9.375 1.00 98.50 205 TRP A N 1
ATOM 1623 C CA . TRP A 1 205 ? -21.785 -5.012 8.051 1.00 98.50 205 TRP A CA 1
ATOM 1624 C C . TRP A 1 205 ? -23.034 -4.133 8.123 1.00 98.50 205 TRP A C 1
ATOM 1626 O O . TRP A 1 205 ? -23.090 -3.083 7.482 1.00 98.50 205 TRP A O 1
ATOM 1636 N N . HIS A 1 206 ? -24.016 -4.503 8.950 1.00 98.19 206 HIS A N 1
ATOM 1637 C CA . HIS A 1 206 ? -25.226 -3.699 9.131 1.00 98.19 206 HIS A CA 1
ATOM 1638 C C . HIS A 1 206 ? -24.918 -2.313 9.697 1.00 98.19 206 HIS A C 1
ATOM 1640 O O . HIS A 1 206 ? -25.522 -1.338 9.250 1.00 98.19 206 HIS A O 1
ATOM 1646 N N . GLN A 1 207 ? -23.970 -2.200 10.631 1.00 97.56 207 GLN A N 1
ATOM 1647 C CA . GLN A 1 207 ? -23.536 -0.907 11.164 1.00 97.56 207 GLN A CA 1
ATOM 1648 C C . GLN A 1 207 ? -22.880 -0.027 10.093 1.00 97.56 207 GLN A C 1
ATOM 1650 O O . GLN A 1 207 ? -23.199 1.158 10.021 1.00 97.56 207 GLN A O 1
ATOM 1655 N N . LEU A 1 208 ? -22.019 -0.592 9.239 1.00 97.88 208 LEU A N 1
ATOM 1656 C CA . LEU A 1 208 ? -21.382 0.128 8.130 1.00 97.88 208 LEU A CA 1
ATOM 1657 C C . LEU A 1 208 ? -22.421 0.603 7.100 1.00 97.88 208 LEU A C 1
ATOM 1659 O O . LEU A 1 208 ? -22.448 1.779 6.723 1.00 97.88 208 LEU A O 1
ATOM 1663 N N . VAL A 1 209 ? -23.326 -0.290 6.683 1.00 97.75 209 VAL A N 1
ATOM 1664 C CA . VAL A 1 209 ? -24.377 0.007 5.694 1.00 97.75 209 VAL A CA 1
ATOM 1665 C C . VAL A 1 209 ? -25.372 1.043 6.212 1.00 97.75 209 VAL A C 1
ATOM 1667 O O . VAL A 1 209 ? -25.787 1.908 5.441 1.00 97.75 209 VAL A O 1
ATOM 1670 N N . LYS A 1 210 ? -25.732 1.007 7.500 1.00 97.06 210 LYS A N 1
ATOM 1671 C CA . LYS A 1 210 ? -26.659 1.976 8.110 1.00 97.06 210 LYS A CA 1
ATOM 1672 C C . LYS A 1 210 ? -25.970 3.239 8.635 1.00 97.06 210 LYS A C 1
ATOM 1674 O O . LYS A 1 210 ? -26.657 4.198 8.964 1.00 97.06 210 LYS A O 1
ATOM 1679 N N . GLY A 1 211 ? -24.638 3.248 8.729 1.00 95.81 211 GLY A N 1
ATOM 1680 C CA . GLY A 1 211 ? -23.876 4.349 9.327 1.00 95.81 211 GLY A CA 1
ATOM 1681 C C . GLY A 1 211 ? -24.110 4.510 10.833 1.00 95.81 211 GLY A C 1
ATOM 1682 O O . GLY A 1 211 ? -23.958 5.609 11.353 1.00 95.81 211 GLY A O 1
ATOM 1683 N N . THR A 1 212 ? -24.513 3.441 11.528 1.00 95.94 212 THR A N 1
ATOM 1684 C CA . THR A 1 212 ? -24.810 3.461 12.974 1.00 95.94 212 THR A CA 1
ATOM 1685 C C . THR A 1 212 ? -23.615 3.060 13.839 1.00 95.94 212 THR A C 1
ATOM 1687 O O . THR A 1 212 ? -23.733 3.029 15.060 1.00 95.94 212 THR A O 1
ATOM 1690 N N . GLY A 1 213 ? -22.503 2.659 13.220 1.00 95.81 213 GLY A N 1
ATOM 1691 C CA . GLY A 1 213 ? -21.236 2.428 13.909 1.00 95.81 213 GLY A CA 1
ATOM 1692 C C . GLY A 1 213 ? -20.391 3.700 14.000 1.00 95.81 213 GLY A C 1
ATOM 1693 O O . GLY A 1 213 ? -20.839 4.788 13.645 1.00 95.81 213 GLY A O 1
ATOM 1694 N N . ASN A 1 214 ? -19.150 3.550 14.461 1.00 97.06 214 ASN A N 1
ATOM 1695 C CA . ASN A 1 214 ? -18.199 4.662 14.555 1.00 97.06 214 ASN A CA 1
ATOM 1696 C C . ASN A 1 214 ? -17.545 5.031 13.209 1.00 97.06 214 ASN A C 1
ATOM 1698 O O . ASN A 1 214 ? -16.922 6.087 13.093 1.00 97.06 214 ASN A O 1
ATOM 1702 N N . VAL A 1 215 ? -17.673 4.167 12.196 1.00 97.69 215 VAL A N 1
ATOM 1703 C CA . VAL A 1 215 ? -17.227 4.460 10.832 1.00 97.69 215 VAL A CA 1
ATOM 1704 C C . VAL A 1 215 ? -18.324 5.202 10.069 1.00 97.69 215 VAL A C 1
ATOM 1706 O O . VAL A 1 215 ? -19.439 4.703 9.902 1.00 97.69 215 VAL A O 1
ATOM 1709 N N . HIS A 1 216 ? -17.979 6.367 9.533 1.00 96.81 216 HIS A N 1
ATOM 1710 C CA . HIS A 1 216 ? -18.830 7.180 8.671 1.00 96.81 216 HIS A CA 1
ATOM 1711 C C . HIS A 1 216 ? -18.211 7.271 7.280 1.00 96.81 216 HIS A C 1
ATOM 1713 O O . HIS A 1 216 ? -17.010 7.459 7.152 1.00 96.81 216 HIS A O 1
ATOM 1719 N N . ILE A 1 217 ? -19.017 7.146 6.227 1.00 97.06 217 ILE A N 1
ATOM 1720 C CA . ILE A 1 21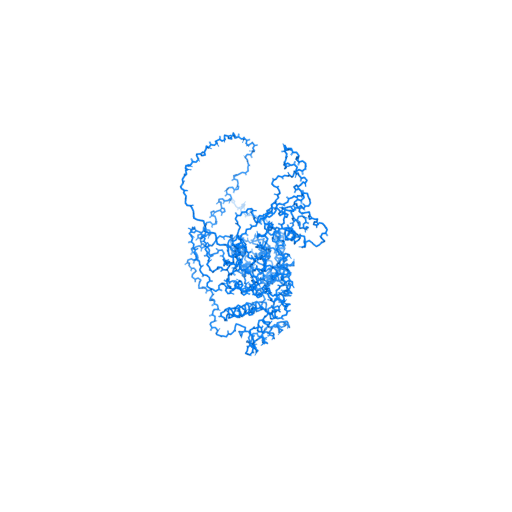7 ? -18.547 7.277 4.842 1.00 97.06 217 ILE A CA 1
ATOM 1721 C C . ILE A 1 217 ? -19.226 8.506 4.250 1.00 97.06 217 ILE A C 1
ATOM 1723 O O . ILE A 1 217 ? -20.457 8.535 4.187 1.00 97.06 217 ILE A O 1
ATOM 1727 N N . THR A 1 218 ? -18.435 9.494 3.837 1.00 95.44 218 THR A N 1
ATOM 1728 C CA . THR A 1 218 ? -18.917 10.701 3.154 1.00 95.44 218 THR A CA 1
ATOM 1729 C C . THR A 1 218 ? -18.595 10.628 1.667 1.00 95.44 218 THR A C 1
ATOM 1731 O O . THR A 1 218 ? -17.508 10.201 1.290 1.00 95.44 218 THR A O 1
ATOM 1734 N N . GLU A 1 219 ? -19.537 11.050 0.826 1.00 94.75 219 GLU A N 1
ATOM 1735 C CA . GLU A 1 219 ? -19.313 11.247 -0.615 1.00 94.75 219 GLU A CA 1
ATOM 1736 C C . GLU A 1 219 ? -18.932 12.697 -0.939 1.00 94.75 219 GLU A C 1
ATOM 1738 O O . GLU A 1 219 ? -18.522 12.996 -2.057 1.00 94.75 219 GLU A O 1
ATOM 1743 N N . GLU A 1 220 ? -19.064 13.604 0.029 1.00 91.06 220 GLU A N 1
ATOM 1744 C CA . GLU A 1 220 ? -18.691 15.002 -0.133 1.00 91.06 220 GLU A CA 1
ATOM 1745 C C . GLU A 1 220 ? -17.215 15.212 0.218 1.00 91.06 220 GLU A C 1
ATOM 1747 O O . GLU A 1 220 ? -16.748 14.854 1.306 1.00 91.06 220 GLU A O 1
ATOM 1752 N N . GLU A 1 221 ? -16.496 15.831 -0.711 1.00 85.69 221 GLU A N 1
ATOM 1753 C CA . GLU A 1 221 ? -15.107 16.238 -0.581 1.00 85.69 221 GLU A CA 1
ATOM 1754 C C . GLU A 1 221 ? -15.017 17.756 -0.494 1.00 85.69 221 GLU A C 1
ATOM 1756 O O . GLU A 1 221 ? -15.214 18.448 -1.488 1.00 85.69 221 GLU A O 1
ATOM 1761 N N . ASN A 1 222 ? -14.643 18.273 0.673 1.00 85.69 222 ASN A N 1
ATOM 1762 C CA . ASN A 1 222 ? -14.356 19.690 0.864 1.00 85.69 222 ASN A CA 1
ATOM 1763 C C . ASN A 1 222 ? -12.843 19.936 0.809 1.00 85.69 222 ASN A C 1
ATOM 1765 O O . ASN A 1 222 ? -12.078 19.276 1.519 1.00 85.69 222 ASN A O 1
ATOM 1769 N N . TYR A 1 223 ? -12.402 20.897 -0.005 1.00 82.31 223 TYR A N 1
ATOM 1770 C CA . TYR A 1 223 ? -10.984 21.221 -0.174 1.00 82.31 223 TYR A CA 1
ATOM 1771 C C . TYR A 1 223 ? -10.744 22.717 -0.378 1.00 82.31 223 TYR A C 1
ATOM 1773 O O . TYR A 1 223 ? -11.615 23.453 -0.830 1.00 82.31 223 TYR A O 1
ATOM 1781 N N . THR A 1 224 ? -9.526 23.167 -0.084 1.00 82.75 224 THR A N 1
ATOM 1782 C CA . THR A 1 224 ? -9.064 24.512 -0.445 1.00 82.75 224 THR A CA 1
ATOM 1783 C C . THR A 1 224 ? -8.109 24.387 -1.616 1.00 82.75 224 THR A C 1
ATOM 1785 O O . THR A 1 224 ? -7.058 23.754 -1.493 1.00 82.75 224 THR A O 1
ATOM 1788 N N . ASN A 1 225 ? -8.465 24.992 -2.747 1.00 81.94 225 ASN A N 1
ATOM 1789 C CA . ASN A 1 225 ? -7.597 25.006 -3.913 1.00 81.94 225 ASN A CA 1
ATOM 1790 C C . ASN A 1 225 ? -6.288 25.737 -3.566 1.00 81.94 225 ASN A C 1
ATOM 1792 O O . ASN A 1 225 ? -6.299 26.840 -3.015 1.00 81.94 225 ASN A O 1
ATOM 1796 N N . THR A 1 226 ? -5.146 25.116 -3.846 1.00 78.69 226 THR A N 1
ATOM 1797 C CA . THR A 1 226 ? -3.844 25.660 -3.442 1.00 78.69 226 THR A CA 1
ATOM 1798 C C . THR A 1 226 ? -3.435 26.905 -4.209 1.00 78.69 226 THR A C 1
ATOM 1800 O O . THR A 1 226 ? -2.758 27.756 -3.623 1.00 78.69 226 THR A O 1
ATOM 1803 N N . GLU A 1 227 ? -3.849 27.024 -5.466 1.00 81.94 227 GLU A N 1
ATOM 1804 C CA . GLU A 1 227 ? -3.536 28.148 -6.346 1.00 81.94 227 GLU A CA 1
ATOM 1805 C C . GLU A 1 227 ? -4.449 29.338 -6.055 1.00 81.94 227 GLU A C 1
ATOM 1807 O O . GLU A 1 227 ? -3.972 30.443 -5.807 1.00 81.94 227 GLU A O 1
ATOM 1812 N N . THR A 1 228 ? -5.764 29.108 -6.014 1.00 86.69 228 THR A N 1
ATOM 1813 C CA . THR A 1 228 ? -6.760 30.179 -5.857 1.00 86.69 228 THR A CA 1
ATOM 1814 C C . THR A 1 228 ? -7.058 30.519 -4.400 1.00 86.69 228 THR A C 1
ATOM 1816 O O . THR A 1 228 ? -7.648 31.561 -4.129 1.00 86.69 228 THR A O 1
ATOM 1819 N N . LYS A 1 229 ? -6.671 29.650 -3.454 1.00 87.69 229 LYS A N 1
ATOM 1820 C CA . LYS A 1 229 ? -7.022 29.726 -2.022 1.00 87.69 229 LYS A CA 1
ATOM 1821 C C . LYS A 1 229 ? -8.529 29.711 -1.740 1.00 87.69 229 LYS A C 1
ATOM 1823 O O . LYS A 1 229 ? -8.935 29.981 -0.612 1.00 87.69 229 LYS A O 1
ATOM 1828 N N . LEU A 1 230 ? -9.357 29.373 -2.728 1.00 86.94 230 LEU A N 1
ATOM 1829 C CA . LEU A 1 230 ? -10.805 29.280 -2.574 1.00 86.94 230 LEU A CA 1
ATOM 1830 C C . LEU A 1 230 ? -11.206 27.895 -2.066 1.00 86.94 230 LEU A C 1
ATOM 1832 O O . LEU A 1 230 ? -10.626 26.882 -2.467 1.00 86.94 230 LEU A O 1
ATOM 1836 N N . ALA A 1 231 ? -12.214 27.861 -1.195 1.00 87.69 231 ALA A N 1
ATOM 1837 C CA . ALA A 1 231 ? -12.875 26.623 -0.813 1.00 87.69 231 ALA A CA 1
ATOM 1838 C C . ALA A 1 231 ? -13.695 26.087 -1.997 1.00 87.69 231 ALA A C 1
ATOM 1840 O O . ALA A 1 231 ? -14.369 26.849 -2.691 1.00 87.69 231 ALA A O 1
ATOM 1841 N N . GLY A 1 232 ? -13.630 24.781 -2.219 1.00 84.88 232 GLY A N 1
ATOM 1842 C CA . GLY A 1 232 ? -14.427 24.044 -3.187 1.00 84.88 232 GLY A CA 1
ATOM 1843 C C . GLY A 1 232 ? -14.988 22.774 -2.557 1.00 84.88 232 GLY A C 1
ATOM 1844 O O . GLY A 1 232 ? -14.450 22.273 -1.568 1.00 84.88 232 GLY A O 1
ATOM 1845 N N . SER A 1 233 ? -16.068 22.265 -3.146 1.00 86.81 233 SER A N 1
ATOM 1846 C CA . SER A 1 233 ? -16.663 20.981 -2.782 1.00 86.81 233 SER A CA 1
ATOM 1847 C C . SER A 1 233 ? -16.917 20.146 -4.037 1.00 86.81 233 SER A C 1
ATOM 1849 O O . SER A 1 233 ? -17.229 20.696 -5.098 1.00 86.81 233 SER A O 1
ATOM 1851 N N . ARG A 1 234 ? -16.746 18.827 -3.935 1.00 86.94 234 ARG A N 1
ATOM 1852 C CA . ARG A 1 234 ? -17.078 17.841 -4.976 1.00 86.94 234 ARG A CA 1
ATOM 1853 C C . ARG A 1 234 ? -17.923 16.734 -4.362 1.00 86.94 234 ARG A C 1
ATOM 1855 O O . ARG A 1 234 ? -17.643 16.283 -3.256 1.00 86.94 234 ARG A O 1
ATOM 1862 N N . ILE A 1 235 ? -18.934 16.279 -5.097 1.00 89.38 235 ILE A N 1
ATOM 1863 C CA . ILE A 1 235 ? -19.749 15.124 -4.710 1.00 89.38 235 ILE A CA 1
ATOM 1864 C C . ILE A 1 235 ? -19.300 13.925 -5.536 1.00 89.38 235 ILE A C 1
ATOM 1866 O O . ILE A 1 235 ? -19.294 13.965 -6.766 1.00 89.38 235 ILE A O 1
ATOM 1870 N N . HIS A 1 236 ? -18.950 12.850 -4.844 1.00 90.75 236 HIS A N 1
ATOM 1871 C CA . HIS A 1 236 ? -18.444 11.616 -5.420 1.00 90.75 236 HIS A CA 1
ATOM 1872 C C . HIS A 1 236 ? -19.522 10.528 -5.434 1.00 90.75 236 HIS A C 1
ATOM 1874 O O . HIS A 1 236 ? -19.462 9.567 -4.670 1.00 90.75 236 HIS A O 1
ATOM 1880 N N . GLU A 1 237 ? -20.526 10.687 -6.301 1.00 92.25 237 GLU A N 1
ATOM 1881 C CA . GLU A 1 237 ? -21.689 9.788 -6.360 1.00 92.25 237 GLU A CA 1
ATOM 1882 C C . GLU A 1 237 ? -21.277 8.320 -6.525 1.00 92.25 237 GLU A C 1
ATOM 1884 O O . GLU A 1 237 ? -20.692 7.947 -7.539 1.00 92.25 237 GLU A O 1
ATOM 1889 N N . GLY A 1 238 ? -21.625 7.466 -5.563 1.00 93.75 238 GLY A N 1
ATOM 1890 C CA . GLY A 1 238 ? -21.337 6.034 -5.606 1.00 93.75 238 GLY A CA 1
ATOM 1891 C C . GLY A 1 238 ? -20.081 5.621 -4.839 1.00 93.75 238 GLY A C 1
ATOM 1892 O O . GLY A 1 238 ? -19.910 4.423 -4.597 1.00 93.75 238 GLY A O 1
ATOM 1893 N N . PHE A 1 239 ? -19.273 6.578 -4.366 1.00 95.31 239 PHE A N 1
ATOM 1894 C CA . PHE A 1 239 ? -18.112 6.316 -3.511 1.00 95.31 239 PHE A CA 1
ATOM 1895 C C . PHE A 1 239 ? -18.483 5.477 -2.285 1.00 95.31 239 PHE A C 1
ATOM 1897 O O . PHE A 1 239 ? -17.743 4.572 -1.895 1.00 95.31 239 PHE A O 1
ATOM 1904 N N . ARG A 1 240 ? -19.678 5.690 -1.714 1.00 96.75 240 ARG A N 1
ATOM 1905 C CA . ARG A 1 240 ? -20.161 4.878 -0.592 1.00 96.75 240 ARG A CA 1
ATOM 1906 C C . ARG A 1 240 ? -20.196 3.386 -0.930 1.00 96.75 240 ARG A C 1
ATOM 1908 O O . ARG A 1 240 ? -19.781 2.566 -0.112 1.00 96.75 240 ARG A O 1
ATOM 1915 N N . PHE A 1 241 ? -20.690 3.020 -2.112 1.00 96.56 241 PHE A N 1
ATOM 1916 C CA . PHE A 1 241 ? -20.761 1.619 -2.533 1.00 96.56 241 PHE A CA 1
ATOM 1917 C C . PHE A 1 241 ? -19.375 1.035 -2.802 1.00 96.56 241 PHE A C 1
ATOM 1919 O O . PHE A 1 241 ? -19.123 -0.118 -2.455 1.00 96.56 241 PHE A O 1
ATOM 1926 N N . GLU A 1 242 ? -18.473 1.831 -3.371 1.00 95.88 242 GLU A N 1
ATOM 1927 C CA . GLU A 1 242 ? -17.094 1.424 -3.635 1.00 95.88 242 GLU A CA 1
ATOM 1928 C C . GLU A 1 242 ? -16.343 1.121 -2.330 1.00 95.88 242 GLU A C 1
ATOM 1930 O O . GLU A 1 242 ? -15.737 0.055 -2.212 1.00 95.88 242 GLU A O 1
ATOM 1935 N N . VAL A 1 243 ? -16.453 1.995 -1.321 1.00 97.56 243 VAL A N 1
ATOM 1936 C CA . VAL A 1 243 ? -15.864 1.794 0.015 1.00 97.56 243 VAL A CA 1
ATOM 1937 C C . VAL A 1 243 ? -16.482 0.590 0.725 1.00 97.56 243 VAL A C 1
ATOM 1939 O O . VAL A 1 243 ? -15.755 -0.237 1.273 1.00 97.56 243 VAL A O 1
ATOM 1942 N N . LEU A 1 244 ? -17.810 0.436 0.694 1.00 98.31 244 LEU A N 1
ATOM 1943 C CA . LEU A 1 244 ? -18.475 -0.734 1.284 1.00 98.31 244 LEU A CA 1
ATOM 1944 C C . LEU A 1 244 ? -18.037 -2.042 0.608 1.00 98.31 244 LEU A C 1
ATOM 1946 O O . LEU A 1 244 ? -17.909 -3.063 1.283 1.00 98.31 244 LEU A O 1
ATOM 1950 N N . ALA A 1 245 ? -17.732 -2.020 -0.690 1.00 98.00 245 ALA A N 1
ATOM 1951 C CA . ALA A 1 245 ? -17.146 -3.168 -1.371 1.00 98.00 245 ALA A CA 1
ATOM 1952 C C . ALA A 1 245 ? -15.713 -3.472 -0.899 1.00 98.00 245 ALA A C 1
ATOM 1954 O O . ALA A 1 245 ? -15.352 -4.643 -0.800 1.00 98.00 245 ALA A O 1
ATOM 1955 N N . GLN A 1 246 ? -14.912 -2.460 -0.548 1.00 98.12 246 GLN A N 1
ATOM 1956 C CA . GLN A 1 246 ? -13.599 -2.677 0.076 1.00 98.12 246 GLN A CA 1
ATOM 1957 C C . GLN A 1 246 ? -13.724 -3.285 1.477 1.00 98.12 246 GLN A C 1
ATOM 1959 O O . GLN A 1 246 ? -13.012 -4.234 1.798 1.00 98.12 246 GLN A O 1
ATOM 1964 N N . PHE A 1 247 ? -14.668 -2.797 2.290 1.00 98.69 247 PHE A N 1
ATOM 1965 C CA . PHE A 1 247 ? -14.956 -3.387 3.600 1.00 98.69 247 PHE A CA 1
ATOM 1966 C C . PHE A 1 247 ? -15.399 -4.847 3.491 1.00 98.69 247 PHE A C 1
ATOM 1968 O O . PHE A 1 247 ? -14.935 -5.670 4.273 1.00 98.69 247 PHE A O 1
ATOM 1975 N N . ALA A 1 248 ? -16.249 -5.188 2.518 1.00 98.62 248 ALA A N 1
ATOM 1976 C CA . ALA A 1 248 ? -16.662 -6.572 2.295 1.00 98.62 248 ALA A CA 1
ATOM 1977 C C . ALA A 1 248 ? -15.454 -7.498 2.051 1.00 98.62 248 ALA A C 1
ATOM 1979 O O . ALA A 1 248 ? -15.362 -8.535 2.702 1.00 98.62 248 ALA A O 1
ATOM 1980 N N . ARG A 1 249 ? -14.483 -7.074 1.225 1.00 98.38 249 ARG A N 1
ATOM 1981 C CA . ARG A 1 249 ? -13.229 -7.818 0.984 1.00 98.38 249 ARG A CA 1
ATOM 1982 C C . ARG A 1 249 ? -12.323 -7.877 2.216 1.00 98.38 249 ARG A C 1
ATOM 1984 O O . ARG A 1 249 ? -11.726 -8.912 2.497 1.00 98.38 249 ARG A O 1
ATOM 1991 N N . LEU A 1 250 ? -12.235 -6.804 3.004 1.00 98.31 250 LEU A N 1
ATOM 1992 C CA . LEU A 1 250 ? -11.487 -6.823 4.269 1.00 98.31 250 LEU A CA 1
ATOM 1993 C C . LEU A 1 250 ? -12.064 -7.836 5.267 1.00 98.31 250 LEU A C 1
ATOM 1995 O O . LEU A 1 250 ? -11.307 -8.559 5.914 1.00 98.31 250 LEU A O 1
ATOM 1999 N N . LEU A 1 251 ? -13.392 -7.930 5.367 1.00 98.69 251 LEU A N 1
ATOM 2000 C CA . LEU A 1 251 ? -14.079 -8.843 6.287 1.00 98.69 251 LEU A CA 1
ATOM 2001 C C . LEU A 1 251 ? -13.880 -10.332 5.943 1.00 98.69 251 LEU A C 1
ATOM 2003 O O . LEU A 1 251 ? -14.157 -11.190 6.785 1.00 98.69 251 LEU A O 1
ATOM 2007 N N . GLU A 1 252 ? -13.343 -10.647 4.761 1.00 98.25 252 GLU A N 1
ATOM 2008 C CA . GLU A 1 252 ? -12.932 -12.010 4.402 1.00 98.25 252 GLU A CA 1
ATOM 2009 C C . GLU A 1 252 ? -11.740 -12.497 5.246 1.00 98.25 252 GLU A C 1
ATOM 2011 O O . GLU A 1 252 ? -11.611 -13.695 5.504 1.00 98.25 252 GLU A O 1
ATOM 2016 N N . THR A 1 253 ? -10.920 -11.574 5.756 1.00 98.25 253 THR A N 1
ATOM 2017 C CA . THR A 1 253 ? -9.700 -11.853 6.541 1.00 98.25 253 THR A CA 1
ATOM 2018 C C . THR A 1 253 ? -9.933 -11.700 8.040 1.00 98.25 253 THR A C 1
ATOM 2020 O O . THR A 1 253 ? -10.707 -10.848 8.471 1.00 98.25 253 THR A O 1
ATOM 2023 N N . GLU A 1 254 ? -9.269 -12.509 8.861 1.00 98.19 254 GLU A N 1
ATOM 2024 C CA . GLU A 1 254 ? -9.262 -12.369 10.318 1.00 98.19 254 GLU A CA 1
ATOM 2025 C C . GLU A 1 254 ? -8.672 -11.017 10.733 1.00 98.19 254 GLU A C 1
ATOM 2027 O O . GLU A 1 254 ? -9.291 -10.289 11.515 1.00 98.19 254 GLU A O 1
ATOM 2032 N N . THR A 1 255 ? -7.526 -10.631 10.161 1.00 97.94 255 THR A N 1
ATOM 2033 C CA . THR A 1 255 ? -6.913 -9.321 10.428 1.00 97.94 255 THR A CA 1
ATOM 2034 C C . THR A 1 255 ? -7.862 -8.177 10.062 1.00 97.94 255 THR A C 1
ATOM 2036 O O . THR A 1 255 ? -8.083 -7.275 10.876 1.00 97.94 255 THR A O 1
ATOM 2039 N N . GLY A 1 256 ? -8.498 -8.231 8.887 1.00 98.38 256 GLY A N 1
ATOM 2040 C CA . GLY A 1 256 ? -9.478 -7.230 8.471 1.00 98.38 256 GLY A CA 1
ATOM 2041 C C . GLY A 1 256 ? -10.705 -7.188 9.385 1.00 98.38 256 GLY A C 1
ATOM 2042 O O . GLY A 1 256 ? -11.098 -6.103 9.812 1.00 98.38 256 GLY A O 1
ATOM 2043 N N . ARG A 1 257 ? -11.270 -8.337 9.788 1.00 98.50 257 ARG A N 1
ATOM 2044 C CA . ARG A 1 257 ? -12.367 -8.389 10.779 1.00 98.50 257 ARG A CA 1
ATOM 2045 C C . ARG A 1 257 ? -11.979 -7.727 12.098 1.00 98.50 257 ARG A C 1
ATOM 2047 O O . ARG A 1 257 ? -12.760 -6.937 12.629 1.00 98.50 257 ARG A O 1
ATOM 2054 N N . ASN A 1 258 ? -10.780 -8.006 12.604 1.00 97.62 258 ASN A N 1
ATOM 2055 C CA . ASN A 1 258 ? -10.286 -7.441 13.857 1.00 97.62 258 ASN A CA 1
ATOM 2056 C C . ASN A 1 258 ? -10.148 -5.914 13.788 1.00 97.62 258 ASN A C 1
ATOM 2058 O O . ASN A 1 258 ? -10.607 -5.219 14.697 1.00 97.62 258 ASN A O 1
ATOM 2062 N N . ILE A 1 259 ? -9.570 -5.391 12.706 1.00 97.94 259 ILE A N 1
ATOM 2063 C CA . ILE A 1 259 ? -9.381 -3.947 12.514 1.00 97.94 259 ILE A CA 1
ATOM 2064 C C . ILE A 1 259 ? -10.723 -3.248 12.328 1.00 97.94 259 ILE A C 1
ATOM 2066 O O . ILE A 1 259 ? -11.013 -2.293 13.046 1.00 97.94 259 ILE A O 1
ATOM 2070 N N . VAL A 1 260 ? -11.579 -3.748 11.428 1.00 98.31 260 VAL A N 1
ATOM 2071 C CA . VAL A 1 260 ? -12.897 -3.150 11.168 1.00 98.31 260 VAL A CA 1
ATOM 2072 C C . VAL A 1 260 ? -13.755 -3.174 12.438 1.00 98.31 260 VAL A C 1
ATOM 2074 O O . VAL A 1 260 ? -14.400 -2.180 12.766 1.00 98.31 260 VAL A O 1
ATOM 2077 N N . SER A 1 261 ? -13.715 -4.265 13.209 1.00 97.88 261 SER A N 1
ATOM 2078 C CA . SER A 1 261 ? -14.404 -4.346 14.501 1.00 97.88 261 SER A CA 1
ATOM 2079 C C . SER A 1 261 ? -13.891 -3.318 15.511 1.00 97.88 261 SER A C 1
ATOM 2081 O O . SER A 1 261 ? -14.679 -2.840 16.328 1.00 97.88 261 SER A O 1
ATOM 2083 N N . HIS A 1 262 ? -12.593 -3.004 15.499 1.00 96.38 262 HIS A N 1
ATOM 2084 C CA . HIS A 1 262 ? -11.993 -2.034 16.415 1.00 96.38 262 HIS A CA 1
ATOM 2085 C C . HIS A 1 262 ? -12.379 -0.602 16.046 1.00 96.38 262 HIS A C 1
ATOM 2087 O O . HIS A 1 262 ? -12.916 0.116 16.886 1.00 96.38 262 HIS A O 1
ATOM 2093 N N . VAL A 1 263 ? -12.190 -0.208 14.783 1.00 96.88 263 VAL A N 1
ATOM 2094 C CA . VAL A 1 263 ? -12.487 1.159 14.313 1.00 96.88 263 VAL A CA 1
ATOM 2095 C C . VAL A 1 263 ? -13.982 1.477 14.307 1.00 96.88 263 VAL A C 1
ATOM 2097 O O . VAL A 1 263 ? -14.361 2.633 14.485 1.00 96.88 263 VAL A O 1
ATOM 2100 N N . ASN A 1 264 ? -14.837 0.464 14.125 1.00 97.31 264 ASN A N 1
ATOM 2101 C CA . ASN A 1 264 ? -16.289 0.628 14.087 1.00 97.31 264 ASN A CA 1
ATOM 2102 C C . ASN A 1 264 ? -16.959 0.525 15.465 1.00 97.31 264 ASN A C 1
ATOM 2104 O O . ASN A 1 264 ? -18.170 0.733 15.575 1.00 97.31 264 ASN A O 1
ATOM 2108 N N . LYS A 1 265 ? -16.194 0.211 16.517 1.00 94.44 265 LYS A N 1
ATOM 2109 C CA . LYS A 1 265 ? -16.700 0.145 17.889 1.00 94.44 265 LYS A CA 1
ATOM 2110 C C . LYS A 1 265 ? -17.299 1.492 18.291 1.00 94.44 265 LYS A C 1
ATOM 2112 O O . LYS A 1 265 ? -16.631 2.512 18.182 1.00 94.44 265 LYS A O 1
ATOM 2117 N N . ASP A 1 266 ? -18.533 1.478 18.790 1.00 87.06 266 ASP A N 1
ATOM 2118 C CA . ASP A 1 266 ? -19.252 2.687 19.197 1.00 87.06 266 ASP A CA 1
ATOM 2119 C C . ASP A 1 266 ? -18.453 3.503 20.232 1.00 87.06 266 ASP A C 1
ATOM 2121 O O . ASP A 1 266 ? -18.164 3.033 21.338 1.00 87.06 266 ASP A O 1
ATOM 2125 N N . THR A 1 267 ? -18.091 4.729 19.848 1.00 84.19 267 THR A N 1
ATOM 2126 C CA . THR A 1 267 ? -17.402 5.706 20.705 1.00 84.19 267 THR A CA 1
ATOM 2127 C C . THR A 1 267 ? -18.348 6.778 21.242 1.00 84.19 267 THR A C 1
ATOM 2129 O O . THR A 1 267 ? -17.891 7.763 21.816 1.00 84.19 267 THR A O 1
ATOM 2132 N N . LYS A 1 268 ? -19.664 6.625 21.040 1.00 85.06 268 LYS A N 1
ATOM 2133 C CA . LYS A 1 268 ? -20.686 7.642 21.325 1.00 85.06 268 LYS A CA 1
ATOM 2134 C C . LYS A 1 268 ? -20.402 8.979 20.628 1.00 85.06 268 LYS A C 1
ATOM 2136 O O . LYS A 1 268 ? -20.757 10.038 21.137 1.00 85.06 268 LYS A O 1
ATOM 2141 N N . GLY A 1 269 ? -19.743 8.918 19.469 1.00 81.25 269 GLY A N 1
ATOM 2142 C CA . GLY A 1 269 ? -19.381 10.076 18.651 1.00 81.25 269 GLY A CA 1
ATOM 2143 C C . GLY A 1 269 ? -18.135 10.842 19.110 1.00 81.25 269 GLY A C 1
ATOM 2144 O O . GLY A 1 269 ? -17.822 11.868 18.516 1.00 81.25 269 GLY A O 1
ATOM 2145 N N . GLU A 1 270 ? -17.404 10.379 20.130 1.00 88.88 270 GLU A N 1
ATOM 2146 C CA . GLU A 1 270 ? -16.219 11.095 20.630 1.00 88.88 270 GLU A CA 1
ATOM 2147 C C . GLU A 1 270 ? -15.017 11.005 19.678 1.00 88.88 270 GLU A C 1
ATOM 2149 O O . GLU A 1 270 ? -14.207 11.932 19.604 1.00 88.88 270 GLU A O 1
ATOM 2154 N N . LYS A 1 271 ? -14.874 9.885 18.958 1.00 92.75 271 LYS A N 1
ATOM 2155 C CA . LYS A 1 271 ? -13.731 9.623 18.071 1.00 92.75 271 LYS A CA 1
ATOM 2156 C C . LYS A 1 271 ? -14.175 8.960 16.761 1.00 92.75 271 LYS A C 1
ATOM 2158 O O . LYS A 1 271 ? -13.832 7.799 16.520 1.00 92.75 271 LYS A O 1
ATOM 2163 N N . PRO A 1 272 ? -14.943 9.670 15.919 1.00 94.62 272 PRO A N 1
ATOM 2164 C CA . PRO A 1 272 ? -15.439 9.114 14.665 1.00 94.62 272 PRO A CA 1
ATOM 2165 C C . PRO A 1 272 ? -14.289 8.751 13.722 1.00 94.62 272 PRO A C 1
ATOM 2167 O O . PRO A 1 272 ? -13.258 9.429 13.701 1.00 94.62 272 PRO A O 1
ATOM 2170 N N . VAL A 1 273 ? -14.485 7.708 12.915 1.00 95.44 273 VAL A N 1
ATOM 2171 C CA . VAL A 1 273 ? -13.621 7.397 11.770 1.00 95.44 273 VAL A CA 1
ATOM 2172 C C . VAL A 1 273 ? -14.372 7.737 10.492 1.00 95.44 273 VAL A C 1
ATOM 2174 O O . VAL A 1 273 ? -15.313 7.045 10.119 1.00 95.44 273 VAL A O 1
ATOM 2177 N N . THR A 1 274 ? -13.962 8.796 9.806 1.00 95.56 274 THR A N 1
ATOM 2178 C CA . THR A 1 274 ? -14.610 9.243 8.570 1.00 95.56 274 THR A CA 1
ATOM 2179 C C . THR A 1 274 ? -13.813 8.772 7.362 1.00 95.56 274 THR A C 1
ATOM 2181 O O . THR A 1 274 ? -12.690 9.221 7.160 1.00 95.56 274 THR A O 1
ATOM 2184 N N . ILE A 1 275 ? -14.384 7.906 6.532 1.00 95.44 275 ILE A N 1
ATOM 2185 C CA . ILE A 1 275 ? -13.837 7.554 5.222 1.00 95.44 275 ILE A CA 1
ATOM 2186 C C . ILE A 1 275 ? -14.324 8.583 4.204 1.00 95.44 275 ILE A C 1
ATOM 2188 O O . ILE A 1 275 ? -15.533 8.789 4.059 1.00 95.44 275 ILE A O 1
ATOM 2192 N N . LYS A 1 276 ? -13.395 9.217 3.495 1.00 93.38 276 LYS A N 1
ATOM 2193 C CA . LYS A 1 276 ? -13.684 10.238 2.484 1.00 93.38 276 LYS A CA 1
ATOM 2194 C C . LYS A 1 276 ? -12.919 9.969 1.182 1.00 93.38 276 LYS A C 1
ATOM 2196 O O . LYS A 1 276 ? -11.868 9.319 1.224 1.00 93.38 276 LYS A O 1
ATOM 2201 N N . PRO A 1 277 ? -13.421 10.458 0.041 1.00 90.75 277 PRO A N 1
ATOM 2202 C CA . PRO A 1 277 ? -12.696 10.385 -1.221 1.00 90.75 277 PRO A CA 1
ATOM 2203 C C . PRO A 1 277 ? -11.405 11.212 -1.149 1.00 90.75 277 PRO A C 1
ATOM 2205 O O . PRO A 1 277 ? -11.342 12.231 -0.455 1.00 90.75 277 PRO A O 1
ATOM 2208 N N . GLY A 1 278 ? -10.374 10.728 -1.837 1.00 83.00 278 GLY A N 1
ATOM 2209 C CA . GLY A 1 278 ? -9.102 11.416 -2.038 1.00 83.00 278 GLY A CA 1
ATOM 2210 C C . GLY A 1 278 ? -8.867 11.828 -3.480 1.00 83.00 278 GLY A C 1
ATOM 2211 O O . GLY A 1 278 ? -9.457 11.268 -4.405 1.00 83.00 278 GLY A O 1
ATOM 2212 N N . PHE A 1 279 ? -7.931 12.756 -3.661 1.00 77.62 279 PHE A N 1
ATOM 2213 C CA . PHE A 1 279 ? -7.478 13.188 -4.976 1.00 77.62 279 PHE A CA 1
ATOM 2214 C C . PHE A 1 279 ? -6.535 12.158 -5.596 1.00 77.62 279 PHE A C 1
ATOM 2216 O O . PHE A 1 279 ? -5.580 11.716 -4.956 1.00 77.62 279 PHE A O 1
ATOM 2223 N N . ALA A 1 280 ? -6.762 11.836 -6.868 1.00 69.88 280 ALA A N 1
ATOM 2224 C CA . ALA A 1 280 ? -5.878 10.961 -7.633 1.00 69.88 280 ALA A CA 1
ATOM 2225 C C . ALA A 1 280 ? -4.597 11.674 -8.075 1.00 69.88 280 ALA A C 1
ATOM 2227 O O . ALA A 1 280 ? -3.538 11.060 -8.140 1.00 69.88 280 ALA A O 1
ATOM 2228 N N . HIS A 1 281 ? -4.660 12.982 -8.352 1.00 68.12 281 HIS A N 1
ATOM 2229 C CA . HIS A 1 281 ? -3.512 13.695 -8.911 1.00 68.12 281 HIS A CA 1
ATOM 2230 C C . HIS A 1 281 ? -3.321 15.097 -8.343 1.00 68.12 281 HIS A C 1
ATOM 2232 O O . HIS A 1 281 ? -4.301 15.840 -8.256 1.00 68.12 281 HIS A O 1
ATOM 2238 N N . PRO A 1 282 ? -2.058 15.521 -8.102 1.00 58.06 282 PRO A N 1
ATOM 2239 C CA . PRO A 1 282 ? -1.697 16.892 -7.745 1.00 58.06 282 PRO A CA 1
ATOM 2240 C C . PRO A 1 282 ? -2.356 17.979 -8.604 1.00 58.06 282 PRO A C 1
ATOM 2242 O O . PRO A 1 282 ? -2.769 19.027 -8.106 1.00 58.06 282 PRO A O 1
ATOM 2245 N N . SER A 1 283 ? -2.510 17.699 -9.900 1.00 55.41 283 SER A N 1
ATOM 2246 C CA . SER A 1 283 ? -3.129 18.585 -10.891 1.00 55.41 283 SER A CA 1
ATOM 2247 C C . SER A 1 283 ? -4.610 18.881 -10.636 1.00 55.41 283 SER A C 1
ATOM 2249 O O . SER A 1 283 ? -5.151 19.816 -11.219 1.00 55.41 283 SER A O 1
ATOM 2251 N N . GLN A 1 284 ? -5.278 18.149 -9.739 1.00 61.16 284 GLN A N 1
ATOM 2252 C CA . GLN A 1 284 ? -6.675 18.395 -9.370 1.00 61.16 284 GLN A CA 1
ATOM 2253 C C . GLN A 1 284 ? -6.851 19.587 -8.407 1.00 61.16 284 GLN A C 1
ATOM 2255 O O . GLN A 1 284 ? -7.981 19.877 -7.997 1.00 61.16 284 GLN A O 1
ATOM 2260 N N . GLY A 1 285 ? -5.760 20.295 -8.079 1.00 53.59 285 GLY A N 1
ATOM 2261 C CA . GLY A 1 285 ? -5.760 21.594 -7.397 1.00 53.59 285 GLY A CA 1
ATOM 2262 C C . GLY A 1 285 ? -5.749 21.534 -5.867 1.00 53.59 285 GLY A C 1
ATOM 2263 O O . GLY A 1 285 ? -5.832 22.578 -5.220 1.00 53.59 285 GLY A O 1
ATOM 2264 N N . ALA A 1 286 ? -5.654 20.346 -5.268 1.00 57.03 286 ALA A N 1
ATOM 2265 C CA . ALA A 1 286 ? -5.530 20.188 -3.819 1.00 57.03 286 ALA A CA 1
ATOM 2266 C C . ALA A 1 286 ? -4.082 20.421 -3.309 1.00 57.03 286 ALA A C 1
ATOM 2268 O O . ALA A 1 286 ? -3.160 20.664 -4.091 1.00 57.03 286 ALA A O 1
ATOM 2269 N N . PRO A 1 287 ? -3.844 20.437 -1.989 1.00 58.75 287 PRO A N 1
ATOM 2270 C CA . PRO A 1 287 ? -2.497 20.429 -1.408 1.00 58.75 287 PRO A CA 1
ATOM 2271 C C . PRO A 1 287 ? -1.834 19.051 -1.438 1.00 58.75 287 PRO A C 1
ATOM 2273 O O . PRO A 1 287 ? -2.518 18.060 -1.221 1.00 58.75 287 PRO A O 1
ATOM 2276 N N . ALA A 1 288 ? -0.496 19.010 -1.589 1.00 56.50 288 ALA A N 1
ATOM 2277 C CA . ALA A 1 288 ? 0.369 17.813 -1.493 1.00 56.50 288 ALA A CA 1
ATOM 2278 C C . ALA A 1 288 ? -0.111 16.795 -0.432 1.00 56.50 288 ALA A C 1
ATOM 2280 O O . ALA A 1 288 ? -0.232 15.604 -0.692 1.00 56.50 288 ALA A O 1
ATOM 2281 N N . ALA A 1 289 ? -0.452 17.308 0.753 1.00 54.81 289 ALA A N 1
ATOM 2282 C CA . ALA A 1 289 ? -0.888 16.546 1.920 1.00 54.81 289 ALA A CA 1
ATOM 2283 C C . ALA A 1 289 ? -2.282 15.885 1.808 1.00 54.81 289 ALA A C 1
ATOM 2285 O O . ALA A 1 289 ? -2.682 15.185 2.731 1.00 54.81 289 ALA A O 1
ATOM 2286 N N . VAL A 1 290 ? -3.034 16.128 0.729 1.00 57.44 290 VAL A N 1
ATOM 2287 C CA . VAL A 1 290 ? -4.367 15.550 0.463 1.00 57.44 290 VAL A CA 1
ATOM 2288 C C . VAL A 1 290 ? -4.327 14.555 -0.712 1.00 57.44 290 VAL A C 1
ATOM 2290 O O . VAL A 1 290 ? -5.330 13.913 -1.003 1.00 57.44 290 VAL A O 1
ATOM 2293 N N . PHE A 1 291 ? -3.174 14.391 -1.377 1.00 49.28 291 PHE A N 1
ATOM 2294 C CA . PHE A 1 291 ? -3.009 13.525 -2.561 1.00 49.28 291 PHE A CA 1
ATOM 2295 C C . PHE A 1 291 ? -2.590 12.088 -2.249 1.00 49.28 291 PHE A C 1
ATOM 2297 O O . PHE A 1 291 ? -2.033 11.406 -3.104 1.00 49.28 291 PHE A O 1
ATOM 2304 N N . ALA A 1 292 ? -2.839 11.615 -1.036 1.00 55.81 292 ALA A N 1
ATOM 2305 C CA . ALA A 1 292 ? -2.538 10.246 -0.664 1.00 55.81 292 ALA A CA 1
ATOM 2306 C C . ALA A 1 292 ? -3.675 9.673 0.174 1.00 55.81 292 ALA A C 1
ATOM 2308 O O . ALA A 1 292 ? -4.325 10.395 0.941 1.00 55.81 292 ALA A O 1
ATOM 2309 N N . ALA A 1 293 ? -3.891 8.364 0.029 1.00 56.00 293 ALA A N 1
ATOM 2310 C CA . ALA A 1 293 ? -4.536 7.606 1.084 1.00 56.00 293 ALA A CA 1
ATOM 2311 C C . ALA A 1 293 ? -3.745 7.864 2.375 1.00 56.00 293 ALA A C 1
ATOM 2313 O O . ALA A 1 293 ? -2.515 7.941 2.353 1.00 56.00 293 ALA A O 1
ATOM 2314 N N . GLY A 1 294 ? -4.457 8.206 3.440 1.00 59.62 294 GLY A N 1
ATOM 2315 C CA . GLY A 1 294 ? -3.800 8.731 4.626 1.00 59.62 294 GLY A CA 1
ATOM 2316 C C . GLY A 1 294 ? -4.767 9.309 5.648 1.00 59.62 294 GLY A C 1
ATOM 2317 O O . GLY A 1 294 ? -5.764 9.947 5.266 1.00 59.62 294 GLY A O 1
ATOM 2318 N N . PRO A 1 295 ? -4.470 9.171 6.951 1.00 64.94 295 PRO A N 1
ATOM 2319 C CA . PRO A 1 295 ? -5.148 9.926 7.983 1.00 64.94 295 PRO A CA 1
ATOM 2320 C C . PRO A 1 295 ? -4.708 11.401 8.002 1.00 64.94 295 PRO A C 1
ATOM 2322 O O . PRO A 1 295 ? -3.518 11.708 8.080 1.00 64.94 295 PRO A O 1
ATOM 2325 N N . THR A 1 296 ? -5.649 12.353 8.013 1.00 60.66 296 THR A N 1
ATOM 2326 C CA . THR A 1 296 ? -5.312 13.773 8.275 1.00 60.66 296 THR A CA 1
ATOM 2327 C C . THR A 1 296 ? -5.200 14.049 9.777 1.00 60.66 296 THR A C 1
ATOM 2329 O O . THR A 1 296 ? -6.140 13.775 10.522 1.00 60.66 296 THR A O 1
ATOM 2332 N N . ILE A 1 297 ? -4.080 14.638 10.204 1.00 58.94 297 ILE A N 1
ATOM 2333 C CA . ILE A 1 297 ? -3.693 14.852 11.611 1.00 58.94 297 ILE A CA 1
ATOM 2334 C C . ILE A 1 297 ? -3.820 16.329 12.023 1.00 58.94 297 ILE A C 1
ATOM 2336 O O . ILE A 1 297 ? -3.537 17.210 11.212 1.00 58.94 297 ILE A O 1
ATOM 2340 N N . SER A 1 298 ? -4.154 16.616 13.296 1.00 50.00 298 SER A N 1
ATOM 2341 C CA . SER A 1 298 ? -4.113 17.994 13.826 1.00 50.00 298 SER A CA 1
ATOM 2342 C C . SER A 1 298 ? -3.458 18.222 15.204 1.00 50.00 298 SER A C 1
ATOM 2344 O O . SER A 1 298 ? -3.316 19.390 15.572 1.00 50.00 298 SER A O 1
ATOM 2346 N N . ASN A 1 299 ? -3.007 17.218 15.983 1.00 61.47 299 ASN A N 1
ATOM 2347 C CA . ASN A 1 299 ? -2.438 17.492 17.323 1.00 61.47 299 ASN A CA 1
ATOM 2348 C C . ASN A 1 299 ? -1.564 16.362 17.928 1.00 61.47 299 ASN A C 1
ATOM 2350 O O . ASN A 1 299 ? -1.259 15.369 17.299 1.00 61.47 299 ASN A O 1
ATOM 2354 N N . ASN A 1 300 ? -1.067 16.534 19.162 1.00 70.06 300 ASN A N 1
ATOM 2355 C CA . ASN A 1 300 ? -0.247 15.516 19.849 1.00 70.06 300 ASN A CA 1
ATOM 2356 C C . ASN A 1 300 ? -1.078 14.398 20.511 1.00 70.06 300 ASN A C 1
ATOM 2358 O O . ASN A 1 300 ? -0.497 13.452 21.039 1.00 70.06 300 ASN A O 1
ATOM 2362 N N . SER A 1 301 ? -2.412 14.504 20.550 1.00 71.38 301 SER A N 1
ATOM 2363 C CA . SER A 1 301 ? -3.268 13.561 21.290 1.00 71.38 301 SER A CA 1
ATOM 2364 C C . SER A 1 301 ? -3.361 12.177 20.657 1.00 71.38 301 SER A C 1
ATOM 2366 O O . SER A 1 301 ? -3.759 11.242 21.348 1.00 71.38 301 SER A O 1
ATOM 2368 N N . GLU A 1 302 ? -2.989 12.020 19.389 1.00 76.19 302 GLU A N 1
ATOM 2369 C CA . GLU A 1 302 ? -3.034 10.721 18.712 1.00 76.19 302 GLU A CA 1
ATOM 2370 C C . GLU A 1 302 ? -1.739 9.904 18.816 1.00 76.19 302 GLU A C 1
ATOM 2372 O O . GLU A 1 302 ? -1.726 8.720 18.477 1.00 76.19 302 GLU A O 1
ATOM 2377 N N . LYS A 1 303 ? -0.648 10.529 19.273 1.00 87.56 303 LYS A N 1
ATOM 2378 C CA . LYS A 1 303 ? 0.706 9.985 19.133 1.00 87.56 303 LYS A CA 1
ATOM 2379 C C . LYS A 1 303 ? 1.251 9.447 20.444 1.00 87.56 303 LYS A C 1
ATOM 2381 O O . LYS A 1 303 ? 1.055 10.033 21.511 1.00 87.56 303 LYS A O 1
ATOM 2386 N N . LEU A 1 304 ? 2.066 8.406 20.331 1.00 90.81 304 LEU A N 1
ATOM 2387 C CA . LEU A 1 304 ? 3.042 8.078 21.354 1.00 90.81 304 LEU A CA 1
ATOM 2388 C C . LEU A 1 304 ? 4.031 9.255 21.461 1.00 90.81 304 LEU A C 1
ATOM 2390 O O . LEU A 1 304 ? 4.503 9.780 20.451 1.00 90.81 304 LEU A O 1
ATOM 2394 N N . THR A 1 305 ? 4.331 9.721 22.673 1.00 93.38 305 THR A N 1
ATOM 2395 C CA . THR A 1 305 ? 5.240 10.865 22.872 1.00 93.38 305 THR A CA 1
ATOM 2396 C C . THR A 1 305 ? 6.295 10.558 23.926 1.00 93.38 305 THR A C 1
ATOM 2398 O O . THR A 1 305 ? 5.961 9.987 24.962 1.00 93.38 305 THR A O 1
ATOM 2401 N N . PRO A 1 306 ? 7.573 10.932 23.730 1.00 93.75 306 PRO A N 1
ATOM 2402 C CA . PRO A 1 306 ? 8.560 10.821 24.796 1.00 93.75 306 PRO A CA 1
ATOM 2403 C C . PRO A 1 306 ? 8.121 11.645 26.008 1.00 93.75 306 PRO A C 1
ATOM 2405 O O . PRO A 1 306 ? 7.526 12.716 25.861 1.00 93.75 306 PRO A O 1
ATOM 2408 N N . LEU A 1 307 ? 8.439 11.171 27.213 1.00 93.75 307 LEU A N 1
ATOM 2409 C CA . LEU A 1 307 ? 8.156 11.913 28.437 1.00 93.75 307 LEU A CA 1
ATOM 2410 C C . LEU A 1 307 ? 8.786 13.323 28.345 1.00 93.75 307 LEU A C 1
ATOM 2412 O O . LEU A 1 307 ? 9.985 13.428 28.082 1.00 93.75 307 LEU A O 1
ATOM 2416 N N . PRO A 1 308 ? 8.023 14.412 28.571 1.00 90.50 308 PRO A N 1
ATOM 2417 C CA . PRO A 1 308 ? 8.487 15.774 28.281 1.00 90.50 308 PRO A CA 1
ATOM 2418 C C . PRO A 1 308 ? 9.643 16.223 29.180 1.00 90.50 308 PRO A C 1
ATOM 2420 O O . PRO A 1 308 ? 10.421 17.096 28.807 1.00 90.50 308 PRO A O 1
ATOM 2423 N N . VAL A 1 309 ? 9.759 15.619 30.364 1.00 91.25 309 VAL A N 1
ATOM 2424 C CA . VAL A 1 309 ? 10.896 15.780 31.268 1.00 91.25 309 VAL A CA 1
ATOM 2425 C C . VAL A 1 309 ? 11.373 14.402 31.715 1.00 91.25 309 VAL A C 1
ATOM 2427 O O . VAL A 1 309 ? 10.535 13.539 32.000 1.00 91.25 309 VAL A O 1
ATOM 2430 N N . PRO A 1 310 ? 12.692 14.174 31.828 1.00 92.25 310 PRO A N 1
ATOM 2431 C CA . PRO A 1 310 ? 13.221 12.952 32.413 1.00 92.25 310 PRO A CA 1
ATOM 2432 C C . PRO A 1 310 ? 12.598 12.668 33.785 1.00 92.25 310 PRO A C 1
ATOM 2434 O O . PRO A 1 310 ? 12.409 13.581 34.595 1.00 92.25 310 PRO A O 1
ATOM 2437 N N . LEU A 1 311 ? 12.324 11.396 34.096 1.00 90.62 311 LEU A N 1
ATOM 2438 C CA . LEU A 1 311 ? 11.733 11.021 35.389 1.00 90.62 311 LEU A CA 1
ATOM 2439 C C . LEU A 1 311 ? 12.548 11.530 36.578 1.00 90.62 311 LEU A C 1
ATOM 2441 O O . LEU A 1 311 ? 11.969 11.838 37.617 1.00 90.62 311 LEU A O 1
ATOM 2445 N N . ASN A 1 312 ? 13.875 11.639 36.432 1.00 90.31 312 ASN A N 1
ATOM 2446 C CA . ASN A 1 312 ? 14.745 12.142 37.490 1.00 90.31 312 ASN A CA 1
ATOM 2447 C C . ASN A 1 312 ? 14.562 13.638 37.806 1.00 90.31 312 ASN A C 1
ATOM 2449 O O . ASN A 1 312 ? 14.874 14.076 38.916 1.00 90.31 312 ASN A O 1
ATOM 2453 N N . GLN A 1 313 ? 14.007 14.395 36.864 1.00 93.56 313 GLN A N 1
ATOM 2454 C CA . GLN A 1 313 ? 13.615 15.792 37.026 1.00 93.56 313 GLN A CA 1
ATOM 2455 C C . GLN A 1 313 ? 12.132 15.920 37.388 1.00 93.56 313 GLN A C 1
ATOM 2457 O O . GLN A 1 313 ? 11.734 16.876 38.055 1.00 93.56 313 GLN A O 1
ATOM 2462 N N . MET A 1 314 ? 11.322 14.924 37.021 1.00 88.94 314 MET A N 1
ATOM 2463 C CA . MET A 1 314 ? 9.933 14.829 37.446 1.00 88.94 314 MET A CA 1
ATOM 2464 C C . MET A 1 314 ? 9.868 14.733 38.982 1.00 88.94 314 MET A C 1
ATOM 2466 O O . MET A 1 314 ? 10.568 13.930 39.613 1.00 88.94 314 MET A O 1
ATOM 2470 N N . PHE A 1 315 ? 9.054 15.607 39.581 1.00 94.62 315 PHE A N 1
ATOM 2471 C CA . PHE A 1 315 ? 8.900 15.799 41.032 1.00 94.62 315 PHE A CA 1
ATOM 2472 C C . PHE A 1 315 ? 10.113 16.390 41.773 1.00 94.62 315 PHE A C 1
ATOM 2474 O O . PHE A 1 315 ? 10.113 16.397 43.005 1.00 94.62 315 PHE A O 1
ATOM 2481 N N . LYS A 1 316 ? 11.135 16.913 41.074 1.00 94.56 316 LYS A N 1
ATOM 2482 C CA . LYS A 1 316 ? 12.266 17.590 41.733 1.00 94.56 316 LYS A CA 1
ATOM 2483 C C . LYS A 1 316 ? 11.755 18.731 42.626 1.00 94.56 316 LYS A C 1
ATOM 2485 O O . LYS A 1 316 ? 10.933 19.534 42.199 1.00 94.56 316 LYS A O 1
ATOM 2490 N N . GLY A 1 317 ? 12.231 18.777 43.872 1.00 95.25 317 GLY A N 1
ATOM 2491 C CA . GLY A 1 317 ? 11.829 19.778 44.870 1.00 95.25 317 GLY A CA 1
ATOM 2492 C C . GLY A 1 317 ? 10.514 19.484 45.602 1.00 95.25 317 GLY A C 1
ATOM 2493 O O . GLY A 1 317 ? 10.145 20.234 46.498 1.00 95.25 317 GLY A O 1
ATOM 2494 N N . GLN A 1 318 ? 9.808 18.399 45.272 1.00 96.06 318 GLN A N 1
ATOM 2495 C CA . GLN A 1 318 ? 8.613 18.000 46.016 1.00 96.06 318 GLN A CA 1
ATOM 2496 C C . GLN A 1 318 ? 8.964 17.108 47.211 1.00 96.06 318 GLN A C 1
ATOM 2498 O O . GLN A 1 318 ? 9.847 16.252 47.123 1.00 96.06 318 GLN A O 1
ATOM 2503 N N . LYS A 1 319 ? 8.192 17.229 48.300 1.00 96.81 319 LYS A N 1
ATOM 2504 C CA . LYS A 1 319 ? 8.199 16.232 49.379 1.00 96.81 319 LYS A CA 1
ATOM 2505 C C . LYS A 1 319 ? 7.859 14.853 48.797 1.00 96.81 319 LYS A C 1
ATOM 2507 O O . LYS A 1 319 ? 6.958 14.735 47.956 1.00 96.81 319 LYS A O 1
ATOM 2512 N N . ASP A 1 320 ? 8.619 13.844 49.216 1.00 96.12 320 ASP A N 1
ATOM 2513 C CA . ASP A 1 320 ? 8.506 12.447 48.780 1.00 96.12 320 ASP A CA 1
ATOM 2514 C C . ASP A 1 320 ? 8.721 12.218 47.270 1.00 96.12 320 ASP A C 1
ATOM 2516 O O . ASP A 1 320 ? 8.138 11.303 46.683 1.00 96.12 320 ASP A O 1
ATOM 2520 N N . ALA A 1 321 ? 9.569 13.029 46.621 1.00 95.38 321 ALA A N 1
ATOM 2521 C CA . ALA A 1 321 ? 9.855 12.938 45.183 1.00 95.38 321 ALA A CA 1
ATOM 2522 C C . ALA A 1 321 ? 10.208 11.513 44.710 1.00 95.38 321 ALA A C 1
ATOM 2524 O O . ALA A 1 321 ? 9.693 11.062 43.686 1.00 95.38 321 ALA A O 1
ATOM 2525 N N . ASN A 1 322 ? 11.026 10.780 45.474 1.00 95.88 322 ASN A N 1
ATOM 2526 C CA . ASN A 1 322 ? 11.410 9.402 45.146 1.00 95.88 322 ASN A CA 1
ATOM 2527 C C . ASN A 1 322 ? 10.201 8.456 45.161 1.00 95.88 322 ASN A C 1
ATOM 2529 O O . ASN A 1 322 ? 9.975 7.733 44.194 1.00 95.88 322 ASN A O 1
ATOM 2533 N N . LYS A 1 323 ? 9.366 8.515 46.208 1.00 96.88 323 LYS A N 1
ATOM 2534 C CA . LYS A 1 323 ? 8.146 7.698 46.309 1.00 96.88 323 LYS A CA 1
ATOM 2535 C C . LYS A 1 323 ? 7.171 8.016 45.175 1.00 96.88 323 LYS A C 1
ATOM 2537 O O . LYS A 1 323 ? 6.626 7.104 44.558 1.00 96.88 323 LYS A O 1
ATOM 2542 N N . LYS A 1 324 ? 6.980 9.302 44.859 1.00 96.75 324 LYS A N 1
ATOM 2543 C CA . LYS A 1 324 ? 6.146 9.744 43.729 1.00 96.75 324 LYS A CA 1
ATOM 2544 C C . LYS A 1 324 ? 6.663 9.206 42.398 1.00 96.75 324 LYS A C 1
ATOM 2546 O O . LYS A 1 324 ? 5.869 8.724 41.599 1.00 96.75 324 LYS A O 1
ATOM 2551 N N . ARG A 1 325 ? 7.979 9.231 42.181 1.00 96.19 325 ARG A N 1
ATOM 2552 C CA . ARG A 1 325 ? 8.616 8.693 40.974 1.00 96.19 325 ARG A CA 1
ATOM 2553 C C . ARG A 1 325 ? 8.420 7.189 40.829 1.00 96.19 325 ARG A C 1
ATOM 2555 O O . ARG A 1 325 ? 8.032 6.752 39.753 1.00 96.19 325 ARG A O 1
ATOM 2562 N N . GLU A 1 326 ? 8.639 6.415 41.887 1.00 96.81 326 GLU A N 1
ATOM 2563 C CA . GLU A 1 326 ? 8.421 4.963 41.846 1.00 96.81 326 GLU A CA 1
ATOM 2564 C C . GLU A 1 326 ? 6.947 4.618 41.606 1.00 96.81 326 GLU A C 1
ATOM 2566 O O . GLU A 1 326 ? 6.631 3.764 40.781 1.00 96.81 326 GLU A O 1
ATOM 2571 N N . ASN A 1 327 ? 6.023 5.350 42.233 1.00 96.88 327 ASN A N 1
ATOM 2572 C CA . ASN A 1 327 ? 4.593 5.194 41.964 1.00 96.88 327 ASN A CA 1
ATOM 2573 C C . ASN A 1 327 ? 4.216 5.579 40.527 1.00 96.88 327 ASN A C 1
ATOM 2575 O O . ASN A 1 327 ? 3.310 4.985 39.949 1.00 96.88 327 ASN A O 1
ATOM 2579 N N . TYR A 1 328 ? 4.896 6.569 39.947 1.00 96.25 328 TYR A N 1
ATOM 2580 C CA . TYR A 1 328 ? 4.678 6.983 38.566 1.00 96.25 328 TYR A CA 1
ATOM 2581 C C . TYR A 1 328 ? 5.195 5.943 37.566 1.00 96.25 328 TYR A C 1
ATOM 2583 O O . TYR A 1 328 ? 4.495 5.632 36.608 1.00 96.25 328 TYR A O 1
ATOM 2591 N N . LYS A 1 329 ? 6.373 5.350 37.809 1.00 97.00 329 LYS A N 1
ATOM 2592 C CA . LYS A 1 329 ? 6.947 4.283 36.966 1.00 97.00 329 LYS A CA 1
ATOM 2593 C C . LYS A 1 329 ? 6.025 3.074 36.840 1.00 97.00 329 LYS A C 1
ATOM 2595 O O . LYS A 1 329 ? 5.861 2.562 35.743 1.00 97.00 329 LYS A O 1
ATOM 2600 N N . LYS A 1 330 ? 5.367 2.673 37.934 1.00 97.00 330 LYS A N 1
ATOM 2601 C CA . LYS A 1 330 ? 4.412 1.547 37.964 1.00 97.00 330 LYS A CA 1
ATOM 2602 C C . LYS A 1 330 ? 3.196 1.726 37.044 1.00 97.00 330 LYS A C 1
ATOM 2604 O O . LYS A 1 330 ? 2.449 0.780 36.844 1.00 97.00 330 LYS A O 1
ATOM 2609 N N . GLN A 1 331 ? 2.972 2.930 36.514 1.00 97.56 331 GLN A N 1
ATOM 2610 C CA . GLN A 1 331 ? 1.894 3.208 35.562 1.00 97.56 331 GLN A CA 1
ATOM 2611 C C . GLN A 1 331 ? 2.303 2.933 34.106 1.00 97.56 331 GLN A C 1
ATOM 2613 O O . GLN A 1 331 ? 1.466 3.076 33.218 1.00 97.56 331 GLN A O 1
ATOM 2618 N N . PHE A 1 332 ? 3.566 2.584 33.845 1.00 97.94 332 PHE A N 1
ATOM 2619 C CA . PHE A 1 332 ? 4.090 2.281 32.514 1.00 97.94 332 PHE A CA 1
ATOM 2620 C C . PHE A 1 332 ? 4.293 0.778 32.355 1.00 97.94 332 PHE A C 1
ATOM 2622 O O . PHE A 1 332 ? 4.657 0.091 33.307 1.00 97.94 332 PHE A O 1
ATOM 2629 N N . ILE A 1 333 ? 4.082 0.289 31.136 1.00 97.75 333 ILE A N 1
ATOM 2630 C CA . ILE A 1 333 ? 4.365 -1.097 30.763 1.00 97.75 333 ILE A CA 1
ATOM 2631 C C . ILE A 1 333 ? 5.801 -1.146 30.267 1.00 97.75 333 ILE A C 1
ATOM 2633 O O . ILE A 1 333 ? 6.161 -0.398 29.360 1.00 97.75 333 ILE A O 1
ATOM 2637 N N . GLU A 1 334 ? 6.618 -2.009 30.851 1.00 97.44 334 GLU A N 1
ATOM 2638 C CA . GLU A 1 334 ? 7.954 -2.273 30.334 1.00 97.44 334 GLU A CA 1
ATOM 2639 C C . GLU A 1 334 ? 7.867 -3.290 29.195 1.00 97.44 334 GLU A C 1
ATOM 2641 O O . GLU A 1 334 ? 7.307 -4.369 29.371 1.00 97.44 334 GLU A O 1
ATOM 2646 N N . LEU A 1 335 ? 8.376 -2.916 28.020 1.00 97.06 335 LEU A N 1
ATOM 2647 C CA . LEU A 1 335 ? 8.506 -3.803 26.869 1.00 97.06 335 LEU A CA 1
ATOM 2648 C C . LEU A 1 335 ? 9.990 -4.034 26.602 1.00 97.06 335 LEU A C 1
ATOM 2650 O O . LEU A 1 335 ? 10.694 -3.110 26.180 1.00 97.06 335 LEU A O 1
ATOM 2654 N N . ASP A 1 336 ? 10.453 -5.264 26.816 1.00 96.38 336 ASP A N 1
ATOM 2655 C CA . ASP A 1 336 ? 11.781 -5.670 26.370 1.00 96.38 336 ASP A CA 1
ATOM 2656 C C . ASP A 1 336 ? 11.716 -6.169 24.925 1.00 96.38 336 ASP A C 1
ATOM 2658 O O . ASP A 1 336 ? 11.455 -7.335 24.633 1.00 96.38 336 ASP A O 1
ATOM 2662 N N . LEU A 1 337 ? 11.952 -5.250 23.990 1.00 95.62 337 LEU A N 1
ATOM 2663 C CA . LEU A 1 337 ? 11.958 -5.576 22.568 1.00 95.62 337 LEU A CA 1
ATOM 2664 C C . LEU A 1 337 ? 13.129 -6.489 22.175 1.00 95.62 337 LEU A C 1
ATOM 2666 O O . LEU A 1 337 ? 13.108 -7.027 21.074 1.00 95.62 337 LEU A O 1
ATOM 2670 N N . LYS A 1 338 ? 14.139 -6.697 23.033 1.00 94.69 338 LYS A N 1
ATOM 2671 C CA . LYS A 1 338 ? 15.257 -7.611 22.740 1.00 94.69 338 LYS A CA 1
ATOM 2672 C C . LYS A 1 338 ? 14.867 -9.078 22.887 1.00 94.69 338 LYS A C 1
ATOM 2674 O O . LYS A 1 338 ? 15.486 -9.921 22.246 1.00 94.69 338 LYS A O 1
ATOM 2679 N N . GLU A 1 339 ? 13.845 -9.376 23.688 1.00 95.75 339 GLU A N 1
ATOM 2680 C CA . GLU A 1 339 ? 13.332 -10.740 23.874 1.00 95.75 339 GLU A CA 1
ATOM 2681 C C . GLU A 1 339 ? 12.464 -11.210 22.695 1.00 95.75 339 GLU A C 1
ATOM 2683 O O . GLU A 1 339 ? 12.214 -12.403 22.529 1.00 95.75 339 GLU A O 1
ATOM 2688 N N . ILE A 1 340 ? 12.025 -10.284 21.837 1.00 95.94 340 ILE A N 1
ATOM 2689 C CA . ILE A 1 340 ? 11.249 -10.591 20.635 1.00 95.94 340 ILE A CA 1
ATOM 2690 C C . ILE A 1 340 ? 12.225 -10.817 19.475 1.00 95.94 340 ILE A C 1
ATOM 2692 O O . ILE A 1 340 ? 12.812 -9.872 18.954 1.00 95.94 340 ILE A O 1
ATOM 2696 N N . ALA A 1 341 ? 12.397 -12.074 19.063 1.00 95.44 341 ALA A N 1
ATOM 2697 C CA . ALA A 1 341 ? 13.359 -12.439 18.019 1.00 95.44 341 ALA A CA 1
ATOM 2698 C C . ALA A 1 341 ? 13.024 -11.833 16.643 1.00 95.44 341 ALA A C 1
ATOM 2700 O O . ALA A 1 341 ? 13.920 -11.393 15.926 1.00 95.44 341 ALA A O 1
ATOM 2701 N N . ASP A 1 342 ? 11.741 -11.793 16.279 1.00 94.56 342 ASP A N 1
ATOM 2702 C CA . ASP A 1 342 ? 11.295 -11.238 15.001 1.00 94.56 342 ASP A CA 1
ATOM 2703 C C . ASP A 1 342 ? 11.126 -9.715 15.096 1.00 94.56 342 ASP A C 1
ATOM 2705 O O . ASP A 1 342 ? 10.249 -9.208 15.803 1.00 94.56 342 ASP A O 1
ATOM 2709 N N . ASN A 1 343 ? 11.946 -8.981 14.340 1.00 92.12 343 ASN A N 1
ATOM 2710 C CA . ASN A 1 343 ? 11.889 -7.523 14.253 1.00 92.12 343 ASN A CA 1
ATOM 2711 C C . ASN A 1 343 ? 10.494 -7.007 13.854 1.00 92.12 343 ASN A C 1
ATOM 2713 O O . ASN A 1 343 ? 10.030 -6.014 14.419 1.00 92.12 343 ASN A O 1
ATOM 2717 N N . LYS A 1 344 ? 9.773 -7.729 12.984 1.00 89.94 344 LYS A N 1
ATOM 2718 C CA . LYS A 1 344 ? 8.418 -7.363 12.536 1.00 89.94 344 LYS A CA 1
ATOM 2719 C C . LYS A 1 344 ? 7.403 -7.404 13.686 1.00 89.94 344 LYS A C 1
ATOM 2721 O O . LYS A 1 344 ? 6.477 -6.592 13.755 1.00 89.94 344 LYS A O 1
ATOM 2726 N N . LEU A 1 345 ? 7.596 -8.310 14.648 1.00 93.75 345 LEU A N 1
ATOM 2727 C CA . LEU A 1 345 ? 6.721 -8.440 15.817 1.00 93.75 345 LEU A CA 1
ATOM 2728 C C . LEU A 1 345 ? 6.989 -7.376 16.889 1.00 93.75 345 LEU A C 1
ATOM 2730 O O . LEU A 1 345 ? 6.098 -7.092 17.691 1.00 93.75 345 LEU A O 1
ATOM 2734 N N . LYS A 1 346 ? 8.165 -6.735 16.894 1.00 95.00 346 LYS A N 1
ATOM 2735 C CA . LYS A 1 346 ? 8.506 -5.700 17.886 1.00 95.00 346 LYS A CA 1
ATOM 2736 C C . LYS A 1 346 ? 7.609 -4.470 17.772 1.00 95.00 346 LYS A C 1
ATOM 2738 O O . LYS A 1 346 ? 7.120 -3.980 18.788 1.00 95.00 346 LYS A O 1
ATOM 2743 N N . ALA A 1 347 ? 7.342 -3.999 16.553 1.00 90.31 347 ALA A N 1
ATOM 2744 C CA . ALA A 1 347 ? 6.414 -2.887 16.335 1.00 90.31 347 ALA A CA 1
ATOM 2745 C C . ALA A 1 347 ? 4.976 -3.268 16.727 1.00 90.31 347 ALA A C 1
ATOM 2747 O O . ALA A 1 347 ? 4.301 -2.529 17.441 1.00 90.31 347 ALA A O 1
ATOM 2748 N N . THR A 1 348 ? 4.552 -4.482 16.370 1.00 92.62 348 THR A N 1
ATOM 2749 C CA . THR A 1 348 ? 3.248 -5.040 16.763 1.00 92.62 348 THR A CA 1
ATOM 2750 C C . THR A 1 348 ? 3.071 -5.085 18.288 1.00 92.62 348 THR A C 1
ATOM 2752 O O . THR A 1 348 ? 1.996 -4.780 18.809 1.00 92.62 348 THR A O 1
ATOM 2755 N N . ALA A 1 349 ? 4.129 -5.421 19.034 1.00 95.50 349 ALA A N 1
ATOM 2756 C CA . ALA A 1 349 ? 4.100 -5.445 20.495 1.00 95.50 349 ALA A CA 1
ATOM 2757 C C . ALA A 1 349 ? 3.843 -4.057 21.107 1.00 95.50 349 ALA A C 1
ATOM 2759 O O . ALA A 1 349 ? 3.128 -3.955 22.106 1.00 95.50 349 ALA A O 1
ATOM 2760 N N . ILE A 1 350 ? 4.362 -2.989 20.490 1.00 93.69 350 ILE A N 1
ATOM 2761 C CA . ILE A 1 350 ? 4.130 -1.603 20.924 1.00 93.69 350 ILE A CA 1
ATOM 2762 C C . ILE A 1 350 ? 2.641 -1.251 20.816 1.00 93.69 350 ILE A C 1
ATOM 2764 O O . ILE A 1 350 ? 2.062 -0.754 21.785 1.00 93.69 350 ILE A O 1
ATOM 2768 N N . TYR A 1 351 ? 2.000 -1.565 19.686 1.00 92.62 351 TYR A N 1
ATOM 2769 C CA . TYR A 1 351 ? 0.568 -1.315 19.488 1.00 92.62 351 TYR A CA 1
ATOM 2770 C C . TYR A 1 351 ? -0.300 -2.144 20.445 1.00 92.62 351 TYR A C 1
ATOM 2772 O O . TYR A 1 351 ? -1.189 -1.619 21.123 1.00 92.62 351 TYR A O 1
ATOM 2780 N N . ASN A 1 352 ? 0.016 -3.434 20.593 1.00 94.56 352 ASN A N 1
ATOM 2781 C CA . ASN A 1 352 ? -0.736 -4.340 21.461 1.00 94.56 352 ASN A CA 1
ATOM 2782 C C . ASN A 1 352 ? -0.614 -4.005 22.951 1.00 94.56 352 ASN A C 1
ATOM 2784 O O . ASN A 1 352 ? -1.503 -4.345 23.734 1.00 94.56 352 ASN A O 1
ATOM 2788 N N . ALA A 1 353 ? 0.448 -3.319 23.372 1.00 95.44 353 ALA A N 1
ATOM 2789 C CA . ALA A 1 353 ? 0.643 -2.991 24.775 1.00 95.44 353 ALA A CA 1
ATOM 2790 C C . ALA A 1 353 ? -0.482 -2.109 25.337 1.00 95.44 353 ALA A C 1
ATOM 2792 O O . ALA A 1 353 ? -0.959 -2.381 26.441 1.00 95.44 353 ALA A O 1
ATOM 2793 N N . ARG A 1 354 ? -0.973 -1.118 24.575 1.00 93.81 354 ARG A N 1
ATOM 2794 C CA . ARG A 1 354 ? -2.130 -0.298 24.980 1.00 93.81 354 ARG A CA 1
ATOM 2795 C C . ARG A 1 354 ? -3.415 -1.115 25.034 1.00 93.81 354 ARG A C 1
ATOM 2797 O O . ARG A 1 354 ? -4.139 -1.020 26.024 1.00 93.81 354 ARG A O 1
ATOM 2804 N N . LYS A 1 355 ? -3.666 -1.936 24.010 1.00 92.06 355 LYS A N 1
ATOM 2805 C CA . LYS A 1 355 ? -4.837 -2.822 23.928 1.00 92.06 355 LYS A CA 1
ATOM 2806 C C . LYS A 1 355 ? -4.915 -3.773 25.125 1.00 92.06 355 LYS A C 1
ATOM 2808 O O . LYS A 1 355 ? -5.970 -3.908 25.738 1.00 92.06 355 LYS A O 1
ATOM 2813 N N . ASN A 1 356 ? -3.784 -4.365 25.503 1.00 95.38 356 ASN A N 1
ATOM 2814 C CA . ASN A 1 356 ? -3.691 -5.312 26.616 1.00 95.38 356 ASN A CA 1
ATOM 2815 C C . ASN A 1 356 ? -3.696 -4.624 27.991 1.00 95.38 356 ASN A C 1
ATOM 2817 O O . ASN A 1 356 ? -4.012 -5.253 28.997 1.00 95.38 356 ASN A O 1
ATOM 2821 N N . ASN A 1 357 ? -3.370 -3.330 28.051 1.00 96.69 357 ASN A N 1
ATOM 2822 C CA . ASN A 1 357 ? -3.252 -2.569 29.294 1.00 96.69 357 ASN A CA 1
ATOM 2823 C C . ASN A 1 357 ? -3.914 -1.182 29.160 1.00 96.69 357 ASN A C 1
ATOM 2825 O O . ASN A 1 357 ? -3.240 -0.147 29.242 1.00 96.69 357 ASN A O 1
ATOM 2829 N N . PRO A 1 358 ? -5.250 -1.113 29.022 1.00 94.25 358 PRO A N 1
ATOM 2830 C CA . PRO A 1 358 ? -5.964 0.133 28.715 1.00 94.25 358 PRO A CA 1
ATOM 2831 C C . PRO A 1 358 ? -5.854 1.209 29.811 1.00 94.25 358 PRO A C 1
ATOM 2833 O O . PRO A 1 358 ? -6.144 2.380 29.570 1.00 94.25 358 PRO A O 1
ATOM 2836 N N . LYS A 1 359 ? -5.429 0.835 31.026 1.00 95.75 359 LYS A N 1
ATOM 2837 C CA . LYS A 1 359 ? -5.217 1.754 32.160 1.00 95.75 359 LYS A CA 1
ATOM 2838 C C . LYS A 1 359 ? -3.783 2.273 32.275 1.00 95.75 359 LYS A C 1
ATOM 2840 O O . LYS A 1 359 ? -3.541 3.179 33.069 1.00 95.75 359 LYS A O 1
ATOM 2845 N N . ALA A 1 360 ? -2.835 1.702 31.535 1.00 97.00 360 ALA A N 1
ATOM 2846 C CA . ALA A 1 360 ? -1.453 2.153 31.580 1.00 97.00 360 ALA A CA 1
ATOM 2847 C C . ALA A 1 360 ? -1.332 3.575 31.026 1.00 97.00 360 ALA A C 1
ATOM 2849 O O . ALA A 1 360 ? -2.044 3.967 30.101 1.00 97.00 360 ALA A O 1
ATOM 2850 N N . LYS A 1 361 ? -0.402 4.343 31.586 1.00 96.75 361 LYS A N 1
ATOM 2851 C CA . LYS A 1 361 ? -0.107 5.709 31.154 1.00 96.75 361 LYS A CA 1
ATOM 2852 C C . LYS A 1 361 ? 0.780 5.749 29.906 1.00 96.75 361 LYS A C 1
ATOM 2854 O O . LYS A 1 361 ? 0.808 6.756 29.202 1.00 96.75 361 LYS A O 1
ATOM 2859 N N . GLY A 1 362 ? 1.521 4.676 29.648 1.00 96.81 362 GLY A N 1
ATOM 2860 C CA . GLY A 1 362 ? 2.516 4.654 28.592 1.00 96.81 362 GLY A CA 1
ATOM 2861 C C . GLY A 1 362 ? 3.392 3.408 28.591 1.00 96.81 362 GLY A C 1
ATOM 2862 O O . GLY A 1 362 ? 3.099 2.426 29.277 1.00 96.81 362 GLY A O 1
ATOM 2863 N N . LEU A 1 363 ? 4.496 3.492 27.854 1.00 97.25 363 LEU A N 1
ATOM 2864 C CA . LEU A 1 363 ? 5.494 2.439 27.682 1.00 97.25 363 LEU A CA 1
ATOM 2865 C C . LEU A 1 363 ? 6.850 2.848 28.243 1.00 97.25 363 LEU A C 1
ATOM 2867 O O . LEU A 1 363 ? 7.230 4.016 28.183 1.00 97.25 363 LEU A O 1
ATOM 2871 N N . LYS A 1 364 ? 7.603 1.873 28.732 1.00 97.06 364 LYS A N 1
ATOM 2872 C CA . LYS A 1 364 ? 9.040 1.969 28.950 1.00 97.06 364 LYS A CA 1
ATOM 2873 C C . LYS A 1 364 ? 9.718 1.017 27.970 1.00 97.06 364 LYS A C 1
ATOM 2875 O O . LYS A 1 364 ? 9.449 -0.180 28.005 1.00 97.06 364 LYS A O 1
ATOM 2880 N N . ILE A 1 365 ? 10.569 1.556 27.106 1.00 96.44 365 ILE A N 1
ATOM 2881 C CA . ILE A 1 365 ? 11.351 0.792 26.127 1.00 96.44 365 ILE A CA 1
ATOM 2882 C C . ILE A 1 365 ? 12.804 1.204 26.333 1.00 96.44 365 ILE A C 1
ATOM 2884 O O . ILE A 1 365 ? 13.139 2.386 26.221 1.00 96.44 365 ILE A O 1
ATOM 2888 N N . GLY A 1 366 ? 13.650 0.249 26.718 1.00 94.00 366 GLY A N 1
ATOM 2889 C CA . GLY A 1 366 ? 15.012 0.548 27.155 1.00 94.00 366 GLY A CA 1
ATOM 2890 C C . GLY A 1 366 ? 15.037 1.528 28.339 1.00 94.00 366 GLY A C 1
ATOM 2891 O O . GLY A 1 366 ? 14.411 1.300 29.378 1.00 94.00 366 GLY A O 1
ATOM 2892 N N . ASP A 1 367 ? 15.766 2.636 28.191 1.00 92.94 367 ASP A N 1
ATOM 2893 C CA . ASP A 1 367 ? 15.887 3.691 29.205 1.00 92.94 367 ASP A CA 1
ATOM 2894 C C . ASP A 1 367 ? 14.824 4.801 29.074 1.00 92.94 367 ASP A C 1
ATOM 2896 O O . ASP A 1 367 ? 14.764 5.704 29.918 1.00 92.94 367 ASP A O 1
ATOM 2900 N N . LYS A 1 368 ? 13.983 4.762 28.032 1.00 95.25 368 LYS A N 1
ATOM 2901 C CA . LYS A 1 368 ? 13.006 5.815 27.735 1.00 95.25 368 LYS A CA 1
ATOM 2902 C C . LYS A 1 368 ? 11.604 5.452 28.180 1.00 95.25 368 LYS A C 1
ATOM 2904 O O . LYS A 1 368 ? 11.194 4.297 28.179 1.00 95.25 368 LYS A O 1
ATOM 2909 N N . TYR A 1 369 ? 10.860 6.499 28.522 1.00 96.38 369 TYR A N 1
ATOM 2910 C CA . TYR A 1 369 ? 9.445 6.440 28.853 1.00 96.38 369 TYR A CA 1
ATOM 2911 C C . TYR A 1 369 ? 8.669 7.225 27.805 1.00 96.38 369 TYR A C 1
ATOM 2913 O O . TYR A 1 369 ? 9.033 8.357 27.472 1.00 96.38 369 TYR A O 1
ATOM 2921 N N . PHE A 1 370 ? 7.582 6.635 27.340 1.00 96.44 370 PHE A N 1
ATOM 2922 C CA . PHE A 1 370 ? 6.696 7.170 26.327 1.00 96.44 370 PHE A CA 1
ATOM 2923 C C . PHE A 1 370 ? 5.282 7.238 26.880 1.00 96.44 370 PHE A C 1
ATOM 2925 O O . PHE A 1 370 ? 4.814 6.267 27.458 1.00 96.44 370 PHE A O 1
ATOM 2932 N N . LEU A 1 371 ? 4.603 8.367 26.728 1.00 96.38 371 LEU A N 1
ATOM 2933 C CA . LEU A 1 371 ? 3.205 8.542 27.095 1.00 96.38 371 LEU A CA 1
ATOM 2934 C C . LEU A 1 371 ? 2.308 8.128 25.936 1.00 96.38 371 LEU A C 1
ATOM 2936 O O . LEU A 1 371 ? 2.558 8.526 24.796 1.00 96.38 371 LEU A O 1
ATOM 2940 N N . PHE A 1 372 ? 1.243 7.396 26.252 1.00 96.19 372 PHE A N 1
ATOM 2941 C CA . PHE A 1 372 ? 0.136 7.233 25.321 1.00 96.19 372 PHE A CA 1
ATOM 2942 C C . PHE A 1 372 ? -0.619 8.554 25.170 1.00 96.19 372 PHE A C 1
ATOM 2944 O O . PHE A 1 372 ? -0.823 9.287 26.144 1.00 96.19 372 PHE A O 1
ATOM 2951 N N . GLY A 1 373 ? -1.043 8.836 23.946 1.00 93.75 373 GLY A N 1
ATOM 2952 C CA . GLY A 1 373 ? -2.017 9.869 23.650 1.00 93.75 373 GLY A CA 1
ATOM 2953 C C . GLY A 1 373 ? -3.399 9.520 24.209 1.00 93.75 373 GLY A C 1
ATOM 2954 O O . GLY A 1 373 ? -3.676 8.391 24.622 1.00 93.75 373 GLY A O 1
ATOM 2955 N N . SER A 1 374 ? -4.299 10.500 24.222 1.00 92.06 374 SER A N 1
ATOM 2956 C CA . SER A 1 374 ? -5.709 10.264 24.556 1.00 92.06 374 SER A CA 1
ATOM 2957 C C . SER A 1 374 ? -6.460 9.543 23.437 1.00 92.06 374 SER A C 1
ATOM 2959 O O . SER A 1 374 ? -7.545 9.019 23.682 1.00 92.06 374 SER A O 1
ATOM 2961 N N . GLY A 1 375 ? -5.894 9.538 22.229 1.00 92.12 375 GLY A N 1
ATOM 2962 C CA . GLY A 1 375 ? -6.519 9.128 20.983 1.00 92.12 375 GLY A CA 1
ATOM 2963 C C . GLY A 1 375 ? -7.524 10.151 20.455 1.00 92.12 375 GLY A C 1
ATOM 2964 O O . GLY A 1 375 ? -8.032 10.972 21.224 1.00 92.12 375 GLY A O 1
ATOM 2965 N N . ILE A 1 376 ? -7.805 10.110 19.153 1.00 91.69 376 ILE A N 1
ATOM 2966 C CA . ILE A 1 376 ? -8.666 11.082 18.451 1.00 91.69 376 ILE A CA 1
ATOM 2967 C C . ILE A 1 376 ? -9.537 10.407 17.386 1.00 91.69 376 ILE A C 1
ATOM 2969 O O . ILE A 1 376 ? -9.257 9.276 17.000 1.00 91.69 376 ILE A O 1
ATOM 2973 N N . GLY A 1 377 ? -10.552 11.117 16.884 1.00 90.50 377 GLY A N 1
ATOM 2974 C CA . GLY A 1 377 ? -11.214 10.760 15.625 1.00 90.50 377 GLY A CA 1
ATOM 2975 C C . GLY A 1 377 ? -10.293 10.957 14.416 1.00 90.50 377 GLY A C 1
ATOM 2976 O O . GLY A 1 377 ? -9.382 11.784 14.446 1.00 90.50 377 GLY A O 1
ATOM 2977 N N . VAL A 1 378 ? -10.525 10.189 13.355 1.00 91.88 378 VAL A N 1
ATOM 2978 C CA . VAL A 1 378 ? -9.608 10.059 12.216 1.00 91.88 378 VAL A CA 1
ATOM 2979 C C . VAL A 1 378 ? -10.379 10.221 10.914 1.00 91.88 378 VAL A C 1
ATOM 2981 O O . VAL A 1 378 ? -11.445 9.638 10.756 1.00 91.88 378 VAL A O 1
ATOM 2984 N N . ASN A 1 379 ? -9.834 10.968 9.954 1.00 92.00 379 ASN A N 1
ATOM 2985 C CA . ASN A 1 379 ? -10.349 10.941 8.585 1.00 92.00 379 ASN A CA 1
ATOM 2986 C C . ASN A 1 379 ? -9.435 10.071 7.739 1.00 92.00 379 ASN A C 1
ATOM 2988 O O . ASN A 1 379 ? -8.288 10.453 7.553 1.00 92.00 379 ASN A O 1
ATOM 2992 N N . VAL A 1 380 ? -9.938 8.964 7.215 1.00 92.25 380 VAL A N 1
ATOM 2993 C CA . VAL A 1 380 ? -9.232 8.099 6.273 1.00 92.25 380 VAL A CA 1
ATOM 2994 C C . VAL A 1 380 ? -9.604 8.506 4.859 1.00 92.25 380 VAL A C 1
ATOM 2996 O O . VAL A 1 380 ? -10.780 8.637 4.522 1.00 92.25 380 VAL A O 1
ATOM 2999 N N . THR A 1 381 ? -8.593 8.699 4.029 1.00 90.31 381 THR A N 1
ATOM 3000 C CA . THR A 1 381 ? -8.776 9.059 2.626 1.00 90.31 381 THR A CA 1
ATOM 3001 C C . THR A 1 381 ? -8.565 7.822 1.758 1.00 90.31 381 THR A C 1
ATOM 3003 O O . THR A 1 381 ? -7.596 7.102 1.971 1.00 90.31 381 THR A O 1
ATOM 3006 N N . ILE A 1 382 ? -9.450 7.571 0.791 1.00 89.56 382 ILE A N 1
ATOM 3007 C CA . ILE A 1 382 ? -9.272 6.528 -0.232 1.00 89.56 382 ILE A CA 1
ATOM 3008 C C . ILE A 1 382 ? -9.464 7.161 -1.598 1.00 89.56 382 ILE A C 1
ATOM 3010 O O . ILE A 1 382 ? -10.464 7.838 -1.844 1.00 89.56 382 ILE A O 1
ATOM 3014 N N . THR A 1 383 ? -8.519 6.933 -2.500 1.00 84.44 383 THR A N 1
ATOM 3015 C CA . THR A 1 383 ? -8.626 7.461 -3.852 1.00 84.44 383 THR A CA 1
ATOM 3016 C C . THR A 1 383 ? -9.673 6.680 -4.632 1.00 84.44 383 THR A C 1
ATOM 3018 O O . THR A 1 383 ? -9.529 5.483 -4.869 1.00 84.44 383 THR A O 1
ATOM 3021 N N . ARG A 1 384 ? -10.746 7.374 -5.003 1.00 80.25 384 ARG A N 1
ATOM 3022 C CA . ARG A 1 384 ? -11.927 6.789 -5.633 1.00 80.25 384 ARG A CA 1
ATOM 3023 C C . ARG A 1 384 ? -11.638 6.223 -7.020 1.00 80.25 384 ARG A C 1
ATOM 3025 O O . ARG A 1 384 ? -11.966 5.081 -7.316 1.00 80.25 384 ARG A O 1
ATOM 3032 N N . ASP A 1 385 ? -11.025 7.050 -7.860 1.00 78.56 385 ASP A N 1
ATOM 3033 C CA . ASP A 1 385 ? -10.951 6.807 -9.303 1.00 78.56 385 ASP A CA 1
ATOM 3034 C C . ASP A 1 385 ? -9.900 5.765 -9.687 1.00 78.56 385 ASP A C 1
ATOM 3036 O O . ASP A 1 385 ? -9.689 5.512 -10.867 1.00 78.56 385 ASP A O 1
ATOM 3040 N N . ILE A 1 386 ? -9.256 5.160 -8.690 1.00 85.31 386 ILE A N 1
ATOM 3041 C CA . ILE A 1 386 ? -8.143 4.254 -8.884 1.00 85.31 386 ILE A CA 1
ATOM 3042 C C . ILE A 1 386 ? -8.626 2.819 -8.825 1.00 85.31 386 ILE A C 1
ATOM 3044 O O . ILE A 1 386 ? -9.164 2.363 -7.814 1.00 85.31 386 ILE A O 1
ATOM 3048 N N . ARG A 1 387 ? -8.381 2.071 -9.895 1.00 92.69 387 ARG A N 1
ATOM 3049 C CA . ARG A 1 387 ? -8.650 0.634 -9.919 1.00 92.69 387 ARG A CA 1
ATOM 3050 C C . ARG A 1 387 ? -7.530 -0.163 -9.255 1.00 92.69 387 ARG A C 1
ATOM 3052 O O . ARG A 1 387 ? -6.388 0.287 -9.142 1.00 92.69 387 ARG A O 1
ATOM 3059 N N . ASP A 1 388 ? -7.862 -1.383 -8.841 1.00 94.31 388 ASP A N 1
ATOM 3060 C CA . ASP A 1 388 ? -6.978 -2.259 -8.059 1.00 94.31 388 ASP A CA 1
ATOM 3061 C C . ASP A 1 388 ? -5.610 -2.533 -8.721 1.00 94.31 388 ASP A C 1
ATOM 3063 O O . ASP A 1 388 ? -4.646 -2.845 -8.025 1.00 94.31 388 ASP A O 1
ATOM 3067 N N . ALA A 1 389 ? -5.519 -2.422 -10.048 1.00 93.19 389 ALA A N 1
ATOM 3068 C CA . ALA A 1 389 ? -4.303 -2.639 -10.826 1.00 93.19 389 ALA A CA 1
ATOM 3069 C C . ALA A 1 389 ? -3.993 -1.493 -11.807 1.00 93.19 389 ALA A C 1
ATOM 3071 O O . ALA A 1 389 ? -3.345 -1.702 -12.836 1.00 93.19 389 ALA A O 1
ATOM 3072 N N . GLU A 1 390 ? -4.497 -0.292 -11.530 1.00 90.50 390 GLU A N 1
ATOM 3073 C CA . GLU A 1 390 ? -4.217 0.899 -12.332 1.00 90.50 390 GLU A CA 1
ATOM 3074 C C . GLU A 1 390 ? -2.748 1.332 -12.244 1.00 90.50 390 GLU A C 1
ATOM 3076 O O . GLU A 1 390 ? -2.031 0.987 -11.300 1.00 90.50 390 GLU A O 1
ATOM 3081 N N . ASP A 1 391 ? -2.291 2.098 -13.239 1.00 86.31 391 ASP A N 1
ATOM 3082 C CA . ASP A 1 391 ? -0.965 2.715 -13.233 1.00 86.31 391 ASP A CA 1
ATOM 3083 C C . ASP A 1 391 ? -0.899 3.901 -12.259 1.00 86.31 391 ASP A C 1
ATOM 3085 O O . ASP A 1 391 ? -0.763 5.061 -12.643 1.00 86.31 391 ASP A O 1
ATOM 3089 N N . HIS A 1 392 ? -1.050 3.598 -10.971 1.00 86.56 392 HIS A N 1
ATOM 3090 C CA . HIS A 1 392 ? -0.982 4.570 -9.898 1.00 86.56 392 HIS A CA 1
ATOM 3091 C C . HIS A 1 392 ? -0.156 4.050 -8.724 1.00 86.56 392 HIS A C 1
ATOM 3093 O O . HIS A 1 392 ? -0.192 2.869 -8.374 1.00 86.56 392 HIS A O 1
ATOM 3099 N N . HIS A 1 393 ? 0.563 4.955 -8.063 1.00 83.38 393 HIS A N 1
ATOM 3100 C CA . HIS A 1 393 ? 1.495 4.628 -6.986 1.00 83.38 393 HIS A CA 1
ATOM 3101 C C . HIS A 1 393 ? 0.839 3.951 -5.765 1.00 83.38 393 HIS A C 1
ATOM 3103 O O . HIS A 1 393 ? 1.500 3.197 -5.058 1.00 83.38 393 HIS A O 1
ATOM 3109 N N . THR A 1 394 ? -0.458 4.176 -5.531 1.00 85.56 394 THR A N 1
ATOM 3110 C CA . THR A 1 394 ? -1.240 3.517 -4.463 1.00 85.56 394 THR A CA 1
ATOM 3111 C C . THR A 1 394 ? -1.712 2.108 -4.822 1.00 85.56 394 THR A C 1
ATOM 3113 O O . THR A 1 394 ? -2.066 1.363 -3.916 1.00 85.56 394 THR A O 1
ATOM 3116 N N . SER A 1 395 ? -1.712 1.737 -6.108 1.00 90.50 395 SER A N 1
ATOM 3117 C CA . SER A 1 395 ? -2.114 0.400 -6.588 1.00 90.50 395 SER A CA 1
ATOM 3118 C C . SER A 1 395 ? -0.923 -0.512 -6.882 1.00 90.50 395 SER A C 1
ATOM 3120 O O . SER A 1 395 ? -1.093 -1.690 -7.203 1.00 90.50 395 SER A O 1
ATOM 3122 N N . ARG A 1 396 ? 0.300 0.023 -6.778 1.00 93.00 396 ARG A N 1
ATOM 3123 C CA . ARG A 1 396 ? 1.538 -0.629 -7.220 1.00 93.00 396 ARG A CA 1
ATOM 3124 C C . ARG A 1 396 ? 2.613 -0.531 -6.142 1.00 93.00 396 ARG A C 1
ATOM 3126 O O . ARG A 1 396 ? 3.403 0.412 -6.103 1.00 93.00 396 ARG A O 1
ATOM 3133 N N . SER A 1 397 ? 2.640 -1.520 -5.260 1.00 95.44 397 SER A N 1
ATOM 3134 C CA . SER A 1 397 ? 3.672 -1.651 -4.226 1.00 95.44 397 SER A CA 1
ATOM 3135 C C . SER A 1 397 ? 4.858 -2.466 -4.742 1.00 95.44 397 SER A C 1
ATOM 3137 O O . SER A 1 397 ? 4.856 -2.914 -5.889 1.00 95.44 397 SER A O 1
ATOM 3139 N N . VAL A 1 398 ? 5.880 -2.665 -3.906 1.00 96.00 398 VAL A N 1
ATOM 3140 C CA . VAL A 1 398 ? 7.002 -3.553 -4.234 1.00 96.00 398 VAL A CA 1
ATOM 3141 C C . VAL A 1 398 ? 7.311 -4.541 -3.113 1.00 96.00 398 VAL A C 1
ATOM 3143 O O . VAL A 1 398 ? 7.049 -4.249 -1.947 1.00 96.00 398 VAL A O 1
ATOM 3146 N N . ASP A 1 399 ? 7.858 -5.703 -3.473 1.00 96.56 399 ASP A N 1
ATOM 3147 C CA . ASP A 1 399 ? 8.413 -6.685 -2.534 1.00 96.56 399 ASP A CA 1
ATOM 3148 C C . ASP A 1 399 ? 9.853 -6.326 -2.105 1.00 96.56 399 ASP A C 1
ATOM 3150 O O . ASP A 1 399 ? 10.431 -5.323 -2.536 1.00 96.56 399 ASP A O 1
ATOM 3154 N N . GLU A 1 400 ? 10.459 -7.144 -1.237 1.00 94.31 400 GLU A N 1
ATOM 3155 C CA . GLU A 1 400 ? 11.831 -6.939 -0.733 1.00 94.31 400 GLU A CA 1
ATOM 3156 C C . GLU A 1 400 ? 12.897 -6.908 -1.840 1.00 94.31 400 GLU A C 1
ATOM 3158 O O . GLU A 1 400 ? 13.930 -6.247 -1.703 1.00 94.31 400 GLU A O 1
ATOM 3163 N N . ASN A 1 401 ? 12.616 -7.572 -2.965 1.00 93.69 401 ASN A N 1
ATOM 3164 C CA . ASN A 1 401 ? 13.469 -7.624 -4.148 1.00 93.69 401 ASN A CA 1
ATOM 3165 C C . ASN A 1 401 ? 13.160 -6.486 -5.129 1.00 93.69 401 ASN A C 1
ATOM 3167 O O . ASN A 1 401 ? 13.702 -6.463 -6.235 1.00 93.69 401 ASN A O 1
ATOM 3171 N N . ARG A 1 402 ? 12.310 -5.531 -4.727 1.00 93.38 402 ARG A N 1
ATOM 3172 C CA . ARG A 1 402 ? 11.853 -4.397 -5.537 1.00 93.38 402 ARG A CA 1
ATOM 3173 C C . ARG A 1 402 ? 11.103 -4.820 -6.804 1.00 93.38 402 ARG A C 1
ATOM 3175 O O . ARG A 1 402 ? 11.050 -4.052 -7.765 1.00 93.38 402 ARG A O 1
ATOM 3182 N N . ASN A 1 403 ? 10.521 -6.019 -6.817 1.00 94.81 403 ASN A N 1
ATOM 3183 C CA . ASN A 1 403 ? 9.562 -6.391 -7.850 1.00 94.81 403 ASN A CA 1
ATOM 3184 C C . ASN A 1 403 ? 8.216 -5.773 -7.515 1.00 94.81 403 ASN A C 1
ATOM 3186 O O . ASN A 1 403 ? 7.837 -5.702 -6.349 1.00 94.81 403 ASN A O 1
ATOM 3190 N N . GLU A 1 404 ? 7.486 -5.356 -8.537 1.00 95.44 404 GLU A N 1
ATOM 3191 C CA . GLU A 1 404 ? 6.127 -4.881 -8.366 1.00 95.44 404 GLU A CA 1
ATOM 3192 C C . GLU A 1 404 ? 5.220 -5.994 -7.830 1.00 95.44 404 GLU A C 1
ATOM 3194 O O . GLU A 1 404 ? 5.270 -7.135 -8.292 1.00 95.44 404 GLU A O 1
ATOM 3199 N N . ILE A 1 405 ? 4.364 -5.618 -6.883 1.00 97.19 405 ILE A N 1
ATOM 3200 C CA . ILE A 1 405 ? 3.277 -6.437 -6.349 1.00 97.19 405 ILE A CA 1
ATOM 3201 C C . ILE A 1 405 ? 1.974 -5.618 -6.371 1.00 97.19 405 ILE A C 1
ATOM 3203 O O . ILE A 1 405 ? 2.009 -4.398 -6.155 1.00 97.19 405 ILE A O 1
ATOM 3207 N N . PRO A 1 406 ? 0.808 -6.245 -6.609 1.00 96.00 406 PRO A N 1
ATOM 3208 C CA . PRO A 1 406 ? -0.464 -5.533 -6.647 1.00 96.00 406 PRO A CA 1
ATOM 3209 C C . PRO A 1 406 ? -0.824 -4.975 -5.262 1.00 96.00 406 PRO A C 1
ATOM 3211 O O . PRO A 1 406 ? -0.615 -5.633 -4.241 1.00 96.00 406 PRO A O 1
ATOM 3214 N N . ALA A 1 407 ? -1.396 -3.774 -5.206 1.00 95.50 407 ALA A N 1
ATOM 3215 C CA . ALA A 1 407 ? -1.927 -3.171 -3.982 1.00 95.50 407 ALA A CA 1
ATOM 3216 C C . ALA A 1 407 ? -3.410 -2.794 -4.170 1.00 95.50 407 ALA A C 1
ATOM 3218 O O . ALA A 1 407 ? -3.740 -1.616 -4.268 1.00 95.50 407 ALA A O 1
ATOM 3219 N N . PRO A 1 408 ? -4.315 -3.790 -4.257 1.00 96.12 408 PRO A N 1
ATOM 3220 C CA . PRO A 1 408 ? -5.738 -3.529 -4.435 1.00 96.12 408 PRO A CA 1
ATOM 3221 C C . PRO A 1 408 ? -6.302 -2.637 -3.327 1.00 96.12 408 PRO A C 1
ATOM 3223 O O . PRO A 1 408 ? -5.846 -2.679 -2.183 1.00 96.12 408 PRO A O 1
ATOM 3226 N N . ASN A 1 409 ? -7.367 -1.896 -3.632 1.00 95.56 409 ASN A N 1
ATOM 3227 C CA . ASN A 1 409 ? -7.890 -0.845 -2.757 1.00 95.56 409 ASN A CA 1
ATOM 3228 C C . ASN A 1 409 ? -8.318 -1.341 -1.370 1.00 95.56 409 ASN A C 1
ATOM 3230 O O . ASN A 1 409 ? -8.327 -0.556 -0.426 1.00 95.56 409 ASN A O 1
ATOM 3234 N N . PHE A 1 410 ? -8.668 -2.622 -1.212 1.00 97.38 410 PHE A N 1
ATOM 3235 C CA . PHE A 1 410 ? -9.001 -3.172 0.103 1.00 97.38 410 PHE A CA 1
ATOM 3236 C C . PHE A 1 410 ? -7.752 -3.359 0.977 1.00 97.38 410 PHE A C 1
ATOM 3238 O O . PHE A 1 410 ? -7.848 -3.191 2.188 1.00 97.38 410 PHE A O 1
ATOM 3245 N N . ILE A 1 411 ? -6.585 -3.645 0.385 1.00 97.56 411 ILE A N 1
ATOM 3246 C CA . ILE A 1 411 ? -5.297 -3.675 1.093 1.00 97.56 411 ILE A CA 1
ATOM 3247 C C . ILE A 1 411 ? -4.924 -2.258 1.523 1.00 97.56 411 ILE A C 1
ATOM 3249 O O . ILE A 1 411 ? -4.613 -2.047 2.692 1.00 97.56 411 ILE A O 1
ATOM 3253 N N . THR A 1 412 ? -5.052 -1.282 0.618 1.00 95.56 412 THR A N 1
ATOM 3254 C CA . THR A 1 412 ? -4.832 0.139 0.926 1.00 95.56 412 THR A CA 1
ATOM 3255 C C . THR A 1 412 ? -5.787 0.624 2.018 1.00 95.56 412 THR A C 1
ATOM 3257 O O . THR A 1 412 ? -5.350 1.223 2.991 1.00 95.56 412 THR A O 1
ATOM 3260 N N . LEU A 1 413 ? -7.080 0.284 1.956 1.00 96.62 413 LEU A N 1
ATOM 3261 C CA . LEU A 1 413 ? -8.020 0.589 3.040 1.00 96.62 413 LEU A CA 1
ATOM 3262 C C . LEU A 1 413 ? -7.610 -0.084 4.355 1.00 96.62 413 LEU A C 1
ATOM 3264 O O . LEU A 1 413 ? -7.665 0.553 5.401 1.00 96.62 413 LEU A O 1
ATOM 3268 N N . GLY A 1 414 ? -7.190 -1.351 4.324 1.00 97.81 414 GLY A N 1
ATOM 3269 C CA . GLY A 1 414 ? -6.693 -2.054 5.507 1.00 97.81 414 GLY A CA 1
ATOM 3270 C C . GLY A 1 414 ? -5.505 -1.339 6.151 1.00 97.81 414 GLY A C 1
ATOM 3271 O O . GLY A 1 414 ? -5.509 -1.129 7.363 1.00 97.81 414 GLY A O 1
ATOM 3272 N N . HIS A 1 415 ? -4.546 -0.903 5.332 1.00 97.12 415 HIS A N 1
ATOM 3273 C CA . HIS A 1 415 ? -3.406 -0.089 5.743 1.00 97.12 415 HIS A CA 1
ATOM 3274 C C . HIS A 1 415 ? -3.869 1.204 6.438 1.00 97.12 415 HIS A C 1
ATOM 3276 O O . HIS A 1 415 ? -3.506 1.449 7.590 1.00 97.12 415 HIS A O 1
ATOM 3282 N N . GLU A 1 416 ? -4.757 1.983 5.819 1.00 96.00 416 GLU A N 1
ATOM 3283 C CA . GLU A 1 416 ? -5.239 3.233 6.421 1.00 96.00 416 GLU A CA 1
ATOM 3284 C C . GLU A 1 416 ? -6.039 3.031 7.715 1.00 96.00 416 GLU A C 1
ATOM 3286 O O . GLU A 1 416 ? -5.941 3.817 8.662 1.00 96.00 416 GLU A O 1
ATOM 3291 N N . LEU A 1 417 ? -6.830 1.958 7.795 1.00 97.12 417 LEU A N 1
ATOM 3292 C CA . LEU A 1 417 ? -7.563 1.610 9.013 1.00 97.12 417 LEU A CA 1
ATOM 3293 C C . LEU A 1 417 ? -6.635 1.128 10.137 1.00 97.12 417 LEU A C 1
ATOM 3295 O O . LEU A 1 417 ? -6.978 1.277 11.315 1.00 97.12 417 LEU A O 1
ATOM 3299 N N . GLY A 1 418 ? -5.463 0.588 9.798 1.00 97.06 418 GLY A N 1
ATOM 3300 C CA . GLY A 1 418 ? -4.396 0.302 10.751 1.00 97.06 418 GLY A CA 1
ATOM 3301 C C . GLY A 1 418 ? -3.883 1.580 11.419 1.00 97.06 418 GLY A C 1
ATOM 3302 O O . GLY A 1 418 ? -3.929 1.692 12.647 1.00 97.06 418 GLY A O 1
ATOM 3303 N N . HIS A 1 419 ? -3.566 2.615 10.634 1.00 95.69 419 HIS A N 1
ATOM 3304 C CA . HIS A 1 419 ? -3.239 3.933 11.192 1.00 95.69 419 HIS A CA 1
ATOM 3305 C C . HIS A 1 419 ? -4.379 4.510 12.030 1.00 95.69 419 HIS A C 1
ATOM 3307 O O . HIS A 1 419 ? -4.150 5.007 13.137 1.00 95.69 419 HIS A O 1
ATOM 3313 N N . ALA A 1 420 ? -5.620 4.416 11.539 1.00 95.50 420 ALA A N 1
ATOM 3314 C CA . ALA A 1 420 ? -6.782 4.894 12.278 1.00 95.50 420 ALA A CA 1
ATOM 3315 C C . ALA A 1 420 ? -6.912 4.194 13.639 1.00 95.50 420 ALA A C 1
ATOM 3317 O O . ALA A 1 420 ? -7.158 4.852 14.647 1.00 95.50 420 ALA A O 1
ATOM 3318 N N . THR A 1 421 ? -6.664 2.884 13.692 1.00 95.81 421 THR A N 1
ATOM 3319 C CA . THR A 1 421 ? -6.634 2.104 14.936 1.00 95.81 421 THR A CA 1
ATOM 3320 C C . THR A 1 421 ? -5.589 2.650 15.910 1.00 95.81 421 THR A C 1
ATOM 3322 O O . THR A 1 421 ? -5.913 2.934 17.066 1.00 95.81 421 THR A O 1
ATOM 3325 N N . HIS A 1 422 ? -4.360 2.888 15.449 1.00 95.12 422 HIS A N 1
ATOM 3326 C CA . HIS A 1 422 ? -3.295 3.420 16.302 1.00 95.12 422 HIS A CA 1
ATOM 3327 C C . HIS A 1 422 ? -3.599 4.839 16.806 1.00 95.12 422 HIS A C 1
ATOM 3329 O O . HIS A 1 422 ? -3.327 5.166 17.964 1.00 95.12 422 HIS A O 1
ATOM 3335 N N . MET A 1 423 ? -4.200 5.684 15.968 1.00 93.94 423 MET A N 1
ATOM 3336 C CA . MET A 1 423 ? -4.591 7.050 16.329 1.00 93.94 423 MET A CA 1
ATOM 3337 C C . MET A 1 423 ? -5.777 7.093 17.300 1.00 93.94 423 MET A C 1
ATOM 3339 O O . MET A 1 423 ? -5.777 7.912 18.220 1.00 93.94 423 MET A O 1
ATOM 3343 N N . LEU A 1 424 ? -6.760 6.199 17.155 1.00 93.06 424 LEU A N 1
ATOM 3344 C CA . LEU A 1 424 ? -7.886 6.057 18.090 1.00 93.06 424 LEU A CA 1
ATOM 3345 C C . LEU A 1 424 ? -7.422 5.667 19.498 1.00 93.06 424 LEU A C 1
ATOM 3347 O O . LEU A 1 424 ? -7.976 6.146 20.500 1.00 93.06 424 LEU A O 1
ATOM 3351 N N . ASP A 1 425 ? -6.383 4.836 19.557 1.00 93.44 425 ASP A N 1
ATOM 3352 C CA . ASP A 1 425 ? -5.808 4.302 20.789 1.00 93.44 425 ASP A CA 1
ATOM 3353 C C . ASP A 1 425 ? -4.744 5.222 21.412 1.00 93.44 425 ASP A C 1
ATOM 3355 O O . ASP A 1 425 ? -4.356 5.017 22.567 1.00 93.44 425 ASP A O 1
ATOM 3359 N N . GLY A 1 426 ? -4.302 6.257 20.684 1.00 93.62 426 GLY A N 1
ATOM 3360 C CA . GLY A 1 426 ? -3.262 7.187 21.131 1.00 93.62 426 GLY A CA 1
ATOM 3361 C C . GLY A 1 426 ? -1.856 6.582 21.097 1.00 93.62 426 GLY A C 1
ATOM 3362 O O . GLY A 1 426 ? -1.008 6.929 21.921 1.00 93.62 426 GLY A O 1
ATOM 3363 N N . VAL A 1 427 ? -1.613 5.638 20.189 1.00 94.75 427 VAL A N 1
ATOM 3364 C CA . VAL A 1 427 ? -0.348 4.898 20.059 1.00 94.75 427 VAL A CA 1
ATOM 3365 C C . VAL A 1 427 ? 0.332 5.092 18.707 1.00 94.75 427 VAL A C 1
ATOM 3367 O O . VAL A 1 427 ? 1.305 4.396 18.433 1.00 94.75 427 VAL A O 1
ATOM 3370 N N . SER A 1 428 ? -0.132 6.033 17.875 1.00 93.75 428 SER A N 1
ATOM 3371 C CA . SER A 1 428 ? 0.512 6.310 16.586 1.00 93.75 428 SER A CA 1
ATOM 3372 C C . SER A 1 428 ? 1.990 6.655 16.780 1.00 93.75 428 SER A C 1
ATOM 3374 O O . SER A 1 428 ? 2.348 7.483 17.626 1.00 93.75 428 SER A O 1
ATOM 3376 N N . LEU A 1 429 ? 2.851 6.037 15.975 1.00 92.75 429 LEU A N 1
ATOM 3377 C CA . LEU A 1 429 ? 4.301 6.227 16.015 1.00 92.75 429 LEU A CA 1
ATOM 3378 C C . LEU A 1 429 ? 4.771 7.332 15.058 1.00 92.75 429 LEU A C 1
ATOM 3380 O O . LEU A 1 429 ? 5.972 7.499 14.854 1.00 92.75 429 LEU A O 1
ATOM 3384 N N . ASN A 1 430 ? 3.848 8.120 14.489 1.00 88.44 430 ASN A N 1
ATOM 3385 C CA . ASN A 1 430 ? 4.142 9.180 13.522 1.00 88.44 430 ASN A CA 1
ATOM 3386 C C . ASN A 1 430 ? 4.708 10.448 14.199 1.00 88.44 430 ASN A C 1
ATOM 3388 O O . ASN A 1 430 ? 4.149 11.548 14.124 1.00 88.44 430 ASN A O 1
ATOM 3392 N N . ASN A 1 431 ? 5.809 10.291 14.931 1.00 88.00 431 ASN A N 1
ATOM 3393 C CA . ASN A 1 431 ? 6.531 11.341 15.638 1.00 88.00 431 ASN A CA 1
ATOM 3394 C C . ASN A 1 431 ? 8.031 11.126 15.425 1.00 88.00 431 ASN A C 1
ATOM 3396 O O . ASN A 1 431 ? 8.557 10.102 15.846 1.00 88.00 431 ASN A O 1
ATOM 3400 N N . SER A 1 432 ? 8.731 12.093 14.827 1.00 87.94 432 SER A N 1
ATOM 3401 C CA . SER A 1 432 ? 10.163 11.954 14.518 1.00 87.94 432 SER A CA 1
ATOM 3402 C C . SER A 1 432 ? 11.006 11.591 15.742 1.00 87.94 432 SER A C 1
ATOM 3404 O O . SER A 1 432 ? 11.785 10.653 15.685 1.00 87.94 432 SER A O 1
ATOM 3406 N N . LYS A 1 433 ? 10.758 12.216 16.903 1.00 89.38 433 LYS A N 1
ATOM 3407 C CA . LYS A 1 433 ? 11.482 11.895 18.150 1.00 89.38 433 LYS A CA 1
ATOM 3408 C C . LYS A 1 433 ? 11.227 10.472 18.648 1.00 89.38 433 LYS A C 1
ATOM 3410 O O . LYS A 1 433 ? 12.032 9.939 19.408 1.00 89.38 433 LYS A O 1
ATOM 3415 N N . VAL A 1 434 ? 10.073 9.900 18.308 1.00 89.69 434 VAL A N 1
ATOM 3416 C CA . VAL A 1 434 ? 9.755 8.500 18.601 1.00 89.69 434 VAL A CA 1
ATOM 3417 C C . VAL A 1 434 ? 10.456 7.597 17.596 1.00 89.69 434 VAL A C 1
ATOM 3419 O O . VAL A 1 434 ? 11.138 6.675 18.028 1.00 89.69 434 VAL A O 1
ATOM 3422 N N . SER A 1 435 ? 10.359 7.893 16.296 1.00 90.69 435 SER A N 1
ATOM 3423 C CA . SER A 1 435 ? 11.031 7.139 15.232 1.00 90.69 435 SER A CA 1
ATOM 3424 C C . SER A 1 435 ? 12.536 7.019 15.472 1.00 90.69 435 SER A C 1
ATOM 3426 O O . SER A 1 435 ? 13.035 5.899 15.546 1.00 90.69 435 SER A O 1
ATOM 3428 N N . ASP A 1 436 ? 13.223 8.141 15.724 1.00 90.12 436 ASP A N 1
ATOM 3429 C CA . ASP A 1 436 ? 14.675 8.191 15.960 1.00 90.12 436 ASP A CA 1
ATOM 3430 C C . ASP A 1 436 ? 15.110 7.264 17.109 1.00 90.12 436 ASP A C 1
ATOM 3432 O O . ASP A 1 436 ? 16.216 6.723 17.120 1.00 90.12 436 ASP A O 1
ATOM 3436 N N . HIS A 1 437 ? 14.245 7.088 18.114 1.00 91.62 437 HIS A N 1
ATOM 3437 C CA . HIS A 1 437 ? 14.536 6.219 19.247 1.00 91.62 437 HIS A CA 1
ATOM 3438 C C . HIS A 1 437 ? 14.139 4.763 19.001 1.00 91.62 437 HIS A C 1
ATOM 3440 O O . HIS A 1 437 ? 14.833 3.865 19.476 1.00 91.62 437 HIS A O 1
ATOM 3446 N N . LEU A 1 438 ? 13.019 4.518 18.317 1.00 93.69 438 LEU A N 1
ATOM 3447 C CA . LEU A 1 438 ? 12.435 3.185 18.187 1.00 93.69 438 LEU A CA 1
ATOM 3448 C C . LEU A 1 438 ? 12.998 2.374 17.023 1.00 93.69 438 LEU A C 1
ATOM 3450 O O . LEU A 1 438 ? 13.102 1.159 17.184 1.00 93.69 438 LEU A O 1
ATOM 3454 N N . PHE A 1 439 ? 13.418 2.993 15.914 1.00 94.38 439 PHE A N 1
ATOM 3455 C CA . PHE A 1 439 ? 14.015 2.260 14.790 1.00 94.38 439 PHE A CA 1
ATOM 3456 C C . PHE A 1 439 ? 15.189 1.366 15.226 1.00 94.38 439 PHE A C 1
ATOM 3458 O O . PHE A 1 439 ? 15.147 0.159 14.960 1.00 94.38 439 PHE A O 1
ATOM 3465 N N . PRO A 1 440 ? 16.160 1.866 16.023 1.00 93.94 440 PRO A N 1
ATOM 3466 C CA . PRO A 1 440 ? 17.224 1.014 16.534 1.00 93.94 440 PRO A CA 1
ATOM 3467 C C . PRO A 1 440 ? 16.740 -0.133 17.429 1.00 93.94 440 PRO A C 1
ATOM 3469 O O . PRO A 1 440 ? 17.373 -1.184 17.472 1.00 93.94 440 PRO A O 1
ATOM 3472 N N . GLN A 1 441 ? 15.630 0.047 18.153 1.00 94.19 441 GLN A N 1
ATOM 3473 C CA . GLN A 1 441 ? 15.085 -0.991 19.038 1.00 94.19 441 GLN A CA 1
ATOM 3474 C C . GLN A 1 441 ? 14.393 -2.111 18.256 1.00 94.19 441 GLN A C 1
ATOM 3476 O O . GLN A 1 441 ? 14.348 -3.250 18.724 1.00 94.19 441 GLN A O 1
ATOM 3481 N N . VAL A 1 442 ? 13.888 -1.806 17.057 1.00 93.25 442 VAL A N 1
ATOM 3482 C CA . VAL A 1 442 ? 13.302 -2.800 16.149 1.00 93.25 442 VAL A CA 1
ATOM 3483 C C . VAL A 1 442 ? 14.301 -3.375 15.145 1.00 93.25 442 VAL A C 1
ATOM 3485 O O . VAL A 1 442 ? 13.915 -4.170 14.301 1.00 93.25 442 VAL A O 1
ATOM 3488 N N . GLY A 1 443 ? 15.590 -3.039 15.267 1.00 92.06 443 GLY A N 1
ATOM 3489 C CA . GLY A 1 443 ? 16.656 -3.585 14.424 1.00 92.06 443 GLY A CA 1
ATOM 3490 C C . GLY A 1 443 ? 16.724 -2.991 13.016 1.00 92.06 443 GLY A C 1
ATOM 3491 O O . GLY A 1 443 ? 17.341 -3.599 12.147 1.00 92.06 443 GLY A O 1
ATOM 3492 N N . VAL A 1 444 ? 16.104 -1.829 12.790 1.00 91.19 444 VAL A N 1
ATOM 3493 C CA . VAL A 1 444 ? 16.181 -1.083 11.527 1.00 91.19 444 VAL A CA 1
ATOM 3494 C C . VAL A 1 444 ? 17.257 -0.009 11.664 1.00 91.19 444 VAL A C 1
ATOM 3496 O O . VAL A 1 444 ? 17.223 0.797 12.597 1.00 91.19 444 VAL A O 1
ATOM 3499 N N . HIS A 1 445 ? 18.224 0.001 10.743 1.00 91.38 445 HIS A N 1
ATOM 3500 C CA . HIS A 1 445 ? 19.372 0.908 10.797 1.00 91.38 445 HIS A CA 1
ATOM 3501 C C . HIS A 1 445 ? 19.791 1.421 9.410 1.00 91.38 445 HIS A C 1
ATOM 3503 O O . HIS A 1 445 ? 19.713 0.713 8.404 1.00 91.38 445 HIS A O 1
ATOM 3509 N N . GLY A 1 446 ? 20.330 2.643 9.364 1.00 89.62 446 GLY A N 1
ATOM 3510 C CA . GLY A 1 446 ? 21.050 3.171 8.202 1.00 89.62 446 GLY A CA 1
ATOM 3511 C C . GLY A 1 446 ? 20.189 3.264 6.940 1.00 89.62 446 GLY A C 1
ATOM 3512 O O . GLY A 1 446 ? 19.122 3.865 6.946 1.00 89.62 446 GLY A O 1
ATOM 3513 N N . ALA A 1 447 ? 20.656 2.676 5.836 1.00 86.75 447 ALA A N 1
ATOM 3514 C CA . ALA A 1 447 ? 19.968 2.759 4.545 1.00 86.75 447 ALA A CA 1
ATOM 3515 C C . ALA A 1 447 ? 18.606 2.042 4.517 1.00 86.75 447 ALA A C 1
ATOM 3517 O O . ALA A 1 447 ? 17.806 2.310 3.624 1.00 86.75 447 ALA A O 1
ATOM 3518 N N . GLU A 1 448 ? 18.338 1.127 5.455 1.00 86.81 448 GLU A N 1
ATOM 3519 C CA . GLU A 1 448 ? 17.017 0.511 5.582 1.00 86.81 448 GLU A CA 1
ATOM 3520 C C . GLU A 1 448 ? 15.988 1.506 6.116 1.00 86.81 448 GLU A C 1
ATOM 3522 O O . GLU A 1 448 ? 14.874 1.548 5.606 1.00 86.81 448 GLU A O 1
ATOM 3527 N N . GLU A 1 449 ? 16.375 2.355 7.070 1.00 88.00 449 GLU A N 1
ATOM 3528 C CA . GLU A 1 449 ? 15.504 3.380 7.650 1.00 88.00 449 GLU A CA 1
ATOM 3529 C C . GLU A 1 449 ? 14.945 4.316 6.574 1.00 88.00 449 GLU A C 1
ATOM 3531 O O . GLU A 1 449 ? 13.760 4.616 6.580 1.00 88.00 449 GLU A O 1
ATOM 3536 N N . LEU A 1 450 ? 15.759 4.671 5.572 1.00 86.25 450 LEU A N 1
ATOM 3537 C CA . LEU A 1 450 ? 15.362 5.525 4.444 1.00 86.25 450 LEU A CA 1
ATOM 3538 C C . LEU A 1 450 ? 14.267 4.919 3.549 1.00 86.25 450 LEU A C 1
ATOM 3540 O O . LEU A 1 450 ? 13.679 5.626 2.733 1.00 86.25 450 LEU A O 1
ATOM 3544 N N . LYS A 1 451 ? 14.006 3.612 3.666 1.00 87.94 451 LYS A N 1
ATOM 3545 C CA . LYS A 1 451 ? 12.948 2.910 2.920 1.00 87.94 451 LYS A CA 1
ATOM 3546 C C . LYS A 1 451 ? 11.585 3.031 3.605 1.00 87.94 451 LYS A C 1
ATOM 3548 O O . LYS A 1 451 ? 10.550 2.746 2.995 1.00 87.94 451 LYS A O 1
ATOM 3553 N N . TRP A 1 452 ? 11.589 3.455 4.863 1.00 90.06 452 TRP A N 1
ATOM 3554 C CA . TRP A 1 452 ? 10.416 3.697 5.683 1.00 90.06 452 TRP A CA 1
ATOM 3555 C C . TRP A 1 452 ? 10.263 5.210 5.843 1.00 90.06 452 TRP A C 1
ATOM 3557 O O . TRP A 1 452 ? 11.212 5.899 6.201 1.00 90.06 452 TRP A O 1
ATOM 3567 N N . SER A 1 453 ? 9.081 5.776 5.590 1.00 86.69 453 SER A N 1
ATOM 3568 C CA . SER A 1 453 ? 8.912 7.223 5.803 1.00 86.69 453 SER A CA 1
ATOM 3569 C C . SER A 1 453 ? 8.909 7.597 7.287 1.00 86.69 453 SER A C 1
ATOM 3571 O O . SER A 1 453 ? 9.212 8.737 7.630 1.00 86.69 453 SER A O 1
ATOM 3573 N N . ASN A 1 454 ? 8.541 6.662 8.169 1.00 92.06 454 ASN A N 1
ATOM 3574 C CA . ASN A 1 454 ? 8.603 6.784 9.625 1.00 92.06 454 ASN A CA 1
ATOM 3575 C C . ASN A 1 454 ? 8.365 5.404 10.286 1.00 92.06 454 ASN A C 1
ATOM 3577 O O . ASN A 1 454 ? 8.084 4.412 9.610 1.00 92.06 454 ASN A O 1
ATOM 3581 N N . MET A 1 455 ? 8.459 5.351 11.619 1.00 93.88 455 MET A N 1
ATOM 3582 C CA . MET A 1 455 ? 8.229 4.132 12.404 1.00 93.88 455 MET A CA 1
ATOM 3583 C C . MET A 1 455 ? 6.765 3.654 12.375 1.00 93.88 455 MET A C 1
ATOM 3585 O O . MET A 1 455 ? 6.499 2.469 12.566 1.00 93.88 455 MET A O 1
ATOM 3589 N N . GLU A 1 456 ? 5.816 4.560 12.132 1.00 94.88 456 GLU A N 1
ATOM 3590 C CA . GLU A 1 456 ? 4.398 4.215 12.001 1.00 94.88 456 GLU A CA 1
ATOM 3591 C C . GLU A 1 456 ? 4.142 3.390 10.737 1.00 94.88 456 GLU A C 1
ATOM 3593 O O . GLU A 1 456 ? 3.468 2.372 10.827 1.00 94.88 456 GLU A O 1
ATOM 3598 N N . GLU A 1 457 ? 4.747 3.740 9.599 1.00 94.12 457 GLU A N 1
ATOM 3599 C 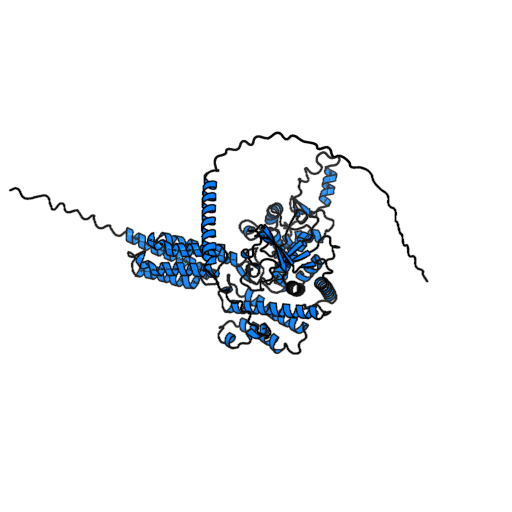CA . GLU A 1 457 ? 4.664 2.919 8.385 1.00 94.12 457 GLU A CA 1
ATOM 3600 C C . GLU A 1 457 ? 5.305 1.549 8.567 1.00 94.12 457 GLU A C 1
ATOM 3602 O O . GLU A 1 457 ? 4.733 0.540 8.166 1.00 94.12 457 GLU A O 1
ATOM 3607 N N . TYR A 1 458 ? 6.483 1.497 9.198 1.00 95.00 458 TYR A N 1
ATOM 3608 C CA . TYR A 1 458 ? 7.154 0.230 9.493 1.00 95.00 458 TYR A CA 1
ATOM 3609 C C . TYR A 1 458 ? 6.243 -0.702 10.294 1.00 95.00 458 TYR A C 1
ATOM 3611 O O . TYR A 1 458 ? 6.034 -1.861 9.929 1.00 95.00 458 TYR A O 1
ATOM 3619 N N . GLY A 1 459 ? 5.670 -0.182 11.382 1.00 95.00 459 GLY A N 1
ATOM 3620 C CA . GLY A 1 459 ? 4.788 -0.959 12.234 1.00 95.00 459 GLY A CA 1
ATOM 3621 C C . GLY A 1 459 ? 3.487 -1.345 11.539 1.00 95.00 459 GLY A C 1
ATOM 3622 O O . GLY A 1 459 ? 3.070 -2.500 11.628 1.00 95.00 459 GLY A O 1
ATOM 3623 N N . ASN A 1 460 ? 2.856 -0.407 10.838 1.00 96.56 460 ASN A N 1
ATOM 3624 C CA . ASN A 1 460 ? 1.570 -0.619 10.187 1.00 96.56 460 ASN A CA 1
ATOM 3625 C C . ASN A 1 460 ? 1.674 -1.609 9.015 1.00 96.56 460 ASN A C 1
ATOM 3627 O O . ASN A 1 460 ? 0.894 -2.557 8.940 1.00 96.56 460 ASN A O 1
ATOM 3631 N N . ILE A 1 461 ? 2.689 -1.475 8.153 1.00 96.62 461 ILE A N 1
ATOM 3632 C CA . ILE A 1 461 ? 2.891 -2.390 7.020 1.00 96.62 461 ILE A CA 1
ATOM 3633 C C . ILE A 1 461 ? 3.130 -3.815 7.521 1.00 96.62 461 ILE A C 1
ATOM 3635 O O . ILE A 1 461 ? 2.503 -4.747 7.025 1.00 96.62 461 ILE A O 1
ATOM 3639 N N . HIS A 1 462 ? 3.986 -4.010 8.527 1.00 95.56 462 HIS A N 1
ATOM 3640 C CA . HIS A 1 462 ? 4.276 -5.355 9.024 1.00 95.56 462 HIS A CA 1
ATOM 3641 C C . HIS A 1 462 ? 3.134 -5.984 9.828 1.00 95.56 462 HIS A C 1
ATOM 3643 O O . HIS A 1 462 ? 2.894 -7.182 9.689 1.00 95.56 462 HIS A O 1
ATOM 3649 N N . SER A 1 463 ? 2.446 -5.211 10.672 1.00 95.25 463 SER A N 1
ATOM 3650 C CA . SER A 1 463 ? 1.431 -5.755 11.585 1.00 95.25 463 SER A CA 1
ATOM 3651 C C . SER A 1 463 ? 0.047 -5.882 10.950 1.00 95.25 463 SER A C 1
ATOM 3653 O O . SER A 1 463 ? -0.682 -6.828 11.256 1.00 95.25 463 SER A O 1
ATOM 3655 N N . VAL A 1 464 ? -0.303 -4.960 10.052 1.00 96.88 464 VAL A N 1
ATOM 3656 C CA . VAL A 1 464 ? -1.634 -4.847 9.452 1.00 96.88 464 VAL A CA 1
ATOM 3657 C C . VAL A 1 464 ? -1.600 -5.260 7.990 1.00 96.88 464 VAL A C 1
ATOM 3659 O O . VAL A 1 464 ? -2.195 -6.277 7.635 1.00 96.88 464 VAL A O 1
ATOM 3662 N N . GLU A 1 465 ? -0.896 -4.510 7.139 1.00 97.75 465 GLU A N 1
ATOM 3663 C CA . GLU A 1 465 ? -0.978 -4.711 5.689 1.00 97.75 465 GLU A CA 1
ATOM 3664 C C . GLU A 1 465 ? -0.479 -6.106 5.290 1.00 97.75 465 GLU A C 1
ATOM 3666 O O . GLU A 1 465 ? -1.217 -6.877 4.679 1.00 97.75 465 GLU A O 1
ATOM 3671 N N . ASN A 1 466 ? 0.737 -6.479 5.699 1.00 97.88 466 ASN A N 1
ATOM 3672 C CA . ASN A 1 466 ? 1.340 -7.769 5.364 1.00 97.88 466 ASN A CA 1
ATOM 3673 C C . ASN A 1 466 ? 0.590 -8.954 5.986 1.00 97.88 466 ASN A C 1
ATOM 3675 O O . ASN A 1 466 ? 0.571 -10.030 5.389 1.00 97.88 466 ASN A O 1
ATOM 3679 N N . SER A 1 467 ? -0.083 -8.765 7.124 1.00 97.56 467 SER A N 1
ATOM 3680 C CA . SER A 1 467 ? -0.972 -9.780 7.703 1.00 97.56 467 SER A CA 1
ATOM 3681 C C . SER A 1 467 ? -2.183 -10.035 6.800 1.00 97.56 467 SER A C 1
ATOM 3683 O O . SER A 1 467 ? -2.449 -11.183 6.451 1.00 97.56 467 SER A O 1
ATOM 3685 N N . ILE A 1 468 ? -2.856 -8.979 6.323 1.00 98.31 468 ILE A N 1
ATOM 3686 C CA . ILE A 1 468 ? -3.973 -9.103 5.368 1.00 98.31 468 ILE A CA 1
ATOM 3687 C C . ILE A 1 468 ? -3.483 -9.721 4.049 1.00 98.31 468 ILE A C 1
ATOM 3689 O O . ILE A 1 468 ? -4.101 -10.654 3.536 1.00 98.31 468 ILE A O 1
ATOM 3693 N N . ARG A 1 469 ? -2.346 -9.251 3.516 1.00 98.19 469 ARG A N 1
ATOM 3694 C CA . ARG A 1 469 ? -1.722 -9.793 2.294 1.00 98.19 469 ARG A CA 1
ATOM 3695 C C . ARG A 1 469 ? -1.452 -11.293 2.427 1.00 98.19 469 ARG A C 1
ATOM 3697 O O . ARG A 1 469 ? -1.830 -12.060 1.544 1.00 98.19 469 ARG A O 1
ATOM 3704 N N . LYS A 1 470 ? -0.872 -11.728 3.550 1.00 98.00 470 LYS A N 1
ATOM 3705 C CA . LYS A 1 470 ? -0.589 -13.141 3.838 1.00 98.00 470 LYS A CA 1
ATOM 3706 C C . LYS A 1 470 ? -1.856 -13.996 3.853 1.00 98.00 470 LYS A C 1
ATOM 3708 O O . LYS A 1 470 ? -1.838 -15.098 3.311 1.00 98.00 470 LYS A O 1
ATOM 3713 N N . GLU A 1 471 ? -2.947 -13.503 4.434 1.00 97.62 471 GLU A N 1
ATOM 3714 C CA . GLU A 1 471 ? -4.233 -14.214 4.453 1.00 97.62 471 GLU A CA 1
ATOM 3715 C C . GLU A 1 471 ? -4.846 -14.380 3.049 1.00 97.62 471 GLU A C 1
ATOM 3717 O O . GLU A 1 471 ? -5.520 -15.375 2.789 1.00 97.62 471 GLU A O 1
ATOM 3722 N N . TYR A 1 472 ? -4.538 -13.471 2.119 1.00 96.50 472 TYR A N 1
ATOM 3723 C CA . TYR A 1 472 ? -4.873 -13.586 0.693 1.00 96.50 472 TYR A CA 1
ATOM 3724 C C . TYR A 1 472 ? -3.837 -14.367 -0.138 1.00 96.50 472 TYR A C 1
ATOM 3726 O O . TYR A 1 472 ? -4.004 -14.516 -1.350 1.00 96.50 472 TYR A O 1
ATOM 3734 N N . GLY A 1 473 ? -2.768 -14.876 0.484 1.00 96.69 473 GLY A N 1
ATOM 3735 C CA . GLY A 1 473 ? -1.682 -15.574 -0.207 1.00 96.69 473 GLY A CA 1
ATOM 3736 C C . GLY A 1 473 ? -0.813 -14.662 -1.078 1.00 96.69 473 GLY A C 1
ATOM 3737 O O . GLY A 1 473 ? -0.220 -15.141 -2.044 1.00 96.69 473 GLY A O 1
ATOM 3738 N N . MET A 1 474 ? -0.761 -13.369 -0.755 1.00 97.56 474 MET A N 1
ATOM 3739 C CA . MET A 1 474 ? 0.023 -12.369 -1.472 1.00 97.56 474 MET A CA 1
ATOM 3740 C C . MET A 1 474 ? 1.439 -12.232 -0.896 1.00 97.56 474 MET A C 1
ATOM 3742 O O . MET A 1 474 ? 1.676 -12.507 0.284 1.00 97.56 474 MET A O 1
ATOM 3746 N N . LYS A 1 475 ? 2.379 -11.737 -1.706 1.00 97.81 475 LYS A N 1
ATOM 3747 C CA . LYS A 1 475 ? 3.705 -11.309 -1.241 1.00 97.81 475 LYS A CA 1
ATOM 3748 C C . LYS A 1 475 ? 3.599 -10.120 -0.290 1.00 97.81 475 LYS A C 1
ATOM 3750 O O . LYS A 1 475 ? 2.716 -9.270 -0.416 1.00 97.81 475 LYS A O 1
ATOM 3755 N N . GLU A 1 476 ? 4.546 -10.040 0.636 1.00 97.56 476 GLU A N 1
ATOM 3756 C CA . GLU A 1 476 ? 4.696 -8.902 1.540 1.00 97.56 476 GLU A CA 1
ATOM 3757 C C . GLU A 1 476 ? 5.132 -7.633 0.794 1.00 97.56 476 GLU A C 1
ATOM 3759 O O . GLU A 1 476 ? 5.992 -7.685 -0.087 1.00 97.56 476 GLU A O 1
ATOM 3764 N N . ARG A 1 477 ? 4.577 -6.485 1.197 1.00 96.50 477 ARG A N 1
ATOM 3765 C CA . ARG A 1 477 ? 5.062 -5.163 0.799 1.00 96.50 477 ARG A CA 1
ATOM 3766 C C . ARG A 1 477 ? 6.333 -4.817 1.564 1.00 96.50 477 ARG A C 1
ATOM 3768 O O . ARG A 1 477 ? 6.445 -5.075 2.765 1.00 96.50 477 ARG A O 1
ATOM 3775 N N . PHE A 1 478 ? 7.262 -4.179 0.862 1.00 94.44 478 PHE A N 1
ATOM 3776 C CA . PHE A 1 478 ? 8.523 -3.704 1.398 1.00 94.44 478 PHE A CA 1
ATOM 3777 C C . PHE A 1 478 ? 8.595 -2.176 1.427 1.00 94.44 478 PHE A C 1
ATOM 3779 O O . PHE A 1 478 ? 8.819 -1.519 0.409 1.00 94.44 478 PHE A O 1
ATOM 3786 N N . GLY A 1 479 ? 8.474 -1.608 2.625 1.00 92.19 479 GLY A N 1
ATOM 3787 C CA . GLY A 1 479 ? 8.620 -0.171 2.819 1.00 92.19 479 GLY A CA 1
ATOM 3788 C C . GLY A 1 479 ? 7.465 0.659 2.265 1.00 92.19 479 GLY A C 1
ATOM 3789 O O . GLY A 1 479 ? 6.483 0.159 1.712 1.00 92.19 479 GLY A O 1
ATOM 3790 N N . HIS A 1 480 ? 7.632 1.977 2.367 1.00 88.00 480 HIS A N 1
ATOM 3791 C CA . HIS A 1 480 ? 6.760 2.943 1.691 1.00 88.00 480 HIS A CA 1
ATOM 3792 C C . HIS A 1 480 ? 7.199 3.175 0.228 1.00 88.00 480 HIS A C 1
ATOM 3794 O O . HIS A 1 480 ? 6.669 4.027 -0.481 1.00 88.00 480 HIS A O 1
ATOM 3800 N N . ILE A 1 481 ? 8.176 2.407 -0.254 1.00 90.31 481 ILE A N 1
ATOM 3801 C CA . ILE A 1 481 ? 8.606 2.446 -1.646 1.00 90.31 481 ILE A CA 1
ATOM 3802 C C . ILE A 1 481 ? 7.497 1.824 -2.502 1.00 90.31 481 ILE A C 1
ATOM 3804 O O . ILE A 1 481 ? 6.928 0.788 -2.162 1.00 90.31 481 ILE A O 1
ATOM 3808 N N . ASN A 1 482 ? 7.182 2.473 -3.616 1.00 90.88 482 ASN A N 1
ATOM 3809 C CA . ASN A 1 482 ? 6.243 1.976 -4.613 1.00 90.88 482 ASN A CA 1
ATOM 3810 C C . ASN A 1 482 ? 6.968 1.727 -5.939 1.00 90.88 482 ASN A C 1
ATOM 3812 O O . ASN A 1 482 ? 8.159 2.024 -6.097 1.00 90.88 482 ASN A O 1
ATOM 3816 N N . GLN A 1 483 ? 6.238 1.170 -6.897 1.00 92.12 483 GLN A N 1
ATOM 3817 C CA . GLN A 1 483 ? 6.787 0.823 -8.200 1.00 92.12 483 GLN A CA 1
ATOM 3818 C C . GLN A 1 483 ? 7.358 2.045 -8.939 1.00 92.12 483 GLN A C 1
ATOM 3820 O O . GLN A 1 483 ? 8.458 1.967 -9.492 1.00 92.12 483 GLN A O 1
ATOM 3825 N N . SER A 1 484 ? 6.666 3.186 -8.891 1.00 87.31 484 SER A N 1
ATOM 3826 C CA . SER A 1 484 ? 7.096 4.422 -9.552 1.00 87.31 484 SER A CA 1
ATOM 3827 C C . SER A 1 484 ? 8.429 4.925 -8.995 1.00 87.31 484 SER A C 1
ATOM 3829 O O . SER A 1 484 ? 9.305 5.300 -9.771 1.00 87.31 484 SER A O 1
ATOM 3831 N N . THR A 1 485 ? 8.640 4.846 -7.675 1.00 89.12 485 THR A N 1
ATOM 3832 C CA . THR A 1 485 ? 9.925 5.175 -7.036 1.00 89.12 485 THR A CA 1
ATOM 3833 C C . THR A 1 485 ? 11.050 4.265 -7.528 1.00 89.12 485 THR A C 1
ATOM 3835 O O . THR A 1 485 ? 12.133 4.749 -7.852 1.00 89.12 485 THR A O 1
ATOM 3838 N N . VAL A 1 486 ? 10.805 2.953 -7.640 1.00 90.06 486 VAL A N 1
ATOM 3839 C CA . VAL A 1 486 ? 11.809 2.009 -8.163 1.00 90.06 486 VAL A CA 1
ATOM 3840 C C . VAL A 1 486 ? 12.173 2.345 -9.609 1.00 90.06 486 VAL A C 1
ATOM 3842 O O . VAL A 1 486 ? 13.356 2.363 -9.951 1.00 90.06 486 VAL A O 1
ATOM 3845 N N . GLN A 1 487 ? 11.189 2.662 -10.453 1.00 87.00 487 GLN A N 1
ATOM 3846 C CA . GLN A 1 487 ? 11.465 3.060 -11.834 1.00 87.00 487 GLN A CA 1
ATOM 3847 C C . GLN A 1 487 ? 12.183 4.397 -11.922 1.00 87.00 487 GLN A C 1
ATOM 3849 O O . GLN A 1 487 ? 13.129 4.510 -12.691 1.00 87.00 487 GLN A O 1
ATOM 3854 N N . TRP A 1 488 ? 11.802 5.382 -11.113 1.00 89.00 488 TRP A N 1
ATOM 3855 C CA . TRP A 1 488 ? 12.510 6.655 -11.035 1.00 89.00 488 TRP A CA 1
ATOM 3856 C C . TRP A 1 488 ? 13.994 6.453 -10.694 1.00 89.00 488 TRP A C 1
ATOM 3858 O O . TRP A 1 488 ? 14.858 7.002 -11.378 1.00 89.00 488 TRP A O 1
ATOM 3868 N N . GLU A 1 489 ? 14.313 5.608 -9.706 1.00 88.94 489 GLU A N 1
ATOM 3869 C CA . GLU A 1 489 ? 15.704 5.286 -9.357 1.00 88.94 489 GLU A CA 1
ATOM 3870 C C . GLU A 1 489 ? 16.455 4.628 -10.528 1.00 88.94 489 GLU A C 1
ATOM 3872 O O . GLU A 1 489 ? 17.608 4.970 -10.797 1.00 88.94 489 GLU A O 1
ATOM 3877 N N . LEU A 1 490 ? 15.815 3.689 -11.232 1.00 86.31 490 LEU A N 1
ATOM 3878 C CA . LEU A 1 490 ? 16.410 2.982 -12.370 1.00 86.31 490 LEU A CA 1
ATOM 3879 C C . LEU A 1 490 ? 16.627 3.910 -13.573 1.00 86.31 490 LEU A C 1
ATOM 3881 O O . LEU A 1 490 ? 17.712 3.926 -14.155 1.00 86.31 490 LEU A O 1
ATOM 3885 N N . LEU A 1 491 ? 15.625 4.715 -13.927 1.00 86.25 491 LEU A N 1
ATOM 3886 C CA . LEU A 1 491 ? 15.699 5.648 -15.047 1.00 86.25 491 LEU A CA 1
ATOM 3887 C C . LEU A 1 491 ? 16.709 6.762 -14.783 1.00 86.25 491 LEU A C 1
ATOM 3889 O O . LEU A 1 491 ? 17.471 7.096 -15.684 1.00 86.25 491 LEU A O 1
ATOM 3893 N N . ASN A 1 492 ? 16.798 7.283 -13.559 1.00 87.56 492 ASN A N 1
ATOM 3894 C CA . ASN A 1 492 ? 17.809 8.285 -13.228 1.00 87.56 492 ASN A CA 1
ATOM 3895 C C . ASN A 1 492 ? 19.233 7.744 -13.316 1.00 87.56 492 ASN A C 1
ATOM 3897 O O . ASN A 1 492 ? 20.123 8.471 -13.753 1.00 87.56 492 ASN A O 1
ATOM 3901 N N . LYS A 1 493 ? 19.472 6.477 -12.955 1.00 86.38 493 LYS A N 1
ATOM 3902 C CA . LYS A 1 493 ? 20.778 5.843 -13.198 1.00 86.38 493 LYS A CA 1
ATOM 3903 C C . LYS A 1 493 ? 21.104 5.805 -14.687 1.00 86.38 493 LYS A C 1
ATOM 3905 O O . LYS A 1 493 ? 22.202 6.193 -15.069 1.00 86.38 493 LYS A O 1
ATOM 3910 N N . ILE A 1 494 ? 20.137 5.423 -15.522 1.00 84.94 494 ILE A N 1
ATOM 3911 C CA . ILE A 1 494 ? 20.293 5.394 -16.982 1.00 84.94 494 ILE A CA 1
ATOM 3912 C C . ILE A 1 494 ? 20.552 6.797 -17.545 1.00 84.94 494 ILE A C 1
ATOM 3914 O O . ILE A 1 494 ? 21.482 6.970 -18.326 1.00 84.94 494 ILE A O 1
ATOM 3918 N N . ILE A 1 495 ? 19.772 7.802 -17.134 1.00 87.12 495 ILE A N 1
ATOM 3919 C CA . ILE A 1 495 ? 19.950 9.199 -17.557 1.00 87.12 495 ILE A CA 1
ATOM 3920 C C . ILE A 1 495 ? 21.350 9.683 -17.171 1.00 87.12 495 ILE A C 1
ATOM 3922 O O . ILE A 1 495 ? 22.078 10.179 -18.026 1.00 87.12 495 ILE A O 1
ATOM 3926 N N . ASN A 1 496 ? 21.764 9.471 -15.918 1.00 87.06 496 ASN A N 1
ATOM 3927 C CA . ASN A 1 496 ? 23.085 9.872 -15.434 1.00 87.06 496 ASN A CA 1
ATOM 3928 C C . ASN A 1 496 ? 24.222 9.142 -16.158 1.00 87.06 496 ASN A C 1
ATOM 3930 O O . ASN A 1 496 ? 25.249 9.755 -16.434 1.00 87.06 496 ASN A O 1
ATOM 3934 N N . ALA A 1 497 ? 24.037 7.866 -16.504 1.00 83.00 497 ALA A N 1
ATOM 3935 C CA . ALA A 1 497 ? 24.988 7.129 -17.328 1.00 83.00 497 ALA A CA 1
ATOM 3936 C C . ALA A 1 497 ? 25.064 7.693 -18.757 1.00 83.00 497 ALA A C 1
ATOM 3938 O O . ALA A 1 497 ? 26.120 7.622 -19.377 1.00 83.00 497 ALA A O 1
ATOM 3939 N N . PHE A 1 498 ? 23.978 8.270 -19.284 1.00 83.81 498 PHE A N 1
ATOM 3940 C CA . PHE A 1 498 ? 23.928 8.843 -20.633 1.00 83.81 498 PHE A CA 1
ATOM 3941 C C . PHE A 1 498 ? 24.523 10.258 -20.722 1.00 83.81 498 PHE A C 1
ATOM 3943 O O . PHE A 1 498 ? 25.024 10.640 -21.778 1.00 83.81 498 PHE A O 1
ATOM 3950 N N . LEU A 1 499 ? 24.505 11.039 -19.635 1.00 85.62 499 LEU A N 1
ATOM 3951 C CA . LEU A 1 499 ? 25.021 12.417 -19.626 1.00 85.62 499 LEU A CA 1
ATOM 3952 C C . LEU A 1 499 ? 26.477 12.536 -20.132 1.00 85.62 499 LEU A C 1
ATOM 3954 O O . LEU A 1 499 ? 26.712 13.375 -21.002 1.00 85.62 499 LEU A O 1
ATOM 3958 N N . PRO A 1 500 ? 27.436 11.672 -19.731 1.00 85.62 500 PRO A N 1
ATOM 3959 C CA . PRO A 1 500 ? 28.792 11.708 -20.279 1.00 85.62 500 PRO A CA 1
ATOM 3960 C C . PRO A 1 500 ? 28.867 11.514 -21.799 1.00 85.62 500 PRO A C 1
ATOM 3962 O O . PRO A 1 500 ? 29.754 12.077 -22.430 1.00 85.62 500 PRO A O 1
ATOM 3965 N N . LEU A 1 501 ? 27.951 10.748 -22.413 1.00 78.31 501 LEU A N 1
ATOM 3966 C CA . LEU A 1 501 ? 27.899 10.618 -23.877 1.00 78.31 501 LEU A CA 1
ATOM 3967 C C . LEU A 1 501 ? 27.552 11.951 -24.546 1.00 78.31 501 LEU A C 1
ATOM 3969 O O . LEU A 1 501 ? 28.054 12.240 -25.629 1.00 78.31 501 LEU A O 1
ATOM 3973 N N . CYS A 1 502 ? 26.721 12.765 -23.899 1.00 80.00 502 CYS A N 1
ATOM 3974 C CA . CYS A 1 502 ? 26.321 14.073 -24.410 1.00 80.00 502 CYS A CA 1
ATOM 3975 C C . CYS A 1 502 ? 27.463 15.085 -24.305 1.00 80.00 502 CYS A C 1
ATOM 3977 O O . CYS A 1 502 ? 27.654 15.898 -25.203 1.00 80.00 502 CYS A O 1
ATOM 3979 N N . ASP A 1 503 ? 28.264 15.009 -23.240 1.00 81.31 503 ASP A N 1
ATOM 3980 C CA . ASP A 1 503 ? 29.442 15.866 -23.048 1.00 81.31 503 ASP A CA 1
ATOM 3981 C C . ASP A 1 503 ? 30.533 15.633 -24.104 1.00 81.31 503 ASP A C 1
ATOM 3983 O O . ASP A 1 503 ? 31.401 16.482 -24.299 1.00 81.31 503 ASP A O 1
ATOM 3987 N N . LEU A 1 504 ? 30.481 14.495 -24.801 1.00 77.19 504 LEU A N 1
ATOM 3988 C CA . LEU A 1 504 ? 31.409 14.142 -25.871 1.00 77.19 504 LEU A CA 1
ATOM 3989 C C . LEU A 1 504 ? 30.990 14.700 -27.245 1.00 77.19 504 LEU A C 1
ATOM 3991 O O . LEU A 1 504 ? 31.764 14.572 -28.192 1.00 77.19 504 LEU A O 1
ATOM 3995 N N . GLN A 1 505 ? 29.798 15.297 -27.381 1.00 74.44 505 GLN A N 1
ATOM 3996 C CA . GLN A 1 505 ? 29.310 15.839 -28.655 1.00 74.44 505 GLN A CA 1
ATOM 3997 C C . GLN A 1 505 ? 29.756 17.299 -28.886 1.00 74.44 505 GLN A C 1
ATOM 3999 O O . GLN A 1 505 ? 29.871 18.052 -27.915 1.00 74.44 505 GLN A O 1
ATOM 4004 N N . PRO A 1 506 ? 29.967 17.740 -30.148 1.00 76.31 506 PRO A N 1
ATOM 4005 C CA . PRO A 1 506 ? 30.126 19.156 -30.476 1.00 76.31 506 PRO A CA 1
ATOM 4006 C C . PRO A 1 506 ? 28.949 19.991 -29.962 1.00 76.31 506 PRO A C 1
ATOM 4008 O O . PRO A 1 506 ? 27.817 19.510 -29.916 1.00 76.31 506 PRO A O 1
ATOM 4011 N N . GLU A 1 507 ? 29.210 21.250 -29.601 1.00 75.69 507 GLU A N 1
ATOM 4012 C CA . GLU A 1 507 ? 28.231 22.138 -28.954 1.00 75.69 507 GLU A CA 1
ATOM 4013 C C . GLU A 1 507 ? 26.927 22.286 -29.761 1.00 75.69 507 GLU A C 1
ATOM 4015 O O . GLU A 1 507 ? 25.844 22.226 -29.180 1.00 75.69 507 GLU A O 1
ATOM 4020 N N . ASP A 1 508 ? 27.024 22.347 -31.093 1.00 73.38 508 ASP A N 1
ATOM 4021 C CA . ASP A 1 508 ? 25.879 22.498 -32.003 1.00 73.38 508 ASP A CA 1
ATOM 4022 C C . ASP A 1 508 ? 24.973 21.249 -32.069 1.00 73.38 508 ASP A C 1
ATOM 4024 O O . ASP A 1 508 ? 23.756 21.370 -32.216 1.00 73.38 508 ASP A O 1
ATOM 4028 N N . ASP A 1 509 ? 25.537 20.047 -31.896 1.00 69.12 509 ASP A N 1
ATOM 4029 C CA . ASP A 1 509 ? 24.809 18.766 -31.950 1.00 69.12 509 ASP A CA 1
ATOM 4030 C C . ASP A 1 509 ? 24.297 18.312 -30.570 1.00 69.12 509 ASP A C 1
ATOM 4032 O O . ASP A 1 509 ? 23.446 17.421 -30.458 1.00 69.12 509 ASP A O 1
ATOM 4036 N N . ARG A 1 510 ? 24.798 18.935 -29.497 1.00 75.19 510 ARG A N 1
ATOM 4037 C CA . ARG A 1 510 ? 24.500 18.581 -28.104 1.00 75.19 510 ARG A CA 1
ATOM 4038 C C . ARG A 1 510 ? 23.049 18.879 -27.714 1.00 75.19 510 ARG A C 1
ATOM 4040 O O . ARG A 1 510 ? 22.487 18.186 -26.865 1.00 75.19 510 ARG A O 1
ATOM 4047 N N . THR A 1 511 ? 22.422 19.878 -28.339 1.00 77.25 511 THR A N 1
ATOM 4048 C CA . THR A 1 511 ? 21.087 20.379 -27.963 1.00 77.25 511 THR A CA 1
ATOM 4049 C C . THR A 1 511 ? 20.000 19.311 -28.089 1.00 77.25 511 THR A C 1
ATOM 4051 O O . THR A 1 511 ? 19.238 19.109 -27.152 1.00 77.25 511 THR A O 1
ATOM 4054 N N . ALA A 1 512 ? 19.960 18.544 -29.184 1.00 80.25 512 ALA A N 1
ATOM 4055 C CA . ALA A 1 512 ? 18.874 17.585 -29.408 1.00 80.25 512 ALA A CA 1
ATOM 4056 C C . ALA A 1 512 ? 18.886 16.399 -28.422 1.00 80.25 512 ALA A C 1
ATOM 4058 O O . ALA A 1 512 ? 17.828 15.933 -27.996 1.00 80.25 512 ALA A O 1
ATOM 4059 N N . VAL A 1 513 ? 20.070 15.886 -28.061 1.00 82.38 513 VAL A N 1
ATOM 4060 C CA . VAL A 1 513 ? 20.196 14.785 -27.089 1.00 82.38 513 VAL A CA 1
ATOM 4061 C C . VAL A 1 513 ? 19.990 15.306 -25.663 1.00 82.38 513 VAL A C 1
ATOM 4063 O O . VAL A 1 513 ? 19.243 14.690 -24.900 1.00 82.38 513 VAL A O 1
ATOM 4066 N N . ASN A 1 514 ? 20.568 16.467 -25.324 1.00 83.88 514 ASN A N 1
ATOM 4067 C CA . ASN A 1 514 ? 20.372 17.105 -24.020 1.00 83.88 514 ASN A CA 1
ATOM 4068 C C . ASN A 1 514 ? 18.910 17.466 -23.758 1.00 83.88 514 ASN A C 1
ATOM 4070 O O . ASN A 1 514 ? 18.435 17.249 -22.646 1.00 83.88 514 ASN A O 1
ATOM 4074 N N . ASP A 1 515 ? 18.186 17.974 -24.756 1.00 87.81 515 ASP A N 1
ATOM 4075 C CA . ASP A 1 515 ? 16.774 18.326 -24.613 1.00 87.81 515 ASP A CA 1
ATOM 4076 C C . ASP A 1 515 ? 15.929 17.090 -24.291 1.00 87.81 515 ASP A C 1
ATOM 4078 O O . ASP A 1 515 ? 15.077 17.137 -23.403 1.00 87.81 515 ASP A O 1
ATOM 4082 N N . LEU A 1 516 ? 16.200 15.956 -24.949 1.00 88.88 516 LEU A N 1
ATOM 4083 C CA . LEU A 1 516 ? 15.492 14.697 -24.702 1.00 88.88 516 LEU A CA 1
ATOM 4084 C C . LEU A 1 516 ? 15.838 14.085 -23.339 1.00 88.88 516 LEU A C 1
ATOM 4086 O O . LEU A 1 516 ? 14.945 13.580 -22.661 1.00 88.88 516 LEU A O 1
ATOM 4090 N N . LEU A 1 517 ? 17.098 14.149 -22.898 1.00 87.94 51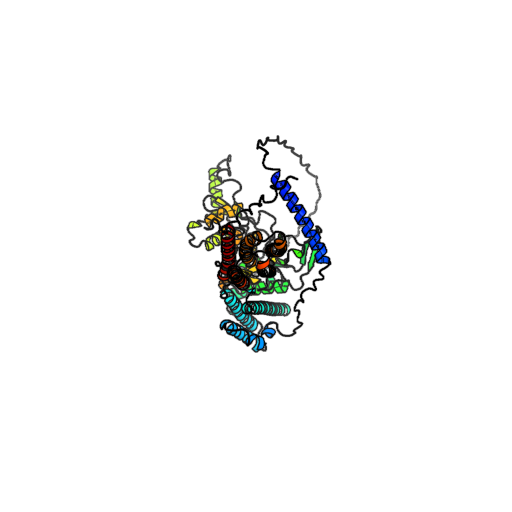7 LEU A N 1
ATOM 4091 C CA . LEU A 1 517 ? 17.474 13.699 -21.552 1.00 87.94 517 LEU A CA 1
ATOM 4092 C C . LEU A 1 517 ? 16.951 14.632 -20.457 1.00 87.94 517 LEU A C 1
ATOM 4094 O O . LEU A 1 517 ? 16.488 14.159 -19.422 1.00 87.94 517 LEU A O 1
ATOM 4098 N N . GLY A 1 518 ? 16.968 15.944 -20.690 1.00 86.75 518 GLY A N 1
ATOM 4099 C CA . GLY A 1 518 ? 16.356 16.933 -19.808 1.00 86.75 518 GLY A CA 1
ATOM 4100 C C . GLY A 1 518 ? 14.848 16.717 -19.699 1.00 86.75 518 GLY A C 1
ATOM 4101 O O . GLY A 1 518 ? 14.298 16.700 -18.597 1.00 86.75 518 GLY A O 1
ATOM 4102 N N . GLN A 1 519 ? 14.181 16.451 -20.826 1.00 89.69 519 GLN A N 1
ATOM 4103 C CA . GLN A 1 519 ? 12.779 16.047 -20.861 1.00 89.69 519 GLN A CA 1
ATOM 4104 C C . GLN A 1 519 ? 12.557 14.743 -20.084 1.00 89.69 519 GLN A C 1
ATOM 4106 O O . GLN A 1 519 ? 11.642 14.687 -19.267 1.00 89.69 519 GLN A O 1
ATOM 4111 N N . ALA A 1 520 ? 13.393 13.719 -20.279 1.00 88.00 520 ALA A N 1
ATOM 4112 C CA . ALA A 1 520 ? 13.295 12.457 -19.548 1.00 88.00 520 ALA A CA 1
ATOM 4113 C C . ALA A 1 520 ? 13.461 12.636 -18.032 1.00 88.00 520 ALA A C 1
ATOM 4115 O O . ALA A 1 520 ? 12.712 12.034 -17.263 1.00 88.00 520 ALA A O 1
ATOM 4116 N N . GLY A 1 521 ? 14.403 13.478 -17.597 1.00 86.94 521 GLY A N 1
ATOM 4117 C CA . GLY A 1 521 ? 14.604 13.811 -16.187 1.00 86.94 521 GLY A CA 1
ATOM 4118 C C . GLY A 1 521 ? 13.392 14.523 -15.587 1.00 86.94 521 GLY A C 1
ATOM 4119 O O . GLY A 1 521 ? 12.919 14.142 -14.517 1.00 86.94 521 GLY A O 1
ATOM 4120 N N . ASN A 1 522 ? 12.827 15.500 -16.304 1.00 88.75 522 ASN A N 1
ATOM 4121 C CA . ASN A 1 522 ? 11.606 16.190 -15.883 1.00 88.75 522 ASN A CA 1
ATOM 4122 C C . ASN A 1 522 ? 10.414 15.226 -15.788 1.00 88.75 522 ASN A C 1
ATOM 4124 O O . ASN A 1 522 ? 9.751 15.182 -14.756 1.00 88.75 522 ASN A O 1
ATOM 4128 N N . LEU A 1 523 ? 10.192 14.400 -16.816 1.00 87.62 523 LEU A N 1
ATOM 4129 C CA . LEU A 1 523 ? 9.123 13.397 -16.837 1.00 87.62 523 LEU A CA 1
ATOM 4130 C C . LEU A 1 523 ? 9.282 12.367 -15.712 1.00 87.62 523 LEU A C 1
ATOM 4132 O O . LEU A 1 523 ? 8.306 12.043 -15.042 1.00 87.62 523 LEU A O 1
ATOM 4136 N N . SER A 1 524 ? 10.507 11.902 -15.450 1.00 85.94 524 SER A N 1
ATOM 4137 C CA . SER A 1 524 ? 10.786 10.979 -14.344 1.00 85.94 524 SER A CA 1
ATOM 4138 C C . SER A 1 524 ? 10.453 11.623 -12.998 1.00 85.94 524 SER A C 1
ATOM 4140 O O . SER A 1 524 ? 9.778 11.005 -12.181 1.00 85.94 524 SER A O 1
ATOM 4142 N N . ASN A 1 525 ? 10.862 12.875 -12.770 1.00 84.50 525 ASN A N 1
ATOM 4143 C CA . ASN A 1 525 ? 10.547 13.612 -11.539 1.00 84.50 525 ASN A CA 1
ATOM 4144 C C . ASN A 1 525 ? 9.043 13.882 -11.365 1.00 84.50 525 ASN A C 1
ATOM 4146 O O . ASN A 1 525 ? 8.564 13.973 -10.237 1.00 84.50 525 ASN A O 1
ATOM 4150 N N . GLU A 1 526 ? 8.298 13.977 -12.466 1.00 84.50 526 GLU A N 1
ATOM 4151 C CA . GLU A 1 526 ? 6.831 14.035 -12.484 1.00 84.50 526 GLU A CA 1
ATOM 4152 C C . GLU A 1 526 ? 6.162 12.651 -12.361 1.00 84.50 526 GLU A C 1
ATOM 4154 O O . GLU A 1 526 ? 4.938 12.563 -12.423 1.00 84.50 526 GLU A O 1
ATOM 4159 N N . MET A 1 527 ? 6.938 11.573 -12.194 1.00 83.00 527 MET A N 1
ATOM 4160 C CA . MET A 1 527 ? 6.480 10.175 -12.167 1.00 83.00 527 MET A CA 1
ATOM 4161 C C . MET A 1 527 ? 5.768 9.715 -13.455 1.00 83.00 527 MET A C 1
ATOM 4163 O O . MET A 1 527 ? 5.030 8.732 -13.449 1.00 83.00 527 MET A O 1
ATOM 4167 N N . LYS A 1 528 ? 6.042 10.370 -14.591 1.00 84.94 528 LYS A N 1
ATOM 4168 C CA . LYS A 1 528 ? 5.589 9.988 -15.942 1.00 84.94 528 LYS A CA 1
ATOM 4169 C C . LYS A 1 528 ? 6.557 8.986 -16.570 1.00 84.94 528 LYS A C 1
ATOM 4171 O O . LYS A 1 528 ? 7.300 9.281 -17.510 1.00 84.94 528 LYS A O 1
ATOM 4176 N N . ILE A 1 529 ? 6.619 7.808 -15.951 1.00 85.19 529 ILE A N 1
ATOM 4177 C CA . ILE A 1 529 ? 7.608 6.764 -16.246 1.00 85.19 529 ILE A CA 1
ATOM 4178 C C . ILE A 1 529 ? 7.545 6.281 -17.711 1.00 85.19 529 ILE A C 1
ATOM 4180 O O . ILE A 1 529 ? 8.610 6.195 -18.334 1.00 85.19 529 ILE A O 1
ATOM 4184 N N . PRO A 1 530 ? 6.370 5.991 -18.311 1.00 85.06 530 PRO A N 1
ATOM 4185 C CA . PRO A 1 530 ? 6.303 5.562 -19.711 1.00 85.06 530 PRO A CA 1
ATOM 4186 C C . PRO A 1 530 ? 6.875 6.602 -20.684 1.00 85.06 530 PRO A C 1
ATOM 4188 O O . PRO A 1 530 ? 7.672 6.268 -21.563 1.00 85.06 530 PRO A O 1
ATOM 4191 N N . GLU A 1 531 ? 6.532 7.875 -20.506 1.00 88.75 531 GLU A N 1
ATOM 4192 C CA . GLU A 1 531 ? 6.995 8.976 -21.346 1.00 88.75 531 GLU A CA 1
ATOM 4193 C C . GLU A 1 531 ? 8.495 9.224 -21.167 1.00 88.75 531 GLU A C 1
ATOM 4195 O O . GLU A 1 531 ? 9.202 9.474 -22.147 1.00 88.75 531 GLU A O 1
ATOM 4200 N N . ALA A 1 532 ? 9.006 9.097 -19.939 1.00 88.50 532 ALA A N 1
ATOM 4201 C CA . ALA A 1 532 ? 10.436 9.179 -19.671 1.00 88.50 532 ALA A CA 1
ATOM 4202 C C . ALA A 1 532 ? 11.220 8.097 -20.435 1.00 88.50 532 ALA A C 1
ATOM 4204 O O . ALA A 1 532 ? 12.236 8.408 -21.060 1.00 88.50 532 ALA A O 1
ATOM 4205 N N . ARG A 1 533 ? 10.731 6.845 -20.480 1.00 87.62 533 ARG A N 1
ATOM 4206 C CA . ARG A 1 533 ? 11.355 5.773 -21.285 1.00 87.62 533 ARG A CA 1
ATOM 4207 C C . ARG A 1 533 ? 11.375 6.113 -22.776 1.00 87.62 533 ARG A C 1
ATOM 4209 O O . ARG A 1 533 ? 12.391 5.894 -23.439 1.00 87.62 533 ARG A O 1
ATOM 4216 N N . VAL A 1 534 ? 10.279 6.667 -23.303 1.00 89.81 534 VAL A N 1
ATOM 4217 C CA . VAL A 1 534 ? 10.195 7.109 -24.706 1.00 89.81 534 VAL A CA 1
ATOM 4218 C C . VAL A 1 534 ? 11.231 8.198 -24.992 1.00 89.81 534 VAL A C 1
ATOM 4220 O O . VAL A 1 534 ? 11.952 8.095 -25.985 1.00 89.81 534 VAL A O 1
ATOM 4223 N N . ALA A 1 535 ? 11.364 9.191 -24.108 1.00 90.12 535 ALA A N 1
ATOM 4224 C CA . ALA A 1 535 ? 12.350 10.261 -24.244 1.00 90.12 535 ALA A CA 1
ATOM 4225 C C . ALA A 1 535 ? 13.797 9.729 -24.205 1.00 90.12 535 ALA A C 1
ATOM 4227 O O . ALA A 1 535 ? 14.596 10.075 -25.075 1.00 90.12 535 ALA A O 1
ATOM 4228 N N . ILE A 1 536 ? 14.118 8.807 -23.289 1.00 89.12 536 ILE A N 1
ATOM 4229 C CA . ILE A 1 536 ? 15.442 8.159 -23.210 1.00 89.12 536 ILE A CA 1
ATOM 4230 C C . ILE A 1 536 ? 15.751 7.366 -24.489 1.00 89.12 536 ILE A C 1
ATOM 4232 O O . ILE A 1 536 ? 16.845 7.463 -25.050 1.00 89.12 536 ILE A O 1
ATOM 4236 N N . LYS A 1 537 ? 14.781 6.600 -25.003 1.00 89.88 537 LYS A N 1
ATOM 4237 C CA . LYS A 1 537 ? 14.927 5.878 -26.277 1.00 89.88 537 LYS A CA 1
ATOM 4238 C C . LYS A 1 537 ? 15.128 6.843 -27.451 1.00 89.88 537 LYS A C 1
ATOM 4240 O O . LYS A 1 537 ? 15.915 6.557 -28.359 1.00 89.88 537 LYS A O 1
ATOM 4245 N N . GLY A 1 538 ? 14.431 7.978 -27.427 1.00 90.81 538 GLY A N 1
ATOM 4246 C CA . GLY A 1 538 ? 14.608 9.081 -28.365 1.00 90.81 538 GLY A CA 1
ATOM 4247 C C . GLY A 1 538 ? 16.032 9.633 -28.328 1.00 90.81 538 GLY A C 1
ATOM 4248 O O . GLY A 1 538 ? 16.659 9.732 -29.380 1.00 90.81 538 GLY A O 1
ATOM 4249 N N . ALA A 1 539 ? 16.572 9.900 -27.135 1.00 89.44 539 ALA A N 1
ATOM 4250 C CA . ALA A 1 539 ? 17.938 10.389 -26.947 1.00 89.44 539 ALA A CA 1
ATOM 4251 C C . ALA A 1 539 ? 18.972 9.414 -27.537 1.00 89.44 539 ALA A C 1
ATOM 4253 O O . ALA A 1 539 ? 19.816 9.816 -28.339 1.00 89.44 539 ALA A O 1
ATOM 4254 N N . ALA A 1 540 ? 18.842 8.114 -27.250 1.00 89.06 540 ALA A N 1
ATOM 4255 C CA . ALA A 1 540 ? 19.721 7.089 -27.818 1.00 89.06 540 ALA A CA 1
ATOM 4256 C C . ALA A 1 540 ? 19.610 6.970 -29.346 1.00 89.06 540 ALA A C 1
ATOM 4258 O O . ALA A 1 540 ? 20.611 6.772 -30.040 1.00 89.06 540 ALA A O 1
ATOM 4259 N N . THR A 1 541 ? 18.398 7.116 -29.886 1.00 90.50 541 THR A N 1
ATOM 4260 C CA . THR A 1 541 ? 18.167 7.128 -31.337 1.00 90.50 541 THR A CA 1
ATOM 4261 C C . THR A 1 541 ? 18.820 8.348 -31.978 1.00 90.50 541 THR A C 1
ATOM 4263 O O . THR A 1 541 ? 19.546 8.193 -32.956 1.00 90.50 541 THR A O 1
ATOM 4266 N N . SER A 1 542 ? 18.628 9.534 -31.397 1.00 88.38 542 SER A N 1
ATOM 4267 C CA . SER A 1 542 ? 19.231 10.781 -31.869 1.00 88.38 542 SER A CA 1
ATOM 4268 C C . SER A 1 542 ? 20.758 10.701 -31.865 1.00 88.38 542 SER A C 1
ATOM 4270 O O . SER A 1 542 ? 21.382 10.971 -32.891 1.00 88.38 542 SER A O 1
ATOM 4272 N N . PHE A 1 543 ? 21.362 10.223 -30.772 1.00 87.94 543 PHE A N 1
ATOM 4273 C CA . PHE A 1 543 ? 22.810 10.031 -30.683 1.00 87.94 543 PHE A CA 1
ATOM 4274 C C . PHE A 1 543 ? 23.328 9.092 -31.782 1.00 87.94 543 PHE A C 1
ATOM 4276 O O . PHE A 1 543 ? 24.279 9.412 -32.491 1.00 87.94 543 PHE A O 1
ATOM 4283 N N . THR A 1 544 ? 22.667 7.945 -31.972 1.00 88.06 544 THR A N 1
ATOM 4284 C CA . THR A 1 544 ? 23.062 6.953 -32.985 1.00 88.06 544 THR A CA 1
ATOM 4285 C C . THR A 1 544 ? 22.972 7.517 -34.404 1.00 88.06 544 THR A C 1
ATOM 4287 O O . THR A 1 544 ? 23.849 7.255 -35.225 1.00 88.06 544 THR A O 1
ATOM 4290 N N . THR A 1 545 ? 21.932 8.301 -34.700 1.00 88.69 545 THR A N 1
ATOM 4291 C CA . THR A 1 545 ? 21.756 8.941 -36.010 1.00 88.69 545 THR A CA 1
ATOM 4292 C C . THR A 1 545 ? 22.876 9.937 -36.297 1.00 88.69 545 THR A C 1
ATOM 4294 O O . THR A 1 545 ? 23.416 9.931 -37.400 1.00 88.69 545 THR A O 1
ATOM 4297 N N . HIS A 1 546 ? 23.287 10.734 -35.308 1.00 86.06 546 HIS A N 1
ATOM 4298 C CA . HIS A 1 546 ? 24.267 11.808 -35.497 1.00 86.06 546 HIS A CA 1
ATOM 4299 C C . HIS A 1 546 ? 25.718 11.392 -35.227 1.00 86.06 546 HIS A C 1
ATOM 4301 O O . HIS A 1 546 ? 26.624 12.184 -35.456 1.00 86.06 546 HIS A O 1
ATOM 4307 N N . ILE A 1 547 ? 25.986 10.147 -34.815 1.00 84.69 547 ILE A N 1
ATOM 4308 C CA . ILE A 1 547 ? 27.339 9.696 -34.437 1.00 84.69 547 ILE A CA 1
ATOM 4309 C C . ILE A 1 547 ? 28.402 9.932 -35.528 1.00 84.69 547 ILE A C 1
ATOM 4311 O O . ILE A 1 547 ? 29.578 10.117 -35.227 1.00 84.69 547 ILE A O 1
ATOM 4315 N N . HIS A 1 548 ? 28.001 9.931 -36.800 1.00 82.50 548 HIS A N 1
ATOM 4316 C CA . HIS A 1 548 ? 28.886 10.181 -37.937 1.00 82.50 548 HIS A CA 1
ATOM 4317 C C . HIS A 1 548 ? 29.248 11.665 -38.104 1.00 82.50 548 HIS A C 1
ATOM 4319 O O . HIS A 1 548 ? 30.376 11.962 -38.488 1.00 82.50 548 HIS A O 1
ATOM 4325 N N . THR A 1 549 ? 28.316 12.568 -37.797 1.00 82.75 549 THR A N 1
ATOM 4326 C CA . THR A 1 549 ? 28.511 14.026 -37.811 1.00 82.75 549 THR A CA 1
ATOM 4327 C C . THR A 1 549 ? 29.307 14.486 -36.598 1.00 82.75 549 THR A C 1
ATOM 4329 O O . THR A 1 549 ? 30.195 15.319 -36.713 1.00 82.75 549 THR A O 1
ATOM 4332 N N . VAL A 1 550 ? 29.017 13.879 -35.449 1.00 75.00 550 VAL A N 1
ATOM 4333 C CA . VAL A 1 550 ? 29.604 14.200 -34.145 1.00 75.00 550 VAL A CA 1
ATOM 4334 C C . VAL A 1 550 ? 31.049 13.697 -34.053 1.00 75.00 550 VAL A C 1
ATOM 4336 O O . VAL A 1 550 ? 31.915 14.375 -33.503 1.00 75.00 550 VAL A O 1
ATOM 4339 N N . PHE A 1 551 ? 31.327 12.517 -34.620 1.00 81.31 551 PHE A N 1
ATOM 4340 C CA . PHE A 1 551 ? 32.649 11.885 -34.602 1.00 81.31 551 PHE A CA 1
ATOM 4341 C C . PHE A 1 551 ? 33.102 11.451 -36.010 1.00 81.31 551 PHE A C 1
ATOM 4343 O O . PHE A 1 551 ? 33.270 10.248 -36.282 1.00 81.31 551 PHE A O 1
ATOM 4350 N N . PRO A 1 552 ? 33.329 12.402 -36.937 1.00 85.56 552 PRO A N 1
ATOM 4351 C CA . PRO A 1 552 ? 33.771 12.086 -38.296 1.00 85.56 552 PRO A CA 1
ATOM 4352 C C . PRO A 1 552 ? 35.120 11.353 -38.310 1.00 85.56 552 PRO A C 1
ATOM 4354 O O . PRO A 1 552 ? 35.355 10.485 -39.150 1.00 85.56 552 PRO A O 1
ATOM 4357 N N . GLN A 1 553 ? 35.976 11.631 -37.327 1.00 84.94 553 GLN A N 1
ATOM 4358 C CA . GLN A 1 553 ? 37.313 11.064 -37.159 1.00 84.94 553 GLN A CA 1
ATOM 4359 C C . GLN A 1 553 ? 37.341 9.613 -36.628 1.00 84.94 553 GLN A C 1
ATOM 4361 O O . GLN A 1 553 ? 38.410 8.996 -36.537 1.00 84.94 553 GLN A O 1
ATOM 4366 N N . PHE A 1 554 ? 36.185 9.052 -36.259 1.00 86.69 554 PHE A N 1
ATOM 4367 C CA . PHE A 1 554 ? 36.098 7.660 -35.809 1.00 86.69 554 PHE A CA 1
ATOM 4368 C C . PHE A 1 554 ? 36.181 6.699 -36.999 1.00 86.69 554 PHE A C 1
ATOM 4370 O O . PHE A 1 554 ? 35.831 7.027 -38.136 1.00 86.69 554 PHE A O 1
ATOM 4377 N N . LEU A 1 555 ? 36.632 5.476 -36.747 1.00 89.00 555 LEU A N 1
ATOM 4378 C CA . LEU A 1 555 ? 36.579 4.396 -37.723 1.00 89.00 555 LEU A CA 1
ATOM 4379 C C . LEU A 1 555 ? 35.139 3.885 -37.866 1.00 89.00 555 LEU A C 1
ATOM 4381 O O . LEU A 1 555 ? 34.319 3.976 -36.948 1.00 89.00 555 LEU A O 1
ATOM 4385 N N . ALA A 1 556 ? 34.824 3.292 -39.019 1.00 88.25 556 ALA A N 1
ATOM 4386 C CA . ALA A 1 556 ? 33.515 2.676 -39.243 1.00 88.25 556 ALA A CA 1
ATOM 4387 C C . ALA A 1 556 ? 33.221 1.543 -38.239 1.00 88.25 556 ALA A C 1
ATOM 4389 O O . ALA A 1 556 ? 32.083 1.405 -37.798 1.00 88.25 556 ALA A O 1
ATOM 4390 N N . SER A 1 557 ? 34.244 0.781 -37.836 1.00 88.19 557 SER A N 1
ATOM 4391 C CA . SER A 1 557 ? 34.142 -0.273 -36.818 1.00 88.19 557 SER A CA 1
ATOM 4392 C C . SER A 1 557 ? 33.833 0.278 -35.421 1.00 88.19 557 SER A C 1
ATOM 4394 O O . SER A 1 557 ? 32.971 -0.268 -34.739 1.00 88.19 557 SER A O 1
ATOM 4396 N N . GLU A 1 558 ? 34.474 1.381 -35.019 1.00 87.25 558 GLU A N 1
ATOM 4397 C CA . GLU A 1 558 ? 34.226 2.068 -33.740 1.00 87.25 558 GLU A CA 1
ATOM 4398 C C . GLU A 1 558 ? 32.773 2.567 -33.675 1.00 87.25 558 GLU A C 1
ATOM 4400 O O . GLU A 1 558 ? 32.042 2.258 -32.732 1.00 87.25 558 GLU A O 1
ATOM 4405 N N . ARG A 1 559 ? 32.308 3.248 -34.733 1.00 87.94 559 ARG A N 1
ATOM 4406 C CA . ARG A 1 559 ? 30.907 3.692 -34.843 1.00 87.94 559 ARG A CA 1
ATOM 4407 C C . ARG A 1 559 ? 29.922 2.523 -34.854 1.00 87.94 559 ARG A C 1
ATOM 4409 O O . ARG A 1 559 ? 28.879 2.604 -34.212 1.00 87.94 559 ARG A O 1
ATOM 4416 N N . GLY A 1 560 ? 30.243 1.442 -35.566 1.00 87.94 560 GLY A N 1
ATOM 4417 C CA . GLY A 1 560 ? 29.414 0.236 -35.625 1.00 87.94 560 GLY A CA 1
ATOM 4418 C C . GLY A 1 560 ? 29.259 -0.443 -34.263 1.00 87.94 560 GLY A C 1
ATOM 4419 O O . GLY A 1 560 ? 28.151 -0.844 -33.902 1.00 87.94 560 GLY A O 1
ATOM 4420 N N . ALA A 1 561 ? 30.336 -0.511 -33.477 1.00 87.88 561 ALA A N 1
ATOM 4421 C CA . ALA A 1 561 ? 30.307 -1.060 -32.126 1.00 87.88 561 ALA A CA 1
ATOM 4422 C C . ALA A 1 561 ? 29.433 -0.211 -31.189 1.00 87.88 561 ALA A C 1
ATOM 4424 O O . ALA A 1 561 ? 28.552 -0.758 -30.528 1.00 87.88 561 ALA A O 1
ATOM 4425 N N . ILE A 1 562 ? 29.604 1.118 -31.194 1.00 85.94 562 ILE A N 1
ATOM 4426 C CA . ILE A 1 562 ? 28.778 2.034 -30.386 1.00 85.94 562 ILE A CA 1
ATOM 4427 C C . ILE A 1 562 ? 27.302 1.923 -30.784 1.00 85.94 562 ILE A C 1
ATOM 4429 O O . ILE A 1 562 ? 26.435 1.783 -29.924 1.00 85.94 562 ILE A O 1
ATOM 4433 N N . LYS A 1 563 ? 27.007 1.918 -32.091 1.00 90.12 563 LYS A N 1
ATOM 4434 C CA . LYS A 1 563 ? 25.643 1.732 -32.597 1.00 90.12 5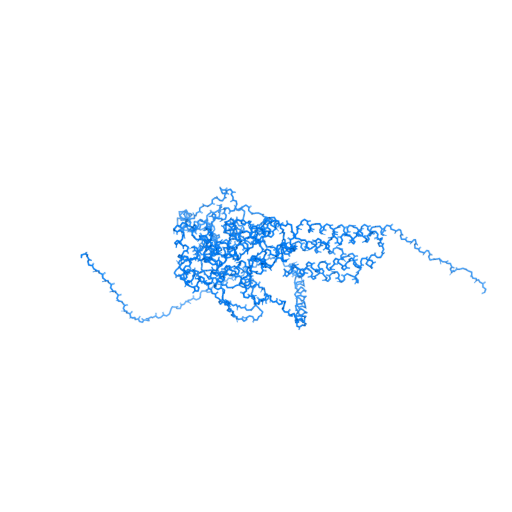63 LYS A CA 1
ATOM 4435 C C . LYS A 1 563 ? 25.030 0.420 -32.106 1.00 90.12 563 LYS A C 1
ATOM 4437 O O . LYS A 1 563 ? 23.898 0.437 -31.647 1.00 90.12 563 LYS A O 1
ATOM 4442 N N . THR A 1 564 ? 25.776 -0.683 -32.155 1.00 90.44 564 THR A N 1
ATOM 4443 C CA . THR A 1 564 ? 25.297 -1.992 -31.679 1.00 90.44 564 THR A CA 1
ATOM 4444 C C . THR A 1 564 ? 24.939 -1.938 -30.193 1.00 90.44 564 THR A C 1
ATOM 4446 O O . THR A 1 564 ? 23.842 -2.332 -29.813 1.00 90.44 564 THR A O 1
ATOM 4449 N N . GLN A 1 565 ? 25.807 -1.354 -29.358 1.00 88.00 565 GLN A N 1
ATOM 4450 C CA . GLN A 1 565 ? 25.539 -1.196 -27.923 1.00 88.00 565 GLN A CA 1
ATOM 4451 C C . GLN A 1 565 ? 24.290 -0.344 -27.649 1.00 88.00 565 GLN A C 1
ATOM 4453 O O . GLN A 1 565 ? 23.483 -0.681 -26.779 1.00 88.00 565 GLN A O 1
ATOM 4458 N N . LEU A 1 566 ? 24.098 0.740 -28.407 1.00 86.81 566 LEU A N 1
ATOM 4459 C CA . LEU A 1 566 ? 22.931 1.613 -28.271 1.00 86.81 566 LEU A CA 1
ATOM 4460 C C . LEU A 1 566 ? 21.646 1.003 -28.858 1.00 86.81 566 LEU A C 1
ATOM 4462 O O . LEU A 1 566 ? 20.556 1.257 -28.344 1.00 86.81 566 LEU A O 1
ATOM 4466 N N . ASP A 1 567 ? 21.741 0.179 -29.899 1.00 87.88 567 ASP A N 1
ATOM 4467 C CA . ASP A 1 567 ? 20.622 -0.602 -30.436 1.00 87.88 567 ASP A CA 1
ATOM 4468 C C . ASP A 1 567 ? 20.155 -1.658 -29.417 1.00 87.88 567 ASP A C 1
ATOM 4470 O O . ASP A 1 567 ? 18.956 -1.750 -29.124 1.00 87.88 567 ASP A O 1
ATOM 4474 N N . ASP A 1 568 ? 21.095 -2.352 -28.775 1.00 85.38 568 ASP A N 1
ATOM 4475 C CA . ASP A 1 568 ? 20.808 -3.270 -27.670 1.00 85.38 568 ASP A CA 1
ATOM 4476 C C . ASP A 1 568 ? 20.206 -2.520 -26.470 1.00 85.38 568 ASP A C 1
ATOM 4478 O O . ASP A 1 568 ? 19.189 -2.935 -25.910 1.00 85.38 568 ASP A O 1
ATOM 4482 N N . PHE A 1 569 ? 20.759 -1.353 -26.115 1.00 86.75 569 PHE A N 1
ATOM 4483 C CA . PHE A 1 569 ? 20.205 -0.477 -25.076 1.00 86.75 569 PHE A CA 1
ATOM 4484 C C . PHE A 1 569 ? 18.739 -0.109 -25.347 1.00 86.75 569 PHE A C 1
ATOM 4486 O O . PHE A 1 569 ? 17.900 -0.226 -24.455 1.00 86.75 569 PHE A O 1
ATOM 4493 N N . LYS A 1 570 ? 18.393 0.295 -26.578 1.00 86.88 570 LYS A N 1
ATOM 4494 C CA . LYS A 1 570 ? 17.010 0.657 -26.952 1.00 86.88 570 LYS A CA 1
ATOM 4495 C C . LYS A 1 570 ? 16.033 -0.509 -26.807 1.00 86.88 570 LYS A C 1
ATOM 4497 O O . LYS A 1 570 ? 14.843 -0.279 -26.572 1.00 86.88 570 LYS A O 1
ATOM 4502 N N . THR A 1 571 ? 16.523 -1.735 -26.956 1.00 82.88 571 THR A N 1
ATOM 4503 C CA . THR A 1 571 ? 15.745 -2.955 -26.715 1.00 82.88 571 THR A CA 1
ATOM 4504 C C . THR A 1 571 ? 15.554 -3.182 -25.213 1.00 82.88 571 THR A C 1
ATOM 4506 O O . THR A 1 571 ? 14.458 -3.519 -24.771 1.00 82.88 571 THR A O 1
ATOM 4509 N N . HIS A 1 572 ? 16.585 -2.908 -24.410 1.00 82.69 572 HIS A N 1
ATOM 4510 C CA . HIS A 1 572 ? 16.590 -3.134 -22.964 1.00 82.69 572 HIS A CA 1
ATOM 4511 C C . HIS A 1 572 ? 15.918 -2.038 -22.123 1.00 82.69 572 HIS A C 1
ATOM 4513 O O . HIS A 1 572 ? 15.375 -2.352 -21.068 1.00 82.69 572 HIS A O 1
ATOM 4519 N N . VAL A 1 573 ? 15.887 -0.775 -22.563 1.00 82.00 573 VAL A N 1
ATOM 4520 C CA . VAL A 1 573 ? 15.325 0.349 -21.778 1.00 82.00 573 VAL A CA 1
ATOM 4521 C C . VAL A 1 573 ? 13.812 0.232 -21.542 1.00 82.00 573 VAL A C 1
ATOM 4523 O O . VAL A 1 573 ? 13.273 0.816 -20.604 1.00 82.00 573 VAL A O 1
ATOM 4526 N N . ASN A 1 574 ? 13.120 -0.566 -22.358 1.00 79.25 574 ASN A N 1
ATOM 4527 C CA . ASN A 1 574 ? 11.704 -0.897 -22.168 1.00 79.25 574 ASN A CA 1
ATOM 4528 C C . ASN A 1 574 ? 11.499 -2.182 -21.356 1.00 79.25 574 ASN A C 1
ATOM 4530 O O . ASN A 1 574 ? 10.364 -2.610 -21.176 1.00 79.25 574 ASN A O 1
ATOM 4534 N N . SER A 1 575 ? 12.574 -2.824 -20.897 1.00 77.06 575 SER A N 1
ATOM 4535 C CA . SER A 1 575 ? 12.468 -4.058 -20.132 1.00 77.06 575 SER A CA 1
ATOM 4536 C C . SER A 1 575 ? 11.943 -3.805 -18.726 1.00 77.06 575 SER A C 1
ATOM 4538 O O . SER A 1 575 ? 12.217 -2.776 -18.100 1.00 77.06 575 SER A O 1
ATOM 4540 N N . ALA A 1 576 ? 11.217 -4.808 -18.238 1.00 67.00 576 ALA A N 1
ATOM 4541 C CA . ALA A 1 576 ? 10.675 -4.875 -16.890 1.00 67.00 576 ALA A CA 1
ATOM 4542 C C . ALA A 1 576 ? 11.764 -5.201 -15.879 1.00 67.00 576 ALA A C 1
ATOM 4544 O O . ALA A 1 576 ? 11.649 -4.862 -14.707 1.00 67.00 576 ALA A O 1
ATOM 4545 N N . HIS A 1 577 ? 12.770 -5.953 -16.329 1.00 73.12 577 HIS A N 1
ATOM 4546 C CA . HIS A 1 577 ? 13.658 -6.691 -15.457 1.00 73.12 577 HIS A CA 1
ATOM 4547 C C . HIS A 1 577 ? 14.873 -5.853 -15.064 1.00 73.12 577 HIS A C 1
ATOM 4549 O O . HIS A 1 577 ? 15.550 -5.275 -15.918 1.00 73.12 577 HIS A O 1
ATOM 4555 N N . ALA A 1 578 ? 15.173 -5.824 -13.764 1.00 72.38 578 ALA A N 1
ATOM 4556 C CA . ALA A 1 578 ? 16.288 -5.055 -13.221 1.00 72.38 578 ALA A CA 1
ATOM 4557 C C . ALA A 1 578 ? 17.644 -5.485 -13.806 1.00 72.38 578 ALA A C 1
ATOM 4559 O O . ALA A 1 578 ? 18.482 -4.632 -14.075 1.00 72.38 578 ALA A O 1
ATOM 4560 N N . ASP A 1 579 ? 17.856 -6.781 -14.056 1.00 75.25 579 ASP A N 1
ATOM 4561 C CA . ASP A 1 579 ? 19.081 -7.294 -14.682 1.00 75.25 579 ASP A CA 1
ATOM 4562 C C . ASP A 1 579 ? 19.217 -6.831 -16.140 1.00 75.25 579 ASP A C 1
ATOM 4564 O O . ASP A 1 579 ? 20.314 -6.531 -16.605 1.00 75.25 579 ASP A O 1
ATOM 4568 N N . VAL A 1 580 ? 18.102 -6.711 -16.861 1.00 77.81 580 VAL A N 1
ATOM 4569 C CA . VAL A 1 580 ? 18.092 -6.180 -18.227 1.00 77.81 580 VAL A CA 1
ATOM 4570 C C . VAL A 1 580 ? 18.341 -4.671 -18.235 1.00 77.81 580 VAL A C 1
ATOM 4572 O O . VAL A 1 580 ? 19.063 -4.180 -19.099 1.00 77.81 580 VAL A O 1
ATOM 4575 N N . LEU A 1 581 ? 17.827 -3.930 -17.253 1.00 73.75 581 LEU A N 1
ATOM 4576 C CA . LEU A 1 581 ? 18.151 -2.509 -17.093 1.00 73.75 581 LEU A CA 1
ATOM 4577 C C . LEU A 1 581 ? 19.611 -2.297 -16.665 1.00 73.75 581 LEU A C 1
ATOM 4579 O O . LEU A 1 581 ? 20.254 -1.375 -17.159 1.00 73.75 581 LEU A O 1
ATOM 4583 N N . ALA A 1 582 ? 20.179 -3.190 -15.851 1.00 77.38 582 ALA A N 1
ATOM 4584 C CA . ALA A 1 582 ? 21.612 -3.193 -15.555 1.00 77.38 582 ALA A CA 1
ATOM 4585 C C . ALA A 1 582 ? 22.457 -3.466 -16.814 1.00 77.38 582 ALA A C 1
ATOM 4587 O O . ALA A 1 582 ? 23.500 -2.844 -17.002 1.00 77.38 582 ALA A O 1
ATOM 4588 N N . LYS A 1 583 ? 21.993 -4.332 -17.730 1.00 80.94 583 LYS A N 1
ATOM 4589 C CA . LYS A 1 583 ? 22.612 -4.483 -19.063 1.00 80.94 583 LYS A CA 1
ATOM 4590 C C . LYS A 1 583 ? 22.489 -3.203 -19.891 1.00 80.94 583 LYS A C 1
ATOM 4592 O O . LYS A 1 583 ? 23.433 -2.842 -20.580 1.00 80.94 583 LYS A O 1
ATOM 4597 N N . ALA A 1 584 ? 21.361 -2.498 -19.812 1.00 78.06 584 ALA A N 1
ATOM 4598 C CA . ALA A 1 584 ? 21.185 -1.208 -20.477 1.00 78.06 584 ALA A CA 1
ATOM 4599 C C . ALA A 1 584 ? 22.220 -0.175 -19.977 1.00 78.06 584 ALA A C 1
ATOM 4601 O O . ALA A 1 584 ? 22.879 0.476 -20.786 1.00 78.06 584 ALA A O 1
ATOM 4602 N N . GLU A 1 585 ? 22.424 -0.086 -18.659 1.00 80.25 585 GLU A N 1
ATOM 4603 C CA . GLU A 1 585 ? 23.470 0.738 -18.037 1.00 80.25 585 GLU A CA 1
ATOM 4604 C C . GLU A 1 585 ? 24.879 0.314 -18.490 1.00 80.25 585 GLU A C 1
ATOM 4606 O O . GLU A 1 585 ? 25.675 1.153 -18.915 1.00 80.25 585 GLU A O 1
ATOM 4611 N N . ALA A 1 586 ? 25.170 -0.991 -18.488 1.00 82.50 586 ALA A N 1
ATOM 4612 C CA . ALA A 1 586 ? 26.452 -1.529 -18.940 1.00 82.50 586 ALA A CA 1
ATOM 4613 C C . ALA A 1 586 ? 26.738 -1.218 -20.421 1.00 82.50 586 ALA A C 1
ATOM 4615 O O . ALA A 1 586 ? 27.866 -0.867 -20.760 1.00 82.50 586 ALA A O 1
ATOM 4616 N N . ASN A 1 587 ? 25.729 -1.271 -21.295 1.00 81.50 587 ASN A N 1
ATOM 4617 C CA . ASN A 1 587 ? 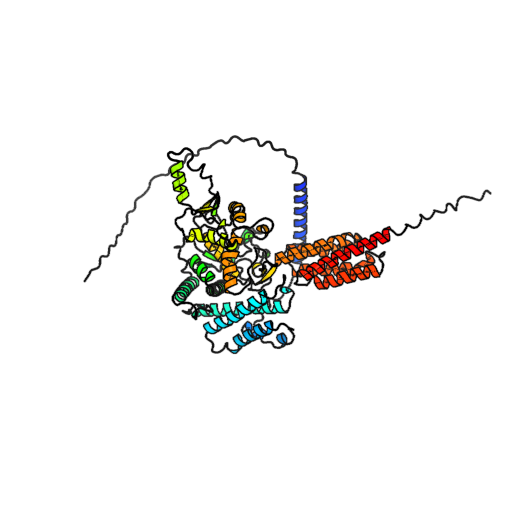25.869 -0.921 -22.712 1.00 81.50 587 ASN A CA 1
ATOM 4618 C C . ASN A 1 587 ? 26.217 0.566 -22.904 1.00 81.50 587 ASN A C 1
ATOM 4620 O O . ASN A 1 587 ? 27.022 0.914 -23.774 1.00 81.50 587 ASN A O 1
ATOM 4624 N N . ILE A 1 588 ? 25.647 1.454 -22.078 1.00 78.25 588 ILE A N 1
ATOM 4625 C CA . ILE A 1 588 ? 26.005 2.880 -22.074 1.00 78.25 588 ILE A CA 1
ATOM 4626 C C . ILE A 1 588 ? 27.454 3.055 -21.608 1.00 78.25 588 ILE A C 1
ATOM 4628 O O . ILE A 1 588 ? 28.247 3.697 -22.298 1.00 78.25 588 ILE A O 1
ATOM 4632 N N . ALA A 1 589 ? 27.829 2.432 -20.487 1.00 81.94 589 ALA A N 1
ATOM 4633 C CA . ALA A 1 589 ? 29.193 2.482 -19.966 1.00 81.94 589 ALA A CA 1
ATOM 4634 C C . ALA A 1 589 ? 30.217 1.958 -20.991 1.00 81.94 589 ALA A C 1
ATOM 4636 O O . ALA A 1 589 ? 31.253 2.584 -21.220 1.00 81.94 589 ALA A O 1
ATOM 4637 N N . GLN A 1 590 ? 29.902 0.859 -21.679 1.00 85.69 590 GLN A N 1
ATOM 4638 C CA . GLN A 1 590 ? 30.740 0.306 -22.739 1.00 85.69 590 GLN A CA 1
ATOM 4639 C C . GLN A 1 590 ? 30.855 1.258 -23.936 1.00 85.69 590 GLN A C 1
ATOM 4641 O O . GLN A 1 590 ? 31.940 1.401 -24.501 1.00 85.69 590 GLN A O 1
ATOM 4646 N N . SER A 1 591 ? 29.775 1.955 -24.300 1.00 80.06 591 SER A N 1
ATOM 4647 C CA . SER A 1 591 ? 29.800 2.984 -25.348 1.00 80.06 591 SER A CA 1
ATOM 4648 C C . SER A 1 591 ? 30.739 4.140 -24.983 1.00 80.06 591 SER A C 1
ATOM 4650 O O . SER A 1 591 ? 31.526 4.572 -25.822 1.00 80.06 591 SER A O 1
ATOM 4652 N N . ILE A 1 592 ? 30.728 4.585 -23.720 1.00 80.25 592 ILE A N 1
ATOM 4653 C CA . ILE A 1 592 ? 31.651 5.615 -23.210 1.00 80.25 592 ILE A CA 1
ATOM 4654 C C . ILE A 1 592 ? 33.107 5.140 -23.310 1.00 80.25 592 ILE A C 1
ATOM 4656 O O . ILE A 1 592 ? 33.970 5.885 -23.777 1.00 80.25 592 ILE A O 1
ATOM 4660 N N . ILE A 1 593 ? 33.390 3.894 -22.915 1.00 84.62 593 ILE A N 1
ATOM 4661 C CA . ILE A 1 593 ? 34.737 3.309 -23.012 1.00 84.62 593 ILE A CA 1
ATOM 4662 C C . ILE A 1 593 ? 35.222 3.305 -24.467 1.00 84.62 593 ILE A C 1
ATOM 4664 O O . ILE A 1 593 ? 36.342 3.742 -24.731 1.00 84.62 593 ILE A O 1
ATOM 4668 N N . LEU A 1 594 ? 34.381 2.867 -25.410 1.00 82.06 594 LEU A N 1
ATOM 4669 C CA . LEU A 1 594 ? 34.715 2.833 -26.838 1.00 82.06 594 LEU A CA 1
ATOM 4670 C C . LEU A 1 594 ? 35.015 4.232 -27.394 1.00 82.06 594 LEU A C 1
ATOM 4672 O O . LEU A 1 594 ? 35.977 4.403 -28.141 1.00 82.06 594 LEU A O 1
ATOM 4676 N N . ILE A 1 595 ? 34.237 5.244 -26.998 1.00 78.56 595 ILE A N 1
ATOM 4677 C CA . ILE A 1 595 ? 34.473 6.637 -27.403 1.00 78.56 595 ILE A CA 1
ATOM 4678 C C . ILE A 1 595 ? 35.805 7.151 -26.849 1.00 78.56 595 ILE A C 1
ATOM 4680 O O . ILE A 1 595 ? 36.599 7.733 -27.588 1.00 78.56 595 ILE A O 1
ATOM 4684 N N . ASN A 1 596 ? 36.094 6.897 -25.572 1.00 81.75 596 ASN A N 1
ATOM 4685 C CA . ASN A 1 596 ? 37.352 7.318 -24.957 1.00 81.75 596 ASN A CA 1
ATOM 4686 C C . ASN A 1 596 ? 38.568 6.638 -25.605 1.00 81.75 596 ASN A C 1
ATOM 4688 O O . ASN A 1 596 ? 39.591 7.288 -25.819 1.00 81.75 596 ASN A O 1
ATOM 4692 N N . GLN A 1 597 ? 38.453 5.359 -25.973 1.00 86.06 597 GLN A N 1
ATOM 4693 C CA . GLN A 1 597 ? 39.489 4.635 -26.717 1.00 86.06 597 GLN A CA 1
ATOM 4694 C C . GLN A 1 597 ? 39.720 5.236 -28.110 1.00 86.06 597 GLN A C 1
ATOM 4696 O O . GLN A 1 597 ? 40.870 5.457 -28.494 1.00 86.06 597 GLN A O 1
ATOM 4701 N N . ALA A 1 598 ? 38.647 5.554 -28.841 1.00 81.00 598 ALA A N 1
ATOM 4702 C CA . ALA A 1 598 ? 38.746 6.213 -30.140 1.00 81.00 598 ALA A CA 1
ATOM 4703 C C . ALA A 1 598 ? 39.422 7.590 -30.013 1.00 81.00 598 ALA A C 1
ATOM 4705 O O . ALA A 1 598 ? 40.359 7.889 -30.754 1.00 81.00 598 ALA A O 1
ATOM 4706 N N . ASN A 1 599 ? 39.028 8.396 -29.021 1.00 78.88 599 ASN A N 1
ATOM 4707 C CA . ASN A 1 599 ? 39.642 9.697 -28.733 1.00 78.88 599 ASN A CA 1
ATOM 4708 C C . ASN A 1 599 ? 41.136 9.584 -28.402 1.00 78.88 599 ASN A C 1
ATOM 4710 O O . ASN A 1 599 ? 41.939 10.337 -28.953 1.00 78.88 599 ASN A O 1
ATOM 4714 N N . ALA A 1 600 ? 41.530 8.618 -27.568 1.00 86.19 600 ALA A N 1
ATOM 4715 C CA . ALA A 1 600 ? 42.936 8.366 -27.258 1.00 86.19 600 ALA A CA 1
ATOM 4716 C C . ALA A 1 600 ? 43.736 7.977 -28.514 1.00 86.19 600 ALA A C 1
ATOM 4718 O O . ALA A 1 600 ? 44.836 8.486 -28.728 1.00 86.19 600 ALA A O 1
ATOM 4719 N N . ARG A 1 601 ? 43.165 7.138 -29.394 1.00 92.25 601 ARG A N 1
ATOM 4720 C CA . ARG A 1 601 ? 43.768 6.798 -30.693 1.00 92.25 601 ARG A CA 1
ATOM 4721 C C . ARG A 1 601 ? 43.984 8.042 -31.551 1.00 92.25 601 ARG A C 1
ATOM 4723 O O . ARG A 1 601 ? 45.053 8.188 -32.130 1.00 92.25 601 ARG A O 1
ATOM 4730 N N . ILE A 1 602 ? 42.990 8.924 -31.644 1.00 83.62 602 ILE A N 1
ATOM 4731 C CA . ILE A 1 602 ? 43.072 10.164 -32.433 1.00 83.62 602 ILE A CA 1
ATOM 4732 C C . ILE A 1 602 ? 44.163 11.087 -31.891 1.00 83.62 602 ILE A C 1
ATOM 4734 O O . ILE A 1 602 ? 44.949 11.616 -32.670 1.00 83.62 602 ILE A O 1
ATOM 4738 N N . GLN A 1 603 ? 44.252 11.241 -30.569 1.00 86.62 603 GLN A N 1
ATOM 4739 C CA . GLN A 1 603 ? 45.296 12.043 -29.924 1.00 86.62 603 GLN A CA 1
ATOM 4740 C C . GLN A 1 603 ? 46.703 11.465 -30.130 1.00 86.62 603 GLN A C 1
ATOM 4742 O O . GLN A 1 603 ? 47.673 12.219 -30.155 1.00 86.62 603 GLN A O 1
ATOM 4747 N N . ALA A 1 604 ? 46.819 10.145 -30.299 1.00 89.06 604 ALA A N 1
ATOM 4748 C CA . ALA A 1 604 ? 48.082 9.474 -30.588 1.00 89.06 604 ALA A CA 1
ATOM 4749 C C . ALA A 1 604 ? 48.532 9.603 -32.055 1.00 89.06 604 ALA A C 1
ATOM 4751 O O . ALA A 1 604 ? 49.678 9.270 -32.357 1.00 89.06 604 ALA A O 1
ATOM 4752 N N . ILE A 1 605 ? 47.670 10.075 -32.969 1.00 85.31 605 ILE A N 1
ATOM 4753 C CA . ILE A 1 605 ? 48.074 10.365 -34.349 1.00 85.31 605 ILE A CA 1
ATOM 4754 C C . ILE A 1 605 ? 49.044 11.552 -34.296 1.00 85.31 605 ILE A C 1
ATOM 4756 O O . ILE A 1 605 ? 48.646 12.630 -33.844 1.00 85.31 605 ILE A O 1
ATOM 4760 N N . PRO A 1 606 ? 50.305 11.389 -34.745 1.00 85.38 606 PRO A N 1
ATOM 4761 C CA . PRO A 1 606 ? 51.250 12.491 -34.787 1.00 85.38 606 PRO A CA 1
ATOM 4762 C C . PRO A 1 606 ? 50.632 13.641 -35.574 1.00 85.38 606 PRO A C 1
ATOM 4764 O O . PRO A 1 606 ? 50.190 13.448 -36.710 1.00 85.38 606 PRO A O 1
ATOM 4767 N N . GLN A 1 607 ? 50.589 14.830 -34.971 1.00 83.81 607 GLN A N 1
ATOM 4768 C CA . GLN A 1 607 ? 50.189 16.022 -35.705 1.00 83.81 607 GLN A CA 1
ATOM 4769 C C . GLN A 1 607 ? 51.107 16.133 -36.927 1.00 83.81 607 GLN A C 1
ATOM 4771 O O . GLN A 1 607 ? 52.321 15.939 -36.769 1.00 83.81 607 GLN A O 1
ATOM 4776 N N . PRO A 1 608 ? 50.566 16.382 -38.135 1.00 80.75 608 PRO A N 1
ATOM 4777 C CA . PRO A 1 608 ? 51.405 16.579 -39.304 1.00 80.75 608 PRO A CA 1
ATOM 4778 C C . PRO A 1 608 ? 52.453 17.620 -38.931 1.00 80.75 608 PRO A C 1
ATOM 4780 O O . PRO A 1 608 ? 52.100 18.665 -38.375 1.00 80.75 608 PRO A O 1
ATOM 4783 N N . ALA A 1 609 ? 53.733 17.287 -39.152 1.00 80.06 609 ALA A N 1
ATOM 4784 C CA . ALA A 1 609 ? 54.830 18.201 -38.862 1.00 80.06 609 ALA A CA 1
ATOM 4785 C C . ALA A 1 609 ? 54.421 19.571 -39.409 1.00 80.06 609 ALA A C 1
ATOM 4787 O O . ALA A 1 609 ? 53.967 19.608 -40.562 1.00 80.06 609 ALA A O 1
ATOM 4788 N N . PRO A 1 610 ? 54.469 20.645 -38.589 1.00 77.44 610 PRO A N 1
ATOM 4789 C CA . PRO A 1 610 ? 53.973 21.948 -39.002 1.00 77.44 610 PRO A CA 1
ATOM 4790 C C . PRO A 1 610 ? 54.569 22.206 -40.369 1.00 77.44 610 PRO A C 1
ATOM 4792 O O . PRO A 1 610 ? 55.793 22.101 -40.497 1.00 77.44 610 PRO A O 1
ATOM 4795 N N . GLN A 1 611 ? 53.708 22.392 -41.384 1.00 70.44 611 GLN A N 1
ATOM 4796 C CA . GLN A 1 611 ? 54.161 22.654 -42.745 1.00 70.44 611 GLN A CA 1
ATOM 4797 C C . GLN A 1 611 ? 55.233 23.712 -42.590 1.00 70.44 611 GLN A C 1
ATOM 4799 O O . GLN A 1 611 ? 54.921 24.818 -42.141 1.00 70.44 611 GLN A O 1
ATOM 4804 N N . GLN A 1 612 ? 56.497 23.336 -42.830 1.00 64.31 612 GLN A N 1
ATOM 4805 C CA . GLN A 1 612 ? 57.569 24.307 -42.829 1.00 64.31 612 GLN A CA 1
ATOM 4806 C C . GLN A 1 612 ? 57.097 25.297 -43.871 1.00 64.31 612 GLN A C 1
ATOM 4808 O O . GLN A 1 612 ? 56.999 24.934 -45.044 1.00 64.31 612 GLN A O 1
ATOM 4813 N N . GLN A 1 613 ? 56.656 26.474 -43.422 1.00 61.06 613 GLN A N 1
ATOM 4814 C CA . GLN A 1 613 ? 56.302 27.555 -44.314 1.00 61.06 613 GLN A CA 1
ATOM 4815 C C . GLN A 1 613 ? 57.583 27.775 -45.086 1.00 61.06 613 GLN A C 1
ATOM 4817 O O . GLN A 1 613 ? 58.558 28.287 -44.538 1.00 61.06 613 GLN A O 1
ATOM 4822 N N . GLY A 1 614 ? 57.628 27.220 -46.296 1.00 53.91 614 GLY A N 1
ATOM 4823 C CA . GLY A 1 614 ? 58.799 27.287 -47.129 1.00 53.91 614 GLY A CA 1
ATOM 4824 C C . GLY A 1 614 ? 59.069 28.764 -47.292 1.00 53.91 614 GLY A C 1
ATOM 4825 O O . GLY A 1 614 ? 58.316 29.452 -47.977 1.00 53.91 614 GLY A O 1
ATOM 4826 N N . GLY A 1 615 ? 60.125 29.252 -46.645 1.00 54.47 615 GLY A N 1
ATOM 4827 C CA . GLY A 1 615 ? 60.733 30.547 -46.914 1.00 54.47 615 GLY A CA 1
ATOM 4828 C C . GLY A 1 615 ? 61.377 30.520 -48.298 1.00 54.47 615 GLY A C 1
ATOM 4829 O O . GLY A 1 615 ? 62.571 30.753 -48.434 1.00 54.47 615 GLY A O 1
ATOM 4830 N N . PHE A 1 616 ? 60.593 30.165 -49.317 1.00 55.41 616 PHE A N 1
ATOM 4831 C CA . PHE A 1 616 ? 61.009 29.942 -50.696 1.00 55.41 616 PHE A CA 1
ATOM 4832 C C . PHE A 1 616 ? 60.632 31.114 -51.614 1.00 55.41 616 PHE A C 1
ATOM 4834 O O . PHE A 1 616 ? 60.635 30.971 -52.829 1.00 55.41 616 PHE A O 1
ATOM 4841 N N . PHE A 1 617 ? 60.364 32.295 -51.044 1.00 54.53 617 PHE A N 1
ATOM 4842 C CA . PHE A 1 617 ? 60.247 33.555 -51.785 1.00 54.53 617 PHE A CA 1
ATOM 4843 C C . PHE A 1 617 ? 60.945 34.705 -51.049 1.00 54.53 617 PHE A C 1
ATOM 4845 O O . PHE A 1 617 ? 60.310 35.648 -50.590 1.00 54.53 617 PHE A O 1
ATOM 4852 N N . SER A 1 618 ? 62.271 34.638 -50.926 1.00 53.28 618 SER A N 1
ATOM 4853 C CA . SER A 1 618 ? 63.090 35.835 -50.679 1.00 53.28 618 SER A CA 1
ATOM 4854 C C . SER A 1 618 ? 64.567 35.601 -51.000 1.00 53.28 618 SER A C 1
ATOM 4856 O O . SER A 1 618 ? 65.430 35.751 -50.142 1.00 53.28 618 SER A O 1
ATOM 4858 N N . ARG A 1 619 ? 64.891 35.242 -52.250 1.00 56.12 619 ARG A N 1
ATOM 4859 C CA . ARG A 1 619 ? 66.232 35.473 -52.820 1.00 56.12 619 ARG A CA 1
ATOM 4860 C C . ARG A 1 619 ? 66.217 35.365 -54.348 1.00 56.12 619 ARG A C 1
ATOM 4862 O O . ARG A 1 619 ? 65.728 34.374 -54.874 1.00 56.12 619 ARG A O 1
ATOM 4869 N N . LEU A 1 620 ? 66.871 36.351 -54.980 1.00 48.88 620 LEU A N 1
ATOM 4870 C CA . LEU A 1 620 ? 67.170 36.552 -56.415 1.00 48.88 620 LEU A CA 1
ATOM 4871 C C . LEU A 1 620 ? 66.040 37.299 -57.160 1.00 48.88 620 LEU A C 1
ATOM 4873 O O . LEU A 1 620 ? 64.961 36.758 -57.338 1.00 48.88 620 LEU A O 1
ATOM 4877 N N . TRP A 1 621 ? 66.197 38.568 -57.557 1.00 37.78 621 TRP A N 1
ATOM 4878 C CA . TRP A 1 621 ? 67.228 39.102 -58.466 1.00 37.78 621 TRP A CA 1
ATOM 4879 C C . TRP A 1 621 ? 67.580 40.586 -58.188 1.00 37.78 621 TRP A C 1
ATOM 4881 O O . TRP A 1 621 ? 66.676 41.350 -57.853 1.00 37.78 621 TRP A O 1
ATOM 4891 N N . PRO A 1 622 ? 68.842 41.023 -58.392 1.00 58.28 622 PRO A N 1
ATOM 4892 C CA . PRO A 1 622 ? 69.195 42.424 -58.599 1.00 58.28 622 PRO A CA 1
ATOM 4893 C C . PRO A 1 622 ? 69.294 42.728 -60.105 1.00 58.28 622 PRO A C 1
ATOM 4895 O O . PRO A 1 622 ? 70.128 42.132 -60.781 1.00 58.28 622 PRO A O 1
ATOM 4898 N N . PHE A 1 623 ? 68.478 43.653 -60.609 1.00 42.94 623 PHE A N 1
ATOM 4899 C CA . PHE A 1 623 ? 68.759 44.465 -61.799 1.00 42.94 623 PHE A CA 1
ATOM 4900 C C . PHE A 1 623 ? 68.162 45.853 -61.604 1.00 42.94 623 PHE A C 1
ATOM 4902 O O . PHE A 1 623 ? 67.031 45.921 -61.069 1.00 42.94 623 PHE A O 1
#

Secondary structure (DSSP, 8-state):
------------------------------PPPP------S-HHHHHHHHHHHHHHHHHHHHHHHHHTT--------------S-GGGGGG-THHHHSS-S-HHHHHHHHHHHHHHHTTTT--HHHHHHHHHHHHHHHHHHHHHS--S-GGG-HHHHHHHHHHHHHHHHHHHHHHHHHHTT-SS---TTGGGS-HHHHHHHHHHHHHHHHT-SSEEE--EEEEE-TTT--EEEEE-TTHHHHHHHHHHHHTTSHHHHHHHHHHTS--TTSS-EEEEEE-S-GGGS--GGGSSSEEE--SGGGB-EE-SS-TTTTTTTSTTHHHHHHHHHTTEEEE-TTS---HHHHHHHHHHHHHH-TT--EEEETTEEEEPP----EEEEEETT--TTSSSTTTEEE-TT--EEE--HHHHHHHHHHHHHHHHHT-B---HHHHHHHGGGGT--GGGGGGSSSHHHHHHIIIIIHHHHHHTTPPPP-SS-BHHHHHHHHHHHHHHHHHHHHHTS-HHHHHHHHHHHHHHHHHHHTT-HHHHHHHHHHHHHHHHHHHHHH-TTS-HHHHHHHHHHHHHHHHHTT-S-HHHHHHHHHHHHHHHHHHHHHHHHHHTSPPP--------SS-----

Organism: NCBI:txid29533

Radius of gyration: 32.82 Å; chains: 1; bounding box: 115×66×111 Å